Protein AF-0000000084647020 (afdb_homodimer)

Nearest PDB structures (foldseek):
  3ju1-assembly2_B  TM=9.564E-01  e=1.276E-39  Shewanella oneidensis MR-1
  4hdt-assembly1_A  TM=9.321E-01  e=1.759E-26  Mycolicibacterium thermoresistibile ATCC 19527
  6ywe-assembly1_88  TM=8.814E-01  e=1.157E-24  Neurospora crassa
  6xyw-assembly1_BE  TM=9.092E-01  e=1.225E-22  Arabidopsis thaliana
  8sk6-assembly1_A  TM=6.466E-01  e=5.856E-10  Homo sapiens

Solvent-accessible surface area (backbone atoms only — not comparable to full-atom values): 37022 Å² total; per-residue (Å²): 127,85,74,54,48,52,45,78,48,73,43,66,25,74,65,72,32,25,38,34,33,40,28,34,42,37,51,91,62,29,20,39,46,36,63,66,38,43,50,53,49,40,56,49,49,57,51,46,69,74,35,49,47,43,45,33,37,39,37,40,26,37,72,85,62,14,24,9,56,9,51,44,58,65,62,50,40,53,50,46,53,42,12,71,71,63,60,63,56,78,37,53,65,45,45,52,41,46,46,49,48,44,52,39,28,51,45,42,56,65,46,85,44,51,28,38,26,51,42,39,15,30,26,16,46,51,24,34,21,54,41,65,13,25,75,40,22,31,26,16,68,61,16,37,35,31,37,49,28,21,58,30,19,34,43,45,51,73,44,36,29,36,60,35,52,36,34,29,68,19,46,29,56,41,38,39,47,27,23,42,77,32,43,38,34,28,30,42,73,60,36,70,28,69,43,36,34,50,67,88,45,53,65,59,48,54,52,52,54,30,65,38,81,41,61,72,69,38,50,68,48,31,37,38,45,50,41,52,44,48,61,70,56,43,44,66,86,66,39,52,84,53,67,50,73,84,40,41,71,59,48,21,67,31,32,58,48,68,43,59,57,54,18,50,50,42,44,64,66,57,75,70,92,42,72,69,58,47,52,25,34,52,41,36,70,73,24,31,28,66,19,42,49,48,34,50,49,39,32,63,72,22,65,54,50,23,49,58,55,36,39,47,50,43,45,33,34,55,28,29,24,64,65,73,48,41,20,51,47,16,40,35,16,60,70,67,71,55,68,72,62,56,76,58,90,40,92,41,52,81,63,55,47,69,67,63,57,54,57,35,71,47,62,86,65,68,90,53,85,56,94,52,70,84,100,128,85,73,54,49,53,43,76,49,71,44,65,24,76,64,73,32,23,40,33,32,42,28,32,41,37,51,91,62,30,19,38,46,35,62,66,40,44,49,52,51,42,55,50,48,57,51,47,69,73,34,49,48,44,46,32,38,38,38,39,27,38,71,85,60,14,24,9,56,9,52,41,58,66,61,50,41,51,48,44,54,41,12,72,70,65,61,62,55,77,36,51,64,45,46,52,41,47,46,50,47,41,51,39,27,51,45,41,57,65,46,84,44,51,28,38,26,50,42,40,15,31,26,17,46,51,25,34,20,54,40,65,13,26,76,40,22,30,25,16,67,59,17,37,35,32,36,48,28,22,59,30,19,33,45,45,50,70,43,36,28,36,60,34,54,36,34,30,68,19,46,28,56,41,38,39,48,26,22,43,81,30,43,40,33,31,29,41,72,59,36,71,28,70,43,38,34,52,68,88,44,52,65,60,48,54,52,53,54,28,65,38,82,42,62,72,69,38,50,66,46,32,35,38,47,51,42,52,46,50,61,70,55,44,44,67,88,67,39,53,84,52,65,48,74,83,40,40,72,59,47,22,66,30,32,58,47,69,42,59,58,55,17,50,51,42,46,64,65,56,76,70,92,43,71,71,59,48,51,25,33,51,40,37,70,73,24,31,28,65,18,42,50,48,34,49,48,40,33,64,72,22,66,54,48,24,49,57,54,35,43,48,52,43,45,34,35,55,26,29,23,63,65,73,47,40,20,52,47,15,39,35,16,60,70,67,72,54,67,72,62,57,76,59,89,38,93,40,54,81,63,56,47,69,65,64,56,54,56,36,70,47,61,87,65,68,88,54,84,56,93,53,68,82,98

Radius of gyration: 25.98 Å; Cα contacts (8 Å, |Δi|>4): 1555; chains: 2; bounding box: 74×79×61 Å

Organism: NCBI:txid1178482

pLDDT: mean 96.69, std 5.15, range [35.56, 98.94]

Structure (mmCIF, N/CA/C/O backbone):
data_AF-0000000084647020-model_v1
#
loop_
_entity.id
_entity.type
_entity.pdbx_description
1 polymer '3-hydroxyisobutyryl-CoA hydrolase'
#
loop_
_atom_site.group_PDB
_atom_site.id
_atom_site.type_symbol
_atom_site.label_atom_id
_atom_site.label_alt_id
_atom_site.label_comp_id
_atom_site.label_asym_id
_atom_site.label_entity_id
_atom_site.label_seq_id
_atom_site.pdbx_PDB_ins_code
_atom_site.Cartn_x
_atom_site.Cartn_y
_atom_site.Cartn_z
_atom_site.occupancy
_atom_site.B_iso_or_equiv
_atom_site.auth_seq_id
_atom_site.auth_comp_id
_atom_site.auth_asym_id
_atom_site.auth_atom_id
_atom_site.pdbx_PDB_model_num
ATOM 1 N N . MET A 1 1 ? -22.281 30.562 24.719 1 35.56 1 MET A N 1
ATOM 2 C CA . MET A 1 1 ? -22.734 29.203 24.375 1 35.56 1 MET A CA 1
ATOM 3 C C . MET A 1 1 ? -21.578 28.375 23.859 1 35.56 1 MET A C 1
ATOM 5 O O . MET A 1 1 ? -20.922 28.75 22.875 1 35.56 1 MET A O 1
ATOM 9 N N . THR A 1 2 ? -20.703 27.688 24.484 1 47.03 2 THR A N 1
ATOM 10 C CA . THR A 1 2 ? -19.453 27.031 24.125 1 47.03 2 THR A CA 1
ATOM 11 C C . THR A 1 2 ? -19.625 26.25 22.828 1 47.03 2 THR A C 1
ATOM 13 O O . THR A 1 2 ? -20.422 25.328 22.75 1 47.03 2 THR A O 1
ATOM 16 N N . ASP A 1 3 ? -19.422 26.812 21.688 1 64.69 3 ASP A N 1
ATOM 17 C CA . ASP A 1 3 ? -19.688 26.281 20.344 1 64.69 3 ASP A CA 1
ATOM 18 C C . ASP A 1 3 ? -19.156 24.859 20.203 1 64.69 3 ASP A C 1
ATOM 20 O O . ASP A 1 3 ? -18.078 24.547 20.703 1 64.69 3 ASP A O 1
ATOM 24 N N . GLU A 1 4 ? -20.078 23.922 19.969 1 88.88 4 GLU A N 1
ATOM 25 C CA . GLU A 1 4 ? -19.719 22.516 19.797 1 88.88 4 GLU A CA 1
ATOM 26 C C . GLU A 1 4 ? -18.656 22.344 18.719 1 88.88 4 GLU A C 1
ATOM 28 O O . GLU A 1 4 ? -18.859 22.766 17.578 1 88.88 4 GLU A O 1
ATOM 33 N N . LEU A 1 5 ? -17.484 22.047 19.188 1 96.25 5 LEU A N 1
ATOM 34 C CA . LEU A 1 5 ? -16.359 21.875 18.281 1 96.25 5 LEU A CA 1
ATOM 35 C C . LEU A 1 5 ? -16.656 20.797 17.234 1 96.25 5 LEU A C 1
ATOM 37 O O . LEU A 1 5 ? -16.031 20.766 16.172 1 96.25 5 LEU A O 1
ATOM 41 N N . VAL A 1 6 ? -17.578 19.922 17.594 1 98.31 6 VAL A N 1
ATOM 42 C CA . VAL A 1 6 ? -18.141 18.938 16.672 1 98.31 6 VAL A CA 1
ATOM 43 C C . VAL A 1 6 ? -19.656 18.875 16.844 1 98.31 6 VAL A C 1
ATOM 45 O O . VAL A 1 6 ? -20.156 18.812 17.969 1 98.31 6 VAL A O 1
ATOM 48 N N . ARG A 1 7 ? -20.344 19.016 15.766 1 98.38 7 ARG A N 1
ATOM 49 C CA . ARG A 1 7 ? -21.797 18.812 15.797 1 98.38 7 ARG A CA 1
ATOM 50 C C . ARG A 1 7 ? -22.156 17.375 15.453 1 98.38 7 ARG A C 1
ATOM 52 O O . ARG A 1 7 ? -21.688 16.828 14.453 1 98.38 7 ARG A O 1
ATOM 59 N N . PHE A 1 8 ? -22.938 16.797 16.312 1 98.19 8 PHE A N 1
ATOM 60 C CA . PHE A 1 8 ? -23.391 15.43 16.109 1 98.19 8 PHE A CA 1
ATOM 61 C C . PHE A 1 8 ? -24.875 15.391 15.812 1 98.19 8 PHE A C 1
ATOM 63 O O . PHE A 1 8 ? -25.688 15.977 16.547 1 98.19 8 PHE A O 1
ATOM 70 N N . ASP A 1 9 ? -25.219 14.812 14.711 1 97.75 9 ASP A N 1
ATOM 71 C CA . ASP A 1 9 ? -26.609 14.68 14.297 1 97.75 9 ASP A CA 1
ATOM 72 C C . ASP A 1 9 ? -26.938 13.25 13.875 1 97.75 9 ASP A C 1
ATOM 74 O O . ASP A 1 9 ? -26.031 12.43 13.703 1 97.75 9 ASP A O 1
ATOM 78 N N . ARG A 1 10 ? -28.203 12.977 13.836 1 97.56 10 ARG A N 1
ATOM 79 C CA . ARG A 1 10 ? -28.703 11.703 13.336 1 97.56 10 ARG A CA 1
ATOM 80 C C . ARG A 1 10 ? -29.766 11.914 12.266 1 97.56 10 ARG A C 1
ATOM 82 O O . ARG A 1 10 ? -30.703 12.695 12.461 1 97.56 10 ARG A O 1
ATOM 89 N N . LEU A 1 11 ? -29.562 11.359 11.156 1 97.69 11 LEU A N 1
ATOM 90 C CA . LEU A 1 11 ? -30.578 11.352 10.102 1 97.69 11 LEU A CA 1
ATOM 91 C C . LEU A 1 11 ? -31.328 10.023 10.086 1 97.69 11 LEU A C 1
ATOM 93 O O . LEU A 1 11 ? -30.734 8.977 9.812 1 97.69 11 LEU A O 1
ATOM 97 N N . THR A 1 12 ? -32.562 10.031 10.312 1 95.5 12 THR A N 1
ATOM 98 C CA . THR A 1 12 ? -33.375 8.828 10.43 1 95.5 12 THR A CA 1
ATOM 99 C C . THR A 1 12 ? -33.531 8.141 9.07 1 95.5 12 THR A C 1
ATOM 101 O O . THR A 1 12 ? -33.75 8.805 8.055 1 95.5 12 THR A O 1
ATOM 104 N N . THR A 1 13 ? -33.406 6.852 9.086 1 94.44 13 THR A N 1
ATOM 105 C CA . THR A 1 13 ? -33.625 6.055 7.891 1 94.44 13 THR A CA 1
ATOM 106 C C . THR A 1 13 ? -35.031 5.41 7.934 1 94.44 13 THR A C 1
ATOM 108 O O . THR A 1 13 ? -35.688 5.449 8.969 1 94.44 13 THR A O 1
ATOM 111 N N . GLN A 1 14 ? -35.406 4.809 6.875 1 88.12 14 GLN A N 1
ATOM 112 C CA . GLN A 1 14 ? -36.75 4.27 6.723 1 88.12 14 GLN A CA 1
ATOM 113 C C . GLN A 1 14 ? -37 3.08 7.648 1 88.12 14 GLN A C 1
ATOM 115 O O . GLN A 1 14 ? -38.094 2.854 8.117 1 88.12 14 GLN A O 1
ATOM 120 N N . ASP A 1 15 ? -36 2.404 7.957 1 87.75 15 ASP A N 1
ATOM 121 C CA . ASP A 1 15 ? -36.094 1.175 8.734 1 87.75 15 ASP A CA 1
ATOM 122 C C . ASP A 1 15 ? -36.062 1.466 10.234 1 87.75 15 ASP A C 1
ATOM 124 O O . ASP A 1 15 ? -36 0.543 11.047 1 87.75 15 ASP A O 1
ATOM 128 N N . GLY A 1 16 ? -36 2.654 10.672 1 88.38 16 GLY A N 1
ATOM 129 C CA . GLY A 1 16 ? -35.969 3.037 12.078 1 88.38 16 GLY A CA 1
ATOM 130 C C . GLY A 1 16 ? -34.562 3.227 12.625 1 88.38 16 GLY A C 1
ATOM 131 O O . GLY A 1 16 ? -34.406 3.631 13.781 1 88.38 16 GLY A O 1
ATOM 132 N N . GLY A 1 17 ? -33.562 3 11.805 1 95.12 17 GLY A N 1
ATOM 133 C CA . GLY A 1 17 ? -32.188 3.32 12.188 1 95.12 17 GLY A CA 1
ATOM 134 C C . GLY A 1 17 ? -31.781 4.73 11.805 1 95.12 17 GLY A C 1
ATOM 135 O O . GLY A 1 17 ? -32.625 5.633 11.758 1 95.12 17 GLY A O 1
ATOM 136 N N . CYS A 1 18 ? -30.438 4.906 11.656 1 96.56 18 CYS A N 1
ATOM 137 C CA . CYS A 1 18 ? -30.047 6.27 11.312 1 96.56 18 CYS A CA 1
ATOM 138 C C . CYS A 1 18 ? -28.656 6.301 10.688 1 96.56 18 CYS A C 1
ATOM 140 O O . CYS A 1 18 ? -27.922 5.312 10.758 1 96.56 18 CYS A O 1
ATOM 142 N N . ILE A 1 19 ? -28.406 7.383 10 1 98 19 ILE A N 1
ATOM 143 C CA . ILE A 1 19 ? -27.078 7.836 9.617 1 98 19 ILE A CA 1
ATOM 144 C C . ILE A 1 19 ? -26.531 8.805 10.664 1 98 19 ILE A C 1
ATOM 146 O O . ILE A 1 19 ? -27.141 9.844 10.93 1 98 19 ILE A O 1
ATOM 150 N N . ALA A 1 20 ? -25.453 8.391 11.305 1 98.62 20 ALA A N 1
ATOM 151 C CA . ALA A 1 20 ? -24.828 9.289 12.258 1 98.62 20 ALA A CA 1
ATOM 152 C C . ALA A 1 20 ? -23.938 10.305 11.539 1 98.62 20 ALA A C 1
ATOM 154 O O . ALA A 1 20 ? -23.109 9.938 10.703 1 98.62 20 ALA A O 1
ATOM 155 N N . VAL A 1 21 ? -24.125 11.57 11.859 1 98.75 21 VAL A N 1
ATOM 156 C CA . VAL A 1 21 ? -23.406 12.641 11.172 1 98.75 21 VAL A CA 1
ATOM 157 C C . VAL A 1 21 ? -22.516 13.391 12.164 1 98.75 21 VAL A C 1
ATOM 159 O O . VAL A 1 21 ? -23 13.859 13.203 1 98.75 21 VAL A O 1
ATOM 162 N N . ALA A 1 22 ? -21.281 13.406 11.898 1 98.81 22 ALA A N 1
ATOM 163 C CA . ALA A 1 22 ? -20.328 14.242 12.641 1 98.81 22 ALA A CA 1
ATOM 164 C C . ALA A 1 22 ? -19.781 15.359 11.766 1 98.81 22 ALA A C 1
ATOM 166 O O . ALA A 1 22 ? -19.203 15.094 10.711 1 98.81 22 ALA A O 1
ATOM 167 N N . THR A 1 23 ? -19.953 16.609 12.18 1 98.69 23 THR A N 1
ATOM 168 C CA . THR A 1 23 ? -19.484 17.766 11.438 1 98.69 23 THR A CA 1
ATOM 169 C C . THR A 1 23 ? -18.469 18.562 12.258 1 98.69 23 THR A C 1
ATOM 171 O O . THR A 1 23 ? -18.797 19.094 13.32 1 98.69 23 THR A O 1
ATOM 174 N N . LEU A 1 24 ? -17.219 18.547 11.766 1 98.69 24 LEU A N 1
ATOM 175 C CA . LEU A 1 24 ? -16.25 19.438 12.398 1 98.69 24 LEU A CA 1
ATOM 176 C C . LEU A 1 24 ? -16.719 20.891 12.336 1 98.69 24 LEU A C 1
ATOM 178 O O . LEU A 1 24 ? -17.125 21.375 11.273 1 98.69 24 LEU A O 1
ATOM 182 N N . ASN A 1 25 ? -16.656 21.594 13.484 1 97.81 25 ASN A N 1
ATOM 183 C CA . ASN A 1 25 ? -17.359 22.875 13.57 1 97.81 25 ASN A CA 1
ATOM 184 C C . ASN A 1 25 ? -16.453 23.969 14.109 1 97.81 25 ASN A C 1
ATOM 186 O O . ASN A 1 25 ? -16.688 24.5 15.203 1 97.81 25 ASN A O 1
ATOM 190 N N . SER A 1 26 ? -15.477 24.312 13.375 1 96.88 26 SER A N 1
ATOM 191 C CA . SER A 1 26 ? -14.609 25.469 13.57 1 96.88 26 SER A CA 1
ATOM 192 C C . SER A 1 26 ? -14.234 26.109 12.234 1 96.88 26 SER A C 1
ATOM 194 O O . SER A 1 26 ? -13.055 26.203 11.891 1 96.88 26 SER A O 1
ATOM 196 N N . PRO A 1 27 ? -15.25 26.547 11.469 1 95.75 27 PRO A N 1
ATOM 197 C CA . PRO A 1 27 ? -15 27.016 10.109 1 95.75 27 PRO A CA 1
ATOM 198 C C . PRO A 1 27 ? -14.031 28.203 10.055 1 95.75 27 PRO A C 1
ATOM 200 O O . PRO A 1 27 ? -13.328 28.375 9.055 1 95.75 27 PRO A O 1
ATOM 203 N N . ARG A 1 28 ? -13.93 28.953 11.148 1 94.88 28 ARG A N 1
ATOM 204 C CA . ARG A 1 28 ? -13.047 30.109 11.188 1 94.88 28 ARG A CA 1
ATOM 205 C C . ARG A 1 28 ? -11.586 29.688 11.086 1 94.88 28 ARG A C 1
ATOM 207 O 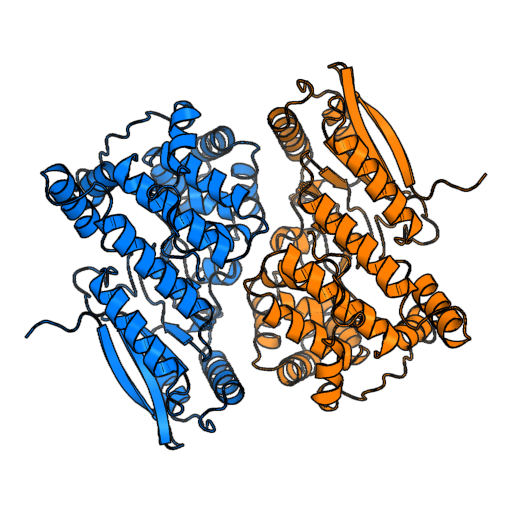O . ARG A 1 28 ? -10.758 30.422 10.539 1 94.88 28 ARG A O 1
ATOM 214 N N . THR A 1 29 ? -11.328 28.609 11.586 1 95.12 29 THR A N 1
ATOM 215 C CA . THR A 1 29 ? -9.969 28.078 11.539 1 95.12 29 THR A CA 1
ATOM 216 C C . THR A 1 29 ? -9.844 27 10.469 1 95.12 29 THR A C 1
ATOM 218 O O . THR A 1 29 ? -8.938 26.172 10.523 1 95.12 29 THR A O 1
ATOM 221 N N . LEU A 1 30 ? -10.898 26.953 9.547 1 97.62 30 LEU A N 1
ATOM 222 C CA . LEU A 1 30 ? -10.938 25.938 8.484 1 97.62 30 LEU A CA 1
ATOM 223 C C . LEU A 1 30 ? -11.008 24.531 9.07 1 97.62 30 LEU A C 1
ATOM 225 O O . LEU A 1 30 ? -10.375 23.609 8.547 1 97.62 30 LEU A O 1
ATOM 229 N N . ASN A 1 31 ? -11.656 24.375 10.242 1 98.06 31 ASN A N 1
ATOM 230 C CA . ASN A 1 31 ? -11.93 23.125 10.938 1 98.06 31 ASN A CA 1
ATOM 231 C C . ASN A 1 31 ? -10.633 22.438 11.367 1 98.06 31 ASN A C 1
ATOM 233 O O . ASN A 1 31 ? -10.523 21.203 11.289 1 98.06 31 ASN A O 1
ATOM 237 N N . SER A 1 32 ? -9.664 23.297 11.797 1 97.56 32 SER A N 1
ATOM 238 C CA . SER A 1 32 ? -8.438 22.734 12.344 1 97.56 32 SER A CA 1
ATOM 239 C C . SER A 1 32 ? -8.734 21.781 13.492 1 97.56 32 SER A C 1
ATOM 241 O O . SER A 1 32 ? -9.555 22.078 14.367 1 97.56 32 SER A O 1
ATOM 243 N N . LEU A 1 33 ? -8.102 20.625 13.539 1 98.12 33 LEU A N 1
ATOM 244 C CA . LEU A 1 33 ? -8.375 19.547 14.477 1 98.12 33 LEU A CA 1
ATOM 245 C C . LEU A 1 33 ? -7.715 19.828 15.828 1 98.12 33 LEU A C 1
ATOM 247 O O . LEU A 1 33 ? -6.527 19.547 16 1 98.12 33 LEU A O 1
ATOM 251 N N . SER A 1 34 ? -8.453 20.312 16.781 1 97.56 34 SER A N 1
ATOM 252 C CA . SER A 1 34 ? -7.965 20.516 18.141 1 97.56 34 SER A CA 1
ATOM 253 C C . SER A 1 34 ? -8.031 19.219 18.938 1 97.56 34 SER A C 1
ATOM 255 O O . SER A 1 34 ? -8.68 18.266 18.531 1 97.56 34 SER A O 1
ATOM 257 N N . LEU A 1 35 ? -7.324 19.25 20.062 1 97.75 35 LEU A N 1
ATOM 258 C CA . LEU A 1 35 ? -7.348 18.094 20.953 1 97.75 35 LEU A CA 1
ATOM 259 C C . LEU A 1 35 ? -8.773 17.781 21.406 1 97.75 35 LEU A C 1
ATOM 261 O O . LEU A 1 35 ? -9.195 16.625 21.391 1 97.75 35 LEU A O 1
ATOM 265 N N . GLU A 1 36 ? -9.477 18.781 21.734 1 97.38 36 GLU A N 1
ATOM 266 C CA . GLU A 1 36 ? -10.844 18.594 22.219 1 97.38 36 GLU A CA 1
ATOM 267 C C . GLU A 1 36 ? -11.758 18.094 21.109 1 97.38 36 GLU A C 1
ATOM 269 O O . GLU A 1 36 ? -12.625 17.25 21.344 1 97.38 36 GLU A O 1
ATOM 274 N N . MET A 1 37 ? -11.609 18.609 19.906 1 97.81 37 MET A N 1
ATOM 275 C CA . MET A 1 37 ? -12.359 18.109 18.766 1 97.81 37 MET A CA 1
ATOM 276 C C . MET A 1 37 ? -12.125 16.625 18.562 1 97.81 37 MET A C 1
ATOM 278 O O . MET A 1 37 ? -13.07 15.859 18.359 1 97.81 37 MET A O 1
ATOM 282 N N . ALA A 1 38 ? -10.875 16.219 18.609 1 98.38 38 ALA A N 1
ATOM 283 C CA . ALA A 1 38 ? -10.516 14.82 18.453 1 98.38 38 ALA A CA 1
ATOM 284 C C . ALA A 1 38 ? -11.141 13.961 19.547 1 98.38 38 ALA A C 1
ATOM 286 O O . ALA A 1 38 ? -11.656 12.875 19.266 1 98.38 38 ALA A O 1
ATOM 287 N N . ARG A 1 39 ? -11.07 14.484 20.766 1 98.12 39 ARG A N 1
ATOM 288 C CA . ARG A 1 39 ? -11.648 13.758 21.891 1 98.12 39 ARG A CA 1
ATOM 289 C C . ARG A 1 39 ? -13.148 13.555 21.703 1 98.12 39 ARG A C 1
ATOM 291 O O . ARG A 1 39 ? -13.656 12.453 21.922 1 98.12 39 ARG A O 1
ATOM 298 N N . GLN A 1 40 ? -13.797 14.586 21.328 1 98.19 40 GLN A N 1
ATOM 299 C CA . GLN A 1 40 ? -15.242 14.508 21.125 1 98.19 40 GLN A CA 1
ATOM 300 C C . GLN A 1 40 ? -15.594 13.523 20.016 1 98.19 40 GLN A C 1
ATOM 302 O O . GLN A 1 40 ? -16.5 12.695 20.188 1 98.19 40 GLN A O 1
ATOM 307 N N . LEU A 1 41 ? -14.906 13.633 18.938 1 98.56 41 LEU A N 1
ATOM 308 C CA . LEU A 1 41 ? -15.156 12.742 17.812 1 98.56 41 LEU A CA 1
ATOM 309 C C . LEU A 1 41 ? -14.891 11.297 18.188 1 98.56 41 LEU A C 1
ATOM 311 O O . LEU A 1 41 ? -15.695 10.406 17.891 1 98.56 41 LEU A O 1
ATOM 315 N N . ASP A 1 42 ? -13.766 11.047 18.875 1 98.62 42 ASP A N 1
ATOM 316 C CA . ASP A 1 42 ? -13.383 9.695 19.266 1 98.62 42 ASP A CA 1
ATOM 317 C C . ASP A 1 42 ? -14.438 9.078 20.188 1 98.62 42 ASP A C 1
ATOM 319 O O . ASP A 1 42 ? -14.836 7.93 20 1 98.62 42 ASP A O 1
ATOM 323 N N . THR A 1 43 ? -14.82 9.836 21.156 1 98.44 43 THR A N 1
ATOM 324 C CA . THR A 1 43 ? -15.82 9.375 22.109 1 98.44 43 THR A CA 1
ATOM 325 C C . THR A 1 43 ? -17.125 9.016 21.406 1 98.44 43 THR A C 1
ATOM 327 O O . THR A 1 43 ? -17.719 7.965 21.656 1 98.44 43 THR A O 1
ATOM 330 N N . GLN A 1 44 ? -17.5 9.844 20.516 1 98.62 44 GLN A N 1
ATOM 331 C CA . GLN A 1 44 ? -18.766 9.641 19.812 1 98.62 44 GLN A CA 1
ATOM 332 C C . GLN A 1 44 ? -18.688 8.438 18.875 1 98.62 44 GLN A C 1
ATOM 334 O O . GLN A 1 44 ? -19.641 7.668 18.75 1 98.62 44 GLN A O 1
ATOM 339 N N . LEU A 1 45 ? -17.625 8.266 18.219 1 98.81 45 LEU A N 1
ATOM 340 C CA . LEU A 1 45 ? -17.422 7.125 17.328 1 98.81 45 LEU A CA 1
ATOM 341 C C . LEU A 1 45 ? -17.516 5.816 18.109 1 98.81 45 LEU A C 1
ATOM 343 O O . LEU A 1 45 ? -18.094 4.84 17.625 1 98.81 45 LEU A O 1
ATOM 347 N N . GLN A 1 46 ? -16.938 5.812 19.281 1 98.75 46 GLN A N 1
ATOM 348 C CA . GLN A 1 46 ? -17.016 4.617 20.125 1 98.75 46 GLN A CA 1
ATOM 349 C C . GLN A 1 46 ? -18.469 4.273 20.453 1 98.75 46 GLN A C 1
ATOM 351 O O . GLN A 1 46 ? -18.859 3.105 20.406 1 98.75 46 GLN A O 1
ATOM 356 N N . GLN A 1 47 ? -19.203 5.289 20.719 1 98.62 47 GLN A N 1
ATOM 357 C CA . GLN A 1 47 ? -20.625 5.086 21.016 1 98.62 47 GLN A CA 1
ATOM 358 C C . GLN A 1 47 ? -21.359 4.57 19.781 1 98.62 47 GLN A C 1
ATOM 360 O O . GLN A 1 47 ? -22.172 3.637 19.875 1 98.62 47 GLN A O 1
ATOM 365 N N . TRP A 1 48 ? -21.094 5.172 18.703 1 98.5 48 TRP A N 1
ATOM 366 C CA . TRP A 1 48 ? -21.781 4.805 17.469 1 98.5 48 TRP A CA 1
ATOM 367 C C . TRP A 1 48 ? -21.422 3.383 17.047 1 98.5 48 TRP A C 1
ATOM 369 O O . TRP A 1 48 ? -22.25 2.674 16.469 1 98.5 48 TRP A O 1
ATOM 379 N N . ALA A 1 49 ? -20.203 2.938 17.297 1 98.25 49 ALA A N 1
ATOM 380 C CA . ALA A 1 49 ? -19.766 1.584 16.953 1 98.25 49 ALA A CA 1
ATOM 381 C C . ALA A 1 49 ? -20.656 0.541 17.641 1 98.25 49 ALA A C 1
ATOM 383 O O . ALA A 1 49 ? -20.938 -0.515 17.062 1 98.25 49 ALA A O 1
ATOM 384 N N . GLU A 1 50 ? -21.125 0.85 18.812 1 97.25 50 GLU A N 1
ATOM 385 C CA . GLU A 1 50 ? -21.844 -0.121 19.625 1 97.25 50 GLU A CA 1
ATOM 386 C C . GLU A 1 50 ? -23.359 0.045 19.484 1 97.25 50 GLU A C 1
ATOM 388 O O . GLU A 1 50 ? -24.125 -0.787 19.969 1 97.25 50 GLU A O 1
ATOM 393 N N . ASP A 1 51 ? -23.812 1.115 18.891 1 96.94 51 ASP A N 1
ATOM 394 C CA . ASP A 1 51 ? -25.234 1.423 18.75 1 96.94 51 ASP A CA 1
ATOM 395 C C . ASP A 1 51 ? -25.828 0.741 17.516 1 96.94 51 ASP A C 1
ATOM 397 O O . ASP A 1 51 ? -25.547 1.145 16.391 1 96.94 51 ASP A O 1
ATOM 401 N N . PRO A 1 52 ? -26.641 -0.231 17.656 1 94.56 52 PRO A N 1
ATOM 402 C CA . PRO A 1 52 ? -27.156 -0.975 16.516 1 94.56 52 PRO A CA 1
ATOM 403 C C . PRO A 1 52 ? -28.047 -0.122 15.609 1 94.56 52 PRO A C 1
ATOM 405 O O . PRO A 1 52 ? -28.297 -0.488 14.461 1 94.56 52 PRO A O 1
ATOM 408 N N . SER A 1 53 ? -28.516 0.987 16.109 1 95.19 53 SER A N 1
ATOM 409 C CA . SER A 1 53 ? -29.375 1.835 15.289 1 95.19 53 SER A CA 1
ATOM 410 C C . SER A 1 53 ? -28.562 2.648 14.289 1 95.19 53 SER A C 1
ATOM 412 O O . SER A 1 53 ? -29.125 3.197 13.336 1 95.19 53 SER A O 1
ATOM 414 N N . VAL A 1 54 ? -27.266 2.756 14.508 1 97.75 54 VAL A N 1
ATOM 415 C CA . VAL A 1 54 ? -26.406 3.496 13.602 1 97.75 54 VAL A CA 1
ATOM 416 C C . VAL A 1 54 ? -25.953 2.584 12.461 1 97.75 54 VAL A C 1
ATOM 418 O O . VAL A 1 54 ? -25.25 1.589 12.695 1 97.75 54 VAL A O 1
ATOM 421 N N . HIS A 1 55 ? -26.297 2.926 11.227 1 97.5 55 HIS A N 1
ATOM 422 C CA . HIS A 1 55 ? -25.938 2.125 10.062 1 97.5 55 HIS A CA 1
ATOM 423 C C . HIS A 1 55 ? -24.562 2.51 9.531 1 97.5 55 HIS A C 1
ATOM 425 O O . HIS A 1 55 ? -23.781 1.644 9.117 1 97.5 55 HIS A O 1
ATOM 431 N N . LEU A 1 56 ? -24.297 3.756 9.469 1 98.25 56 LEU A N 1
ATOM 432 C CA . LEU A 1 56 ? -23.078 4.32 8.922 1 98.25 56 LEU A CA 1
ATOM 433 C C . LEU A 1 56 ? -22.781 5.688 9.531 1 98.25 56 LEU A C 1
ATOM 435 O O . LEU A 1 56 ? -23.656 6.293 10.156 1 98.25 56 LEU A O 1
ATOM 439 N N . VAL A 1 57 ? -21.578 6.113 9.438 1 98.81 57 VAL A N 1
ATOM 440 C CA . VAL A 1 57 ? -21.156 7.426 9.906 1 98.81 57 VAL A CA 1
ATOM 441 C C . VAL A 1 57 ? -20.812 8.312 8.711 1 98.81 57 VAL A C 1
ATOM 443 O O . VAL A 1 57 ? -20.125 7.879 7.777 1 98.81 57 VAL A O 1
ATOM 446 N N . TRP A 1 58 ? -21.375 9.516 8.711 1 98.81 58 TRP A N 1
ATOM 447 C CA . TRP A 1 58 ? -21.031 10.578 7.77 1 98.81 58 TRP A CA 1
ATOM 448 C C . TRP A 1 58 ? -20.172 11.641 8.438 1 98.81 58 TRP A C 1
ATOM 450 O O . TRP A 1 58 ? -20.594 12.273 9.406 1 98.81 58 TRP A O 1
ATOM 460 N N . LEU A 1 59 ? -18.938 11.781 7.98 1 98.81 59 LEU A N 1
ATOM 461 C CA . LEU A 1 59 ? -17.984 12.75 8.508 1 98.81 59 LEU A CA 1
ATOM 462 C C . LEU A 1 59 ? -17.812 13.922 7.543 1 98.81 59 LEU A C 1
ATOM 464 O O . LEU A 1 59 ? -17.547 13.727 6.355 1 98.81 59 LEU A O 1
ATOM 468 N N . ASP A 1 60 ? -17.969 15.148 8.07 1 97.69 60 ASP A N 1
ATOM 469 C CA . ASP A 1 60 ? -17.969 16.344 7.23 1 97.69 60 ASP A CA 1
ATOM 470 C C . ASP A 1 60 ? -17.422 17.547 7.996 1 97.69 60 ASP A C 1
ATOM 472 O O . ASP A 1 60 ? -17.078 17.438 9.172 1 97.69 60 ASP A O 1
ATOM 476 N N . GLY A 1 61 ? -17.094 18.641 7.238 1 98.31 61 GLY A N 1
ATOM 477 C CA . GLY A 1 61 ? -16.688 19.906 7.84 1 98.31 61 GLY A CA 1
ATOM 478 C C . GLY A 1 61 ? -17.672 21.031 7.617 1 98.31 61 GLY A C 1
ATOM 479 O O . GLY A 1 61 ? -18.281 21.125 6.551 1 98.31 61 GLY A O 1
ATOM 480 N N . ASP A 1 62 ? -17.812 21.828 8.633 1 97.81 62 ASP A N 1
ATOM 481 C CA . ASP A 1 62 ? -18.688 22.984 8.523 1 97.81 62 ASP A CA 1
ATOM 482 C C . ASP A 1 62 ? -18.094 24.031 7.594 1 97.81 62 ASP A C 1
ATOM 484 O O . ASP A 1 62 ? -16.891 24.25 7.578 1 97.81 62 ASP A O 1
ATOM 488 N N . GLY A 1 63 ? -18.984 24.641 6.785 1 95.81 63 GLY A N 1
ATOM 489 C CA . GLY A 1 63 ? -18.547 25.656 5.852 1 95.81 63 GLY A CA 1
ATOM 490 C C . GLY A 1 63 ? -18.234 25.109 4.473 1 95.81 63 GLY A C 1
ATOM 491 O O . GLY A 1 63 ? -18.453 23.922 4.203 1 95.81 63 GLY A O 1
ATOM 492 N N . ASP A 1 64 ? -17.688 25.953 3.58 1 94.44 64 ASP A N 1
ATOM 493 C CA . ASP A 1 64 ? -17.531 25.547 2.188 1 94.44 64 ASP A CA 1
ATOM 494 C C . ASP A 1 64 ? -16.062 25.594 1.771 1 94.44 64 ASP A C 1
ATOM 496 O O . ASP A 1 64 ? -15.727 25.281 0.624 1 94.44 64 ASP A O 1
ATOM 500 N N . LYS A 1 65 ? -15.227 25.828 2.75 1 97.81 65 LYS A N 1
ATOM 501 C CA . LYS A 1 65 ? -13.836 26.062 2.367 1 97.81 65 LYS A CA 1
ATOM 502 C C . LYS A 1 65 ? -12.977 24.828 2.631 1 97.81 65 LYS A C 1
ATOM 504 O O . LYS A 1 65 ? -12.039 24.547 1.883 1 97.81 65 LYS A O 1
ATOM 509 N N . ALA A 1 66 ? -13.281 24.172 3.797 1 98.62 66 ALA A N 1
ATOM 510 C CA . ALA A 1 66 ? -12.391 23.094 4.215 1 98.62 66 ALA A CA 1
ATOM 511 C C . ALA A 1 66 ? -13.164 21.984 4.922 1 98.62 66 ALA A C 1
ATOM 513 O O . ALA A 1 66 ? -14.086 22.266 5.699 1 98.62 66 ALA A O 1
ATOM 514 N N . PHE A 1 67 ? -12.828 20.812 4.637 1 98.75 67 PHE A N 1
ATOM 515 C CA . PHE A 1 67 ? -13.148 19.734 5.566 1 98.75 67 PHE A CA 1
ATOM 516 C C . PHE A 1 67 ? -12.352 19.875 6.859 1 98.75 67 PHE A C 1
ATOM 518 O O . PHE A 1 67 ? -12.938 20.031 7.934 1 98.75 67 PHE A O 1
ATOM 525 N N . CYS A 1 68 ? -11.008 19.922 6.691 1 98.69 68 CYS A N 1
ATOM 526 C CA . CYS A 1 68 ? -10.078 20.094 7.797 1 98.69 68 CYS A CA 1
ATOM 527 C C . CYS A 1 68 ? -8.688 20.469 7.285 1 98.69 68 CYS A C 1
ATOM 529 O O . CYS A 1 68 ? -8.055 19.672 6.574 1 98.69 68 CYS A O 1
ATOM 531 N N . ALA A 1 69 ? -8.211 21.578 7.699 1 97.31 69 ALA A N 1
ATOM 532 C CA . ALA A 1 69 ? -6.98 22.109 7.129 1 97.31 69 ALA A CA 1
ATOM 533 C C . ALA A 1 69 ? -5.762 21.641 7.918 1 97.31 69 ALA A C 1
ATOM 535 O O . ALA A 1 69 ? -4.637 22.062 7.652 1 97.31 69 ALA A O 1
ATOM 536 N N . GLY A 1 70 ? -6.02 20.781 8.891 1 96.75 70 GLY A N 1
ATOM 537 C CA . GLY A 1 70 ? -4.91 20.234 9.656 1 96.75 70 GLY A CA 1
ATOM 538 C C . GLY A 1 70 ? -5.133 20.281 11.156 1 96.75 70 GLY A C 1
ATOM 539 O O . GLY A 1 70 ? -6.227 20.625 11.617 1 96.75 70 GLY A O 1
ATOM 540 N N . GLY A 1 71 ? -4.098 19.875 11.906 1 96.12 71 GLY A N 1
ATOM 541 C CA . GLY A 1 71 ? -4.148 19.938 13.359 1 96.12 71 GLY A CA 1
ATOM 542 C C . GLY A 1 71 ? -3.99 21.344 13.906 1 96.12 71 GLY A C 1
ATOM 543 O O . GLY A 1 71 ? -3.5 22.234 13.211 1 96.12 71 GLY A O 1
ATOM 544 N N . ASP A 1 72 ? -4.465 21.531 15.109 1 95.62 72 ASP A N 1
ATOM 545 C CA . ASP A 1 72 ? -4.262 22.797 15.805 1 95.62 72 ASP A CA 1
ATOM 546 C C . ASP A 1 72 ? -2.832 22.906 16.328 1 95.62 72 ASP A C 1
ATOM 548 O O . ASP A 1 72 ? -2.607 22.875 17.547 1 95.62 72 ASP A O 1
ATOM 552 N N . VAL A 1 73 ? -1.925 23.219 15.461 1 95.69 73 VAL A N 1
ATOM 553 C CA . VAL A 1 73 ? -0.501 23.172 15.773 1 95.69 73 VAL A CA 1
ATOM 554 C C . VAL A 1 73 ? -0.094 24.438 16.531 1 95.69 73 VAL A C 1
ATOM 556 O O . VAL A 1 73 ? 0.93 24.453 17.219 1 95.69 73 VAL A O 1
ATOM 559 N N . VAL A 1 74 ? -0.857 25.5 16.406 1 96.69 74 VAL A N 1
ATOM 560 C CA . VAL A 1 74 ? -0.585 26.703 17.188 1 96.69 74 VAL A CA 1
ATOM 561 C C . VAL A 1 74 ? -0.784 26.422 18.672 1 96.69 74 VAL A C 1
ATOM 563 O O . VAL A 1 74 ? 0.036 26.812 19.5 1 96.69 74 VAL A O 1
ATOM 566 N N . ALA A 1 75 ? -1.867 25.734 18.984 1 95.5 75 ALA A N 1
ATOM 567 C CA . ALA A 1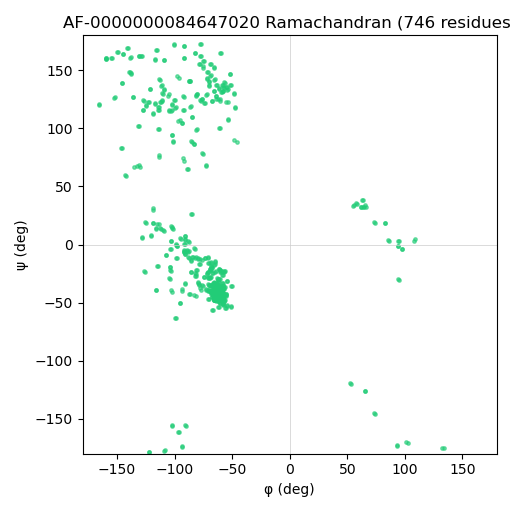 75 ? -2.105 25.328 20.375 1 95.5 75 ALA A CA 1
ATOM 568 C C . ALA A 1 75 ? -0.961 24.484 20.906 1 95.5 75 ALA A C 1
ATOM 570 O O . ALA A 1 75 ? -0.593 24.578 22.078 1 95.5 75 ALA A O 1
ATOM 571 N N . LEU A 1 76 ? -0.407 23.625 20.078 1 95.75 76 LEU A N 1
ATOM 572 C CA . LEU A 1 76 ? 0.711 22.766 20.469 1 95.75 76 LEU A CA 1
ATOM 573 C C . LEU A 1 76 ? 1.937 23.609 20.812 1 95.75 76 LEU A C 1
ATOM 575 O O . LEU A 1 76 ? 2.582 23.359 21.844 1 95.75 76 LEU A O 1
ATOM 579 N N . VAL A 1 77 ? 2.221 24.609 20 1 96.5 77 VAL A N 1
ATOM 580 C CA . VAL A 1 77 ? 3.4 25.438 20.219 1 96.5 77 VAL A CA 1
ATOM 581 C C . VAL A 1 77 ? 3.209 26.281 21.484 1 96.5 77 VAL A C 1
ATOM 583 O O . VAL A 1 77 ? 4.148 26.469 22.266 1 96.5 77 VAL A O 1
ATOM 586 N N . ARG A 1 78 ? 2.004 26.75 21.703 1 96.19 78 ARG A N 1
ATOM 587 C CA . ARG A 1 78 ? 1.714 27.5 22.922 1 96.19 78 ARG A CA 1
ATOM 588 C C . ARG A 1 78 ? 1.908 26.641 24.156 1 96.19 78 ARG A C 1
ATOM 590 O O . ARG A 1 78 ? 2.49 27.094 25.141 1 96.19 78 ARG A O 1
ATOM 597 N N . ALA A 1 79 ? 1.454 25.469 24.078 1 95.12 79 ALA A N 1
ATOM 598 C CA . ALA A 1 79 ? 1.61 24.547 25.203 1 95.12 79 ALA A CA 1
ATOM 599 C C . ALA A 1 79 ? 3.084 24.25 25.469 1 95.12 79 ALA A C 1
ATOM 601 O O . ALA A 1 79 ? 3.504 24.141 26.625 1 95.12 79 ALA A O 1
ATOM 602 N N . LEU A 1 80 ? 3.816 24.062 24.438 1 93.12 80 LEU A N 1
ATOM 603 C CA . LEU A 1 80 ? 5.246 23.812 24.578 1 93.12 80 LEU A CA 1
ATOM 604 C C . LEU A 1 80 ? 5.941 24.969 25.281 1 93.12 80 LEU A C 1
ATOM 606 O O . LEU A 1 80 ? 6.82 24.766 26.109 1 93.12 80 LEU A O 1
ATOM 610 N N . LYS A 1 81 ? 5.547 26.156 24.859 1 93.62 81 LYS A N 1
ATOM 611 C CA . LYS A 1 81 ? 6.105 27.344 25.5 1 93.62 81 LYS A CA 1
ATOM 612 C C . LYS A 1 81 ? 5.766 27.375 26.984 1 93.62 81 LYS A C 1
ATOM 614 O O . LYS A 1 81 ? 6.617 27.703 27.812 1 93.62 81 LYS A O 1
ATOM 619 N N . ASP A 1 82 ? 4.578 27.062 27.266 1 94.25 82 ASP A N 1
ATOM 620 C CA . ASP A 1 82 ? 4.145 27.016 28.656 1 94.25 82 ASP A CA 1
ATOM 621 C C . ASP A 1 82 ? 4.938 25.984 29.438 1 94.25 82 ASP A C 1
ATOM 623 O O . ASP A 1 82 ? 5.328 26.219 30.578 1 94.25 82 ASP A O 1
ATOM 627 N N . GLU A 1 83 ? 5.137 24.844 28.828 1 92.88 83 GLU A N 1
ATOM 628 C CA . GLU A 1 83 ? 5.895 23.766 29.469 1 92.88 83 GLU A CA 1
ATOM 629 C C . GLU A 1 83 ? 7.34 24.188 29.719 1 92.88 83 GLU A C 1
ATOM 631 O O . GLU A 1 83 ? 7.926 23.828 30.75 1 92.88 83 GLU A O 1
ATOM 636 N N . GLN A 1 84 ? 7.875 24.922 28.859 1 89.31 84 GLN A N 1
ATOM 637 C CA . GLN A 1 84 ? 9.234 25.422 29.016 1 89.31 84 GLN A CA 1
ATOM 638 C C . GLN A 1 84 ? 9.328 26.422 30.172 1 89.31 84 GLN A C 1
ATOM 640 O O . GLN A 1 84 ? 10.383 26.562 30.781 1 89.31 84 GLN A O 1
ATOM 645 N N . GLN A 1 85 ? 8.211 27.016 30.453 1 91.31 85 GLN A N 1
ATOM 646 C CA . GLN A 1 85 ? 8.156 28 31.516 1 91.31 85 GLN A CA 1
ATOM 647 C C . GLN A 1 85 ? 7.793 27.359 32.844 1 91.31 85 GLN A C 1
ATOM 649 O O . GLN A 1 85 ? 7.629 28.047 33.875 1 91.31 85 GLN A O 1
ATOM 654 N N . GLY A 1 86 ? 7.73 26.094 32.875 1 87.69 86 GLY A N 1
ATOM 655 C CA . GLY A 1 86 ? 7.609 25.391 34.125 1 87.69 86 GLY A CA 1
ATOM 656 C C . GLY A 1 86 ? 6.242 24.766 34.344 1 87.69 86 GLY A C 1
ATOM 657 O O . GLY A 1 86 ? 5.984 24.156 35.375 1 87.69 86 GLY A O 1
ATOM 658 N N . ALA A 1 87 ? 5.457 24.891 33.312 1 84.94 87 ALA A N 1
ATOM 659 C CA . ALA A 1 87 ? 4.129 24.281 33.406 1 84.94 87 ALA A CA 1
ATOM 660 C C . ALA A 1 87 ? 4.129 22.875 32.844 1 84.94 87 ALA A C 1
ATOM 662 O O . ALA A 1 87 ? 3.74 22.656 31.703 1 84.94 87 ALA A O 1
ATOM 663 N N . GLY A 1 88 ? 4.734 21.875 33.625 1 85.31 88 GLY A N 1
ATOM 664 C CA . GLY A 1 88 ? 4.773 20.5 33.188 1 85.31 88 GLY A CA 1
ATOM 665 C C . GLY A 1 88 ? 6.109 20.094 32.594 1 85.31 88 GLY A C 1
ATOM 666 O O . GLY A 1 88 ? 7.066 20.875 32.625 1 85.31 88 GLY A O 1
ATOM 667 N N . GLN A 1 89 ? 6.102 18.891 31.984 1 88.19 89 GLN A N 1
ATOM 668 C CA . GLN A 1 89 ? 7.316 18.422 31.344 1 88.19 89 GLN A CA 1
ATOM 669 C C . GLN A 1 89 ? 7.277 18.688 29.844 1 88.19 89 GLN A C 1
ATOM 671 O O . GLN A 1 89 ? 6.211 18.625 29.219 1 88.19 89 GLN A O 1
ATOM 676 N N . PRO A 1 90 ? 8.414 18.969 29.375 1 88.69 90 PRO A N 1
ATOM 677 C CA . PRO A 1 90 ? 8.445 19.219 27.922 1 88.69 90 PRO A CA 1
ATOM 678 C C . PRO A 1 90 ? 7.867 18.078 27.109 1 88.69 90 PRO A C 1
ATOM 680 O O . PRO A 1 90 ? 8.258 16.922 27.312 1 88.69 90 PRO A O 1
ATOM 683 N N . GLY A 1 91 ? 6.867 18.406 26.312 1 93.56 91 GLY A N 1
ATOM 684 C CA . GLY A 1 91 ? 6.312 17.422 25.406 1 93.56 91 GLY A CA 1
ATOM 685 C C . GLY A 1 91 ? 5.066 16.75 25.938 1 93.56 91 GLY A C 1
ATOM 686 O O . GLY A 1 91 ? 4.461 15.914 25.25 1 93.56 91 GLY A O 1
ATOM 687 N N . ASP A 1 92 ? 4.652 17.031 27.125 1 95 92 ASP A N 1
ATOM 688 C CA . ASP A 1 92 ? 3.48 16.391 27.719 1 95 92 ASP A CA 1
ATOM 689 C C . ASP A 1 92 ? 2.236 16.625 26.859 1 95 92 ASP A C 1
ATOM 691 O O . ASP A 1 92 ? 1.513 15.68 26.531 1 95 92 ASP A O 1
ATOM 695 N N . PHE A 1 93 ? 2.02 17.844 26.531 1 96.19 93 PHE A N 1
ATOM 696 C CA . PHE A 1 93 ? 0.843 18.156 25.734 1 96.19 93 PHE A CA 1
ATOM 697 C C . PHE A 1 93 ? 0.938 17.516 24.359 1 96.19 93 PHE A C 1
ATOM 699 O O . PHE A 1 93 ? -0.058 17.016 23.828 1 96.19 93 PHE A O 1
ATOM 706 N N . ALA A 1 94 ? 2.092 17.547 23.75 1 97.56 94 ALA A N 1
ATOM 707 C CA . ALA A 1 94 ? 2.293 16.922 22.453 1 97.56 94 ALA A CA 1
ATOM 708 C C . ALA A 1 94 ? 1.962 15.43 22.5 1 97.56 94 ALA A C 1
ATOM 710 O O . ALA A 1 94 ? 1.3 14.898 21.609 1 97.56 94 ALA A O 1
ATOM 711 N N . ARG A 1 95 ? 2.457 14.781 23.562 1 97.56 95 ARG A N 1
ATOM 712 C CA . ARG A 1 95 ? 2.176 13.367 23.75 1 97.56 95 ARG A CA 1
ATOM 713 C C . ARG A 1 95 ? 0.674 13.109 23.828 1 97.56 95 ARG A C 1
ATOM 715 O O . ARG A 1 95 ? 0.161 12.195 23.188 1 97.56 95 ARG A O 1
ATOM 722 N N . GLU A 1 96 ? 0.021 13.914 24.562 1 97.69 96 GLU A N 1
ATOM 723 C CA . GLU A 1 96 ? -1.426 13.781 24.703 1 97.69 96 GLU A CA 1
ATOM 724 C C . GLU A 1 96 ? -2.131 14.031 23.375 1 97.69 96 GLU A C 1
ATOM 726 O O . GLU A 1 96 ? -2.984 13.242 22.953 1 97.69 96 GLU A O 1
ATOM 731 N N . TYR A 1 97 ? -1.75 15.094 22.75 1 98.19 97 TYR A N 1
ATOM 732 C CA . TYR A 1 97 ? -2.387 15.508 21.5 1 98.19 97 TYR A CA 1
ATOM 733 C C . TYR A 1 97 ? -2.215 14.453 20.422 1 98.19 97 TYR A C 1
ATOM 735 O O . TYR A 1 97 ? -3.197 13.969 19.859 1 98.19 97 TYR A O 1
ATOM 743 N N . PHE A 1 98 ? -1.016 14.047 20.156 1 98.69 98 PHE A N 1
ATOM 744 C CA . PHE A 1 98 ? -0.745 13.125 19.062 1 98.69 98 PHE A CA 1
ATOM 745 C C . PHE A 1 98 ? -1.271 11.734 19.375 1 98.69 98 PHE A C 1
ATOM 747 O O . PHE A 1 98 ? -1.719 11.008 18.484 1 98.69 98 PHE A O 1
ATOM 754 N N . SER A 1 99 ? -1.208 11.344 20.688 1 98.62 99 SER A N 1
ATOM 755 C CA . SER A 1 99 ? -1.793 10.062 21.062 1 98.62 99 SER A CA 1
ATOM 756 C C . SER A 1 99 ? -3.283 10.023 20.75 1 98.62 99 SER A C 1
ATOM 758 O O . SER A 1 99 ? -3.781 9.031 20.203 1 98.62 99 SER A O 1
ATOM 760 N N . MET A 1 100 ? -3.939 11.047 21.094 1 98.56 100 MET A N 1
ATOM 761 C CA . MET A 1 100 ? -5.375 11.133 20.844 1 98.56 100 MET A CA 1
ATOM 762 C C . MET A 1 100 ? -5.672 11.141 19.344 1 98.56 100 MET A C 1
ATOM 764 O O . MET A 1 100 ? -6.559 10.43 18.875 1 98.56 100 MET A O 1
ATOM 768 N N . GLU A 1 101 ? -4.965 11.906 18.625 1 98.75 101 GLU A N 1
ATOM 769 C CA . GLU A 1 101 ? -5.172 12.016 17.172 1 98.75 101 GLU A CA 1
ATOM 770 C C . GLU A 1 101 ? -4.938 10.68 16.484 1 98.75 101 GLU A C 1
ATOM 772 O O . GLU A 1 101 ? -5.758 10.242 15.672 1 98.75 101 GLU A O 1
ATOM 777 N N . TYR A 1 102 ? -3.824 10.055 16.797 1 98.81 102 TYR A N 1
ATOM 778 C CA . TYR A 1 102 ? -3.469 8.812 16.109 1 98.81 102 TYR A CA 1
ATOM 779 C C . TYR A 1 102 ? -4.406 7.684 16.516 1 98.81 102 TYR A C 1
ATOM 781 O O . TYR A 1 102 ? -4.723 6.816 15.695 1 98.81 102 TYR A O 1
ATOM 789 N N . ARG A 1 103 ? -4.852 7.668 17.766 1 98.75 103 ARG A N 1
ATOM 790 C CA . ARG A 1 103 ? -5.859 6.695 18.188 1 98.75 103 ARG A CA 1
ATOM 791 C C . ARG A 1 103 ? -7.164 6.902 17.422 1 98.75 103 ARG A C 1
ATOM 793 O O . ARG A 1 103 ? -7.801 5.938 17 1 98.75 103 ARG A O 1
ATOM 800 N N . LEU A 1 104 ? -7.523 8.133 17.297 1 98.88 104 LEU A N 1
ATOM 801 C CA . LEU A 1 104 ? -8.719 8.469 16.531 1 98.88 104 LEU A CA 1
ATOM 802 C C . LEU A 1 104 ? -8.57 8.016 15.078 1 98.88 104 LEU A C 1
ATOM 804 O O . LEU A 1 104 ? -9.484 7.402 14.523 1 98.88 104 LEU A O 1
ATOM 808 N N . ASP A 1 105 ? -7.449 8.328 14.477 1 98.88 105 ASP A N 1
ATOM 809 C CA . ASP A 1 105 ? -7.195 7.926 13.102 1 98.88 105 ASP A CA 1
ATOM 810 C C . ASP A 1 105 ? -7.27 6.406 12.953 1 98.88 105 ASP A C 1
ATOM 812 O O . ASP A 1 105 ? -7.902 5.898 12.023 1 98.88 105 ASP A O 1
ATOM 816 N N . TYR A 1 106 ? -6.625 5.707 13.859 1 98.88 106 TYR A N 1
ATOM 817 C CA . TYR A 1 106 ? -6.645 4.25 13.812 1 98.88 106 TYR A CA 1
ATOM 818 C C . TYR A 1 106 ? -8.062 3.719 13.969 1 98.88 106 TYR A C 1
ATOM 820 O O . TYR A 1 106 ? -8.453 2.76 13.289 1 98.88 106 TYR A O 1
ATOM 828 N N . ARG A 1 107 ? -8.828 4.32 14.852 1 98.75 107 ARG A N 1
ATOM 829 C CA . ARG A 1 107 ? -10.211 3.914 15.055 1 98.75 107 ARG A CA 1
ATOM 830 C C . ARG A 1 107 ? -11.023 4.086 13.773 1 98.75 107 ARG A C 1
ATOM 832 O O . ARG A 1 107 ? -11.852 3.236 13.438 1 98.75 107 ARG A O 1
ATOM 839 N N . LEU A 1 108 ? -10.797 5.145 13.117 1 98.81 108 LEU A N 1
ATOM 840 C CA . LEU A 1 108 ? -11.492 5.352 11.852 1 98.81 108 LEU A CA 1
ATOM 841 C C . LEU A 1 108 ? -11.117 4.277 10.844 1 98.81 108 LEU A C 1
ATOM 843 O O . LEU A 1 108 ? -11.992 3.713 10.18 1 98.81 108 LEU A O 1
ATOM 847 N N . HIS A 1 109 ? -9.875 3.947 10.742 1 98.56 109 HIS A N 1
ATOM 848 C CA . HIS A 1 109 ? -9.422 2.916 9.82 1 98.56 109 HIS A CA 1
ATOM 849 C C . HIS A 1 109 ? -10.109 1.584 10.094 1 98.56 109 HIS A C 1
ATOM 851 O O . HIS A 1 109 ? -10.406 0.827 9.172 1 98.56 109 HIS A O 1
ATOM 857 N N . THR A 1 110 ? -10.305 1.332 11.328 1 98.12 110 THR A N 1
ATOM 858 C CA . THR A 1 110 ? -10.742 -0.002 11.734 1 98.12 110 THR A CA 1
ATOM 859 C C . THR A 1 110 ? -12.188 0.022 12.203 1 98.12 110 THR A C 1
ATOM 861 O O . THR A 1 110 ? -12.648 -0.916 12.859 1 98.12 110 THR A O 1
ATOM 864 N N . PHE A 1 111 ? -12.898 1.082 11.984 1 98.56 111 PHE A N 1
ATOM 865 C CA . PHE A 1 111 ? -14.273 1.239 12.445 1 98.56 111 PHE A CA 1
ATOM 866 C C . PHE A 1 111 ? -15.164 0.127 11.898 1 98.56 111 PHE A C 1
ATOM 868 O O . PHE A 1 111 ? -15.047 -0.244 10.727 1 98.56 111 PHE A O 1
ATOM 875 N N . PRO A 1 112 ? -16.031 -0.44 12.703 1 97.62 112 PRO A N 1
ATOM 876 C CA . PRO A 1 112 ? -16.75 -1.646 12.305 1 97.62 112 PRO A CA 1
ATOM 877 C C . PRO A 1 112 ? -17.906 -1.353 11.336 1 97.62 112 PRO A C 1
ATOM 879 O O . PRO A 1 112 ? -18.469 -2.275 10.75 1 97.62 112 PRO A O 1
ATOM 882 N N . LYS A 1 113 ? -18.312 -0.121 11.141 1 97.88 113 LYS A N 1
ATOM 883 C CA . LYS A 1 113 ? -19.375 0.3 10.234 1 97.88 113 LYS A CA 1
ATOM 884 C C . LYS A 1 113 ? -18.844 1.204 9.133 1 97.88 113 LYS A C 1
ATOM 886 O O . LYS A 1 113 ? -17.75 1.771 9.266 1 97.88 113 LYS A O 1
ATOM 891 N N . PRO A 1 114 ? -19.562 1.335 8.023 1 98.12 114 PRO A N 1
ATOM 892 C CA . PRO A 1 114 ? -19.078 2.242 6.98 1 98.12 114 PRO A CA 1
ATOM 893 C C . PRO A 1 114 ? -18.938 3.684 7.469 1 98.12 114 PRO A C 1
ATOM 895 O O . PRO A 1 114 ? -19.828 4.188 8.156 1 98.12 114 PRO A O 1
ATOM 898 N N . VAL A 1 115 ? -17.859 4.254 7.207 1 98.81 115 VAL A N 1
ATOM 899 C CA . VAL A 1 115 ? -17.625 5.68 7.422 1 98.81 115 VAL A CA 1
ATOM 900 C C . VAL A 1 115 ? -17.438 6.379 6.078 1 98.81 115 VAL A C 1
ATOM 902 O O . VAL A 1 115 ? -16.531 6.039 5.316 1 98.81 115 VAL A O 1
ATOM 905 N N . VAL A 1 116 ? -18.281 7.293 5.754 1 98.88 116 VAL A N 1
ATOM 906 C CA . VAL A 1 116 ? -18.188 8.125 4.559 1 98.88 116 VAL A CA 1
ATOM 907 C C . VAL A 1 116 ? -17.672 9.508 4.938 1 98.88 116 VAL A C 1
ATOM 909 O O . VAL A 1 116 ? -18.312 10.227 5.711 1 98.88 116 VAL A O 1
ATOM 912 N N . VAL A 1 117 ? -16.516 9.875 4.465 1 98.94 117 VAL A N 1
ATOM 913 C CA . VAL A 1 117 ? -16.031 11.234 4.691 1 98.94 117 VAL A CA 1
ATOM 914 C C . VAL A 1 117 ? -16.266 12.086 3.443 1 98.94 117 VAL A C 1
ATOM 916 O O . VAL A 1 117 ? -15.938 11.664 2.33 1 98.94 117 VAL A O 1
ATOM 919 N N . TRP A 1 118 ? -16.953 13.172 3.611 1 98.81 118 TRP A N 1
ATOM 920 C CA . TRP A 1 118 ? -17.125 14.195 2.578 1 98.81 118 TRP A CA 1
ATOM 921 C C . TRP A 1 118 ? -15.945 15.172 2.576 1 98.81 118 TRP A C 1
ATOM 923 O O . TRP A 1 118 ? -15.992 16.203 3.244 1 98.81 118 TRP A O 1
ATOM 933 N N . ALA A 1 119 ? -14.898 14.797 1.802 1 98.75 119 ALA A N 1
ATOM 934 C CA . ALA A 1 119 ? -13.641 15.547 1.811 1 98.75 119 ALA A CA 1
ATOM 935 C C . ALA A 1 119 ? -13.664 16.672 0.781 1 98.75 119 ALA A C 1
ATOM 937 O O . ALA A 1 119 ? -12.844 16.703 -0.137 1 98.75 119 ALA A O 1
ATOM 938 N N . ASP A 1 120 ? -14.539 17.594 1.03 1 98.44 120 ASP A N 1
ATOM 939 C CA . ASP A 1 120 ? -14.703 18.781 0.201 1 98.44 120 ASP A CA 1
ATOM 940 C C . ASP A 1 120 ? -13.773 19.891 0.656 1 98.44 120 ASP A C 1
ATOM 942 O O . ASP A 1 120 ? -13.539 20.078 1.854 1 98.44 120 ASP A O 1
ATOM 946 N N . GLY A 1 121 ? -13.188 20.641 -0.299 1 98.56 121 GLY A N 1
ATOM 947 C CA . GLY A 1 121 ? -12.297 21.75 0.029 1 98.56 121 GLY A CA 1
ATOM 948 C C . GLY A 1 121 ? -10.938 21.281 0.529 1 98.56 121 GLY A C 1
ATOM 949 O O . GLY A 1 121 ? -10.398 20.281 0.047 1 98.56 121 GLY A O 1
ATOM 950 N N . ILE A 1 122 ? -10.398 22.047 1.439 1 98.75 122 ILE A N 1
ATOM 951 C CA . ILE A 1 122 ? -9.039 21.828 1.919 1 98.75 122 ILE A CA 1
ATOM 952 C C . ILE A 1 122 ? -9.008 20.641 2.869 1 98.75 122 ILE A C 1
ATOM 954 O O . ILE A 1 122 ? -9.789 20.578 3.818 1 98.75 122 ILE A O 1
ATOM 958 N N . VAL A 1 123 ? -8.203 19.703 2.625 1 98.81 123 VAL A N 1
ATOM 959 C CA . VAL A 1 123 ? -7.926 18.531 3.449 1 98.81 123 VAL A CA 1
ATOM 960 C C . VAL A 1 123 ? -6.418 18.344 3.604 1 98.81 123 VAL A C 1
ATOM 962 O O . VAL A 1 123 ? -5.762 17.766 2.73 1 98.81 123 VAL A O 1
ATOM 965 N N . MET A 1 124 ? -5.855 18.734 4.754 1 98.06 124 MET A N 1
ATOM 966 C CA . MET A 1 124 ? -4.402 18.719 4.895 1 98.06 124 MET A CA 1
ATOM 967 C C . MET A 1 124 ? -3.994 18.219 6.27 1 98.06 124 MET A C 1
ATOM 969 O O . MET A 1 124 ? -4.727 18.391 7.246 1 98.06 124 MET A O 1
ATOM 973 N N . GLY A 1 125 ? -2.895 17.594 6.324 1 97.62 125 GLY A N 1
ATOM 974 C CA . GLY A 1 125 ? -2.346 17.125 7.586 1 97.62 125 GLY A CA 1
ATOM 975 C C . GLY A 1 125 ? -3.328 16.297 8.398 1 97.62 125 GLY A C 1
ATOM 976 O O . GLY A 1 125 ? -3.885 15.32 7.895 1 97.62 125 GLY A O 1
ATOM 977 N N . GLY A 1 126 ? -3.629 16.766 9.555 1 97.94 126 GLY A N 1
ATOM 978 C CA . GLY A 1 126 ? -4.574 16.094 10.422 1 97.94 126 GLY A CA 1
ATOM 979 C C . GLY A 1 126 ? -5.914 15.828 9.758 1 97.94 126 GLY A C 1
ATOM 980 O O . GLY A 1 126 ? -6.59 14.844 10.07 1 97.94 126 GLY A O 1
ATOM 981 N N . GLY A 1 127 ? -6.293 16.719 8.859 1 98.62 127 GLY A N 1
ATOM 982 C CA . GLY A 1 127 ? -7.5 16.484 8.086 1 98.62 127 GLY A CA 1
ATOM 983 C C . GLY A 1 127 ? -7.406 15.281 7.172 1 98.62 127 GLY A C 1
ATOM 984 O O . GLY A 1 127 ? -8.367 14.516 7.043 1 98.62 127 GLY A O 1
ATOM 985 N N . LEU A 1 128 ? -6.289 15.156 6.531 1 98.69 128 LEU A N 1
ATOM 986 C CA . LEU A 1 128 ? -6.07 13.969 5.715 1 98.69 128 LEU A CA 1
ATOM 987 C C . LEU A 1 128 ? -6.07 12.711 6.578 1 98.69 128 LEU A C 1
ATOM 989 O O . LEU A 1 128 ? -6.496 11.641 6.129 1 98.69 128 LEU A O 1
ATOM 993 N N . GLY A 1 129 ? -5.57 12.828 7.801 1 98.69 129 GLY A N 1
ATOM 994 C CA . GLY A 1 129 ? -5.648 11.695 8.711 1 98.69 129 GLY A CA 1
ATOM 995 C C . GLY A 1 129 ? -7.062 11.18 8.906 1 98.69 129 GLY A C 1
ATOM 996 O O . GLY A 1 129 ? -7.293 9.969 8.875 1 98.69 129 GLY A O 1
ATOM 997 N N . LEU A 1 130 ? -8.016 12.07 9.078 1 98.88 130 LEU A N 1
ATOM 998 C CA . LEU A 1 130 ? -9.43 11.703 9.195 1 98.88 130 LEU A CA 1
ATOM 999 C C . LEU A 1 130 ? -9.93 11.078 7.898 1 98.88 130 LEU A C 1
ATOM 1001 O O . LEU A 1 130 ? -10.594 10.039 7.922 1 98.88 130 LEU A O 1
ATOM 1005 N N . MET A 1 131 ? -9.539 11.68 6.824 1 98.81 131 MET A N 1
ATOM 1006 C CA . MET A 1 131 ? -9.969 11.195 5.516 1 98.81 131 MET A CA 1
ATOM 1007 C C . MET A 1 131 ? -9.391 9.812 5.23 1 98.81 131 MET A C 1
ATOM 1009 O O . MET A 1 131 ? -10.117 8.898 4.852 1 98.81 131 MET A O 1
ATOM 1013 N N . ALA A 1 132 ? -8.086 9.68 5.469 1 98.44 132 ALA A N 1
ATOM 1014 C CA . ALA A 1 132 ? -7.398 8.43 5.152 1 98.44 132 ALA A CA 1
ATOM 1015 C C . ALA A 1 132 ? -7.973 7.27 5.965 1 98.44 132 ALA A C 1
ATOM 1017 O O . ALA A 1 132 ? -8 6.133 5.496 1 98.44 132 ALA A O 1
ATOM 1018 N N . GLY A 1 133 ? -8.438 7.578 7.121 1 98.25 133 GLY A N 1
ATOM 1019 C CA . GLY A 1 133 ? -8.961 6.551 8 1 98.25 133 GLY A CA 1
ATOM 1020 C C . GLY A 1 133 ? -10.383 6.145 7.668 1 98.25 133 GLY A C 1
ATOM 1021 O O . GLY A 1 133 ? -10.883 5.137 8.172 1 98.25 133 GLY A O 1
ATOM 1022 N N . SER A 1 134 ? -11.047 6.867 6.828 1 98.5 134 SER A N 1
ATOM 1023 C CA . SER A 1 134 ? -12.445 6.598 6.496 1 98.5 134 SER A CA 1
ATOM 1024 C C . SER A 1 134 ? -12.555 5.586 5.359 1 98.5 134 SER A C 1
ATOM 1026 O O . SER A 1 134 ? -11.789 5.645 4.395 1 98.5 134 SER A O 1
ATOM 1028 N N . ARG A 1 135 ? -13.508 4.695 5.457 1 97.56 135 ARG A N 1
ATOM 1029 C CA . ARG A 1 135 ? -13.641 3.586 4.516 1 97.56 135 ARG A CA 1
ATOM 1030 C C . ARG A 1 135 ? -14.039 4.086 3.133 1 97.56 135 ARG A C 1
ATOM 1032 O O . ARG A 1 135 ? -13.625 3.525 2.117 1 97.56 135 ARG A O 1
ATOM 1039 N N . HIS A 1 136 ? -14.93 5.043 3.08 1 98.56 136 HIS A N 1
ATOM 1040 C CA . HIS A 1 136 ? -15.359 5.664 1.833 1 98.56 136 HIS A CA 1
ATOM 1041 C C . HIS A 1 136 ? -14.938 7.129 1.773 1 98.56 136 HIS A C 1
ATOM 1043 O O . HIS A 1 136 ? -15.594 7.992 2.365 1 98.56 136 HIS A O 1
ATOM 1049 N N . ARG A 1 137 ? -13.867 7.43 1.083 1 98.81 137 ARG A N 1
ATOM 1050 C CA . ARG A 1 137 ? -13.281 8.766 0.955 1 98.81 137 ARG A CA 1
ATOM 1051 C C . ARG A 1 137 ? -13.797 9.469 -0.294 1 98.81 137 ARG A C 1
ATOM 1053 O O . ARG A 1 137 ? -13.336 9.195 -1.403 1 98.81 137 ARG A O 1
ATOM 1060 N N . VAL A 1 138 ? -14.672 10.391 -0.136 1 98.88 138 VAL A N 1
ATOM 1061 C CA . VAL A 1 138 ? -15.352 11.062 -1.241 1 98.88 138 VAL A CA 1
ATOM 1062 C C . VAL A 1 138 ? -14.734 12.438 -1.469 1 98.88 138 VAL A C 1
ATOM 1064 O O . VAL A 1 138 ? -14.703 13.273 -0.56 1 98.88 138 VAL A O 1
ATOM 1067 N N . VAL A 1 139 ? -14.227 12.656 -2.637 1 98.88 139 VAL A N 1
ATOM 1068 C CA . VAL A 1 139 ? -13.648 13.945 -2.994 1 98.88 139 VAL A CA 1
ATOM 1069 C C . VAL A 1 139 ? -14.555 14.648 -4.008 1 98.88 139 VAL A C 1
ATOM 1071 O O . VAL A 1 139 ? -15.391 14.008 -4.652 1 98.88 139 VAL A O 1
ATOM 1074 N N . THR A 1 140 ? -14.438 15.938 -4.113 1 98.81 140 THR A N 1
ATOM 1075 C CA . THR A 1 140 ? -15.18 16.797 -5.031 1 98.81 140 THR A CA 1
ATOM 1076 C C . THR A 1 140 ? -14.227 17.578 -5.922 1 98.81 140 THR A C 1
ATOM 1078 O O . THR A 1 140 ? -13 17.438 -5.809 1 98.81 140 THR A O 1
ATOM 1081 N N . GLU A 1 141 ? -14.773 18.406 -6.762 1 98.5 141 GLU A N 1
ATOM 1082 C CA . GLU A 1 141 ? -13.953 19.188 -7.68 1 98.5 141 GLU A CA 1
ATOM 1083 C C . GLU A 1 141 ? -13.172 20.266 -6.934 1 98.5 141 GLU A C 1
ATOM 1085 O O . GLU A 1 141 ? -12.242 20.859 -7.488 1 98.5 141 GLU A O 1
ATOM 1090 N N . THR A 1 142 ? -13.469 20.516 -5.645 1 98.31 142 THR A N 1
ATOM 1091 C CA . THR A 1 142 ? -12.805 21.578 -4.887 1 98.31 142 THR A CA 1
ATOM 1092 C C . THR A 1 142 ? -11.766 20.984 -3.941 1 98.31 142 THR A C 1
ATOM 1094 O O . THR A 1 142 ? -11.023 21.719 -3.291 1 98.31 142 THR A O 1
ATOM 1097 N N . SER A 1 143 ? -11.68 19.656 -3.885 1 98.75 143 SER A N 1
ATOM 1098 C CA . SER A 1 143 ? -10.789 19 -2.934 1 98.75 143 SER A CA 1
ATOM 1099 C C . SER A 1 143 ? -9.328 19.328 -3.234 1 98.75 143 SER A C 1
ATOM 1101 O O . SER A 1 143 ? -8.891 19.219 -4.379 1 98.75 143 SER A O 1
ATOM 1103 N N . ARG A 1 144 ? -8.641 19.766 -2.268 1 98.62 144 ARG A N 1
ATOM 1104 C CA . ARG A 1 144 ? -7.203 20 -2.273 1 98.62 144 ARG A CA 1
ATOM 1105 C C . ARG A 1 144 ? -6.527 19.312 -1.099 1 98.62 144 ARG A C 1
ATOM 1107 O O . ARG A 1 144 ? -6.773 19.656 0.06 1 98.62 144 ARG A O 1
ATOM 1114 N N . ILE A 1 145 ? -5.703 18.375 -1.417 1 98.62 145 ILE A N 1
ATOM 1115 C CA . ILE A 1 145 ? -5.18 17.469 -0.404 1 98.62 145 ILE A CA 1
ATOM 1116 C C . ILE A 1 145 ? -3.654 17.547 -0.377 1 98.62 145 ILE A C 1
ATOM 1118 O O . ILE A 1 145 ? -3.008 17.547 -1.428 1 98.62 145 ILE A O 1
ATOM 1122 N N . ALA A 1 146 ? -3.062 17.641 0.823 1 98.5 146 ALA A N 1
ATOM 1123 C CA . ALA A 1 146 ? -1.605 17.688 0.911 1 98.5 146 ALA A CA 1
ATOM 1124 C C . ALA A 1 146 ? -1.13 17.297 2.311 1 98.5 146 ALA A C 1
ATOM 1126 O O . ALA A 1 146 ? -1.921 17.281 3.256 1 98.5 146 ALA A O 1
ATOM 1127 N N . MET A 1 147 ? 0.111 16.906 2.416 1 98.31 147 MET A N 1
ATOM 1128 C CA . MET A 1 147 ? 0.877 16.781 3.65 1 98.31 147 MET A CA 1
ATOM 1129 C C . MET A 1 147 ? 2.016 17.781 3.701 1 98.31 147 MET A C 1
ATOM 1131 O O . MET A 1 147 ? 3.184 17.422 3.561 1 98.31 147 MET A O 1
ATOM 1135 N N . PRO A 1 148 ? 1.725 19 3.977 1 97.75 148 PRO A N 1
ATOM 1136 C CA . PRO A 1 148 ? 2.73 20.062 3.869 1 97.75 148 PRO A CA 1
ATOM 1137 C C . PRO A 1 148 ? 3.57 20.203 5.137 1 97.75 148 PRO A C 1
ATOM 1139 O O . PRO A 1 148 ? 4.113 21.281 5.402 1 97.75 148 PRO A O 1
ATOM 1142 N N . GLU A 1 149 ? 3.729 19.172 5.918 1 98.25 149 GLU A N 1
ATOM 1143 C CA . GLU A 1 149 ? 4.34 19.141 7.242 1 98.25 149 GLU A CA 1
ATOM 1144 C C . GLU A 1 149 ? 5.773 19.656 7.199 1 98.25 149 GLU A C 1
ATOM 1146 O O . GLU A 1 149 ? 6.266 20.234 8.172 1 98.25 149 GLU A O 1
ATOM 1151 N N . ILE A 1 150 ? 6.418 19.531 6.055 1 98.5 150 ILE A N 1
ATOM 1152 C CA . ILE A 1 150 ? 7.812 19.953 5.938 1 98.5 150 ILE A CA 1
ATOM 1153 C C . ILE A 1 150 ? 7.922 21.453 6.137 1 98.5 150 ILE A C 1
ATOM 1155 O O . ILE A 1 150 ? 8.969 21.953 6.555 1 98.5 150 ILE A O 1
ATOM 1159 N N . THR A 1 151 ? 6.852 22.172 5.906 1 98.06 151 THR A N 1
ATOM 1160 C CA . THR A 1 151 ? 6.859 23.625 6.004 1 98.06 151 THR A CA 1
ATOM 1161 C C . THR A 1 151 ? 6.754 24.078 7.457 1 98.06 151 THR A C 1
ATOM 1163 O O . THR A 1 151 ? 7.008 25.25 7.773 1 98.06 151 THR A O 1
ATOM 1166 N N . ILE A 1 152 ? 6.43 23.156 8.375 1 98.25 152 ILE A N 1
ATOM 1167 C CA . ILE A 1 152 ? 6.25 23.562 9.766 1 98.25 152 ILE A CA 1
ATOM 1168 C C . ILE A 1 152 ? 7.152 22.719 10.672 1 98.25 152 ILE A C 1
ATOM 1170 O O . ILE A 1 152 ? 6.883 22.562 11.859 1 98.25 152 ILE A O 1
ATOM 1174 N N . GLY A 1 153 ? 8.156 22.125 10.055 1 98.44 153 GLY A N 1
ATOM 1175 C CA . GLY A 1 153 ? 9.133 21.375 10.844 1 98.44 153 GLY A CA 1
ATOM 1176 C C . GLY A 1 153 ? 8.594 20.062 11.375 1 98.44 153 GLY A C 1
ATOM 1177 O O . GLY A 1 153 ? 9.078 19.562 12.391 1 98.44 153 GLY A O 1
ATOM 1178 N N . LEU A 1 154 ? 7.59 19.578 10.836 1 98.56 154 LEU A N 1
ATOM 1179 C CA . LEU A 1 154 ? 7.055 18.234 11.07 1 98.56 154 LEU A CA 1
ATOM 1180 C C . LEU A 1 154 ? 7.281 17.344 9.859 1 98.56 154 LEU A C 1
ATOM 1182 O O . LEU A 1 154 ? 8.086 17.672 8.984 1 98.56 154 LEU A O 1
ATOM 1186 N N . TYR A 1 155 ? 6.848 16.141 9.836 1 98.69 155 TYR A N 1
ATOM 1187 C CA . TYR A 1 155 ? 6.898 15.156 8.758 1 98.69 155 TYR A CA 1
ATOM 1188 C C . TYR A 1 155 ? 5.52 14.562 8.492 1 98.69 155 TYR A C 1
ATOM 1190 O O . TYR A 1 155 ? 4.586 14.781 9.266 1 98.69 155 TYR A O 1
ATOM 1198 N N . PRO A 1 156 ? 5.336 13.938 7.316 1 98.62 156 PRO A N 1
ATOM 1199 C CA . PRO A 1 156 ? 4.027 13.312 7.102 1 98.62 156 PRO A CA 1
ATOM 1200 C C . PRO A 1 156 ? 3.721 12.219 8.125 1 98.62 156 PRO A C 1
ATOM 1202 O O . PRO A 1 156 ? 4.246 11.109 8.016 1 98.62 156 PRO A O 1
ATOM 1205 N N . ASP A 1 157 ? 2.926 12.609 9.078 1 98.5 157 ASP A N 1
ATOM 1206 C CA . ASP A 1 157 ? 2.469 11.688 10.117 1 98.5 157 ASP A CA 1
ATOM 1207 C C . ASP A 1 157 ? 1.035 11.234 9.859 1 98.5 157 ASP A C 1
ATOM 1209 O O . ASP A 1 157 ? 0.638 11.039 8.711 1 98.5 157 ASP A O 1
ATOM 1213 N N . ILE A 1 158 ? 0.282 10.836 10.797 1 98.69 158 ILE A N 1
ATOM 1214 C CA . ILE A 1 158 ? -1.112 10.406 10.781 1 98.69 158 ILE A CA 1
ATOM 1215 C C . ILE A 1 158 ? -1.253 9.141 9.938 1 98.69 158 ILE A C 1
ATOM 1217 O O . ILE A 1 158 ? -2.234 8.984 9.211 1 98.69 158 ILE A O 1
ATOM 1221 N N . GLY A 1 159 ? -0.266 8.289 9.898 1 98.56 159 GLY A N 1
ATOM 1222 C CA . GLY A 1 159 ? -0.275 7.051 9.125 1 98.56 159 GLY A CA 1
ATOM 1223 C C . GLY A 1 159 ? 0.353 7.199 7.754 1 98.56 159 GLY A C 1
ATOM 1224 O O . GLY A 1 159 ? 0.453 6.227 7.004 1 98.56 159 GLY A O 1
ATOM 1225 N N . ALA A 1 160 ? 0.886 8.367 7.441 1 98.5 160 ALA A N 1
ATOM 1226 C CA . ALA A 1 160 ? 1.42 8.617 6.102 1 98.5 160 ALA A CA 1
ATOM 1227 C C . ALA A 1 160 ? 2.695 7.812 5.863 1 98.5 160 ALA A C 1
ATOM 1229 O O . ALA A 1 160 ? 3.008 7.461 4.723 1 98.5 160 ALA A O 1
ATOM 1230 N N . SER A 1 161 ? 3.443 7.52 6.949 1 98.06 161 SER A N 1
ATOM 1231 C CA . SER A 1 161 ? 4.609 6.656 6.801 1 98.06 161 SER A CA 1
ATOM 1232 C C . SER A 1 161 ? 4.215 5.281 6.277 1 98.06 161 SER A C 1
ATOM 1234 O O . SER A 1 161 ? 5.051 4.555 5.738 1 98.06 161 SER A O 1
ATOM 1236 N N . TRP A 1 162 ? 2.959 4.961 6.477 1 97.94 162 TRP A N 1
ATOM 1237 C CA . TRP A 1 162 ? 2.395 3.684 6.059 1 97.94 162 TRP A CA 1
ATOM 1238 C C . TRP A 1 162 ? 1.721 3.807 4.695 1 97.94 162 TRP A C 1
ATOM 1240 O O . TRP A 1 162 ? 2.047 3.064 3.764 1 97.94 162 TRP A O 1
ATOM 1250 N N . PHE A 1 163 ? 0.838 4.777 4.461 1 97.56 163 PHE A N 1
ATOM 1251 C CA . PHE A 1 163 ? 0.04 4.758 3.238 1 97.56 163 PHE A CA 1
ATOM 1252 C C . PHE A 1 163 ? 0.79 5.422 2.09 1 97.56 163 PHE A C 1
ATOM 1254 O O . PHE A 1 163 ? 0.517 5.141 0.92 1 97.56 163 PHE A O 1
ATOM 1261 N N . LEU A 1 164 ? 1.781 6.328 2.322 1 97.69 164 LEU A N 1
ATOM 1262 C CA . LEU A 1 164 ? 2.58 6.855 1.223 1 97.69 164 LEU A CA 1
ATOM 1263 C C . LEU A 1 164 ? 3.48 5.77 0.639 1 97.69 164 LEU A C 1
ATOM 1265 O O . LEU A 1 164 ? 3.895 5.859 -0.52 1 97.69 164 LEU A O 1
ATOM 1269 N N . ASN A 1 165 ? 3.748 4.723 1.448 1 94.75 165 ASN A N 1
ATOM 1270 C CA . ASN A 1 165 ? 4.523 3.572 0.992 1 94.75 165 ASN A CA 1
ATOM 1271 C C . ASN A 1 165 ? 3.709 2.688 0.051 1 94.75 165 ASN A C 1
ATOM 1273 O O . ASN A 1 165 ? 4.262 1.813 -0.62 1 94.75 165 ASN A O 1
ATOM 1277 N N . ARG A 1 166 ? 2.5 2.949 0 1 94.94 166 ARG A N 1
ATOM 1278 C CA . ARG A 1 166 ? 1.612 2.127 -0.816 1 94.94 166 ARG A CA 1
ATOM 1279 C C . ARG A 1 166 ? 1.477 2.699 -2.223 1 94.94 166 ARG A C 1
ATOM 1281 O O . ARG A 1 166 ? 0.815 2.107 -3.078 1 94.94 166 ARG A O 1
ATOM 1288 N N . LEU A 1 167 ? 2.152 3.771 -2.463 1 97.38 167 LEU A N 1
ATOM 1289 C CA . LEU A 1 167 ? 2.174 4.395 -3.781 1 97.38 167 LEU A CA 1
ATOM 1290 C C . LEU A 1 167 ? 3.338 3.869 -4.613 1 97.38 167 LEU A C 1
ATOM 1292 O O . LEU A 1 167 ? 4.262 3.256 -4.078 1 97.38 167 LEU A O 1
ATOM 1296 N N . PRO A 1 168 ? 3.244 4.039 -5.961 1 95.94 168 PRO A N 1
ATOM 1297 C CA . PRO A 1 168 ? 4.387 3.637 -6.789 1 95.94 168 PRO A CA 1
ATOM 1298 C C . PRO A 1 168 ? 5.703 4.246 -6.309 1 95.94 168 PRO A C 1
ATOM 1300 O O . PRO A 1 168 ? 5.719 5.367 -5.801 1 95.94 168 PRO A O 1
ATOM 1303 N N . SER A 1 169 ? 6.762 3.492 -6.48 1 94.75 169 SER A N 1
ATOM 1304 C CA . SER A 1 169 ? 8.078 3.873 -5.977 1 94.75 169 SER A CA 1
ATOM 1305 C C . SER A 1 169 ? 8.422 5.309 -6.355 1 94.75 169 SER A C 1
ATOM 1307 O O . SER A 1 169 ? 8.227 5.715 -7.504 1 94.75 169 SER A O 1
ATOM 1309 N N . GLY A 1 170 ? 8.82 6.031 -5.406 1 97.56 170 GLY A N 1
ATOM 1310 C CA . GLY A 1 170 ? 9.25 7.398 -5.633 1 97.56 170 GLY A CA 1
ATOM 1311 C C . GLY A 1 170 ? 8.148 8.414 -5.414 1 97.56 170 GLY A C 1
ATOM 1312 O O . GLY A 1 170 ? 8.414 9.562 -5.051 1 97.56 170 GLY A O 1
ATOM 1313 N N . ILE A 1 171 ? 6.91 8.031 -5.648 1 98.38 171 ILE A N 1
ATOM 1314 C CA . ILE A 1 171 ? 5.812 8.992 -5.578 1 98.38 171 ILE A CA 1
ATOM 1315 C C . ILE A 1 171 ? 5.566 9.383 -4.121 1 98.38 171 ILE A C 1
ATOM 1317 O O . ILE A 1 171 ? 5.434 10.57 -3.805 1 98.38 171 ILE A O 1
ATOM 1321 N N . GLY A 1 172 ? 5.512 8.383 -3.217 1 98.31 172 GLY A N 1
ATOM 1322 C CA . GLY A 1 172 ? 5.324 8.68 -1.806 1 98.31 172 GLY A CA 1
ATOM 1323 C C . GLY A 1 172 ? 6.398 9.594 -1.24 1 98.31 172 GLY A C 1
ATOM 1324 O O . GLY A 1 172 ? 6.094 10.531 -0.508 1 98.31 172 GLY A O 1
ATOM 1325 N N . ALA A 1 173 ? 7.629 9.336 -1.635 1 98.56 173 ALA A N 1
ATOM 1326 C CA . ALA A 1 173 ? 8.75 10.156 -1.188 1 98.56 173 ALA A CA 1
ATOM 1327 C C . ALA A 1 173 ? 8.648 11.578 -1.737 1 98.56 173 ALA A C 1
ATOM 1329 O O . ALA A 1 173 ? 8.852 12.547 -1.007 1 98.56 173 ALA A O 1
ATOM 1330 N N . TYR A 1 174 ? 8.312 11.703 -3.037 1 98.88 174 TYR A N 1
ATOM 1331 C CA . TYR A 1 174 ? 8.164 13.016 -3.648 1 98.88 174 TYR A CA 1
ATOM 1332 C C . TYR A 1 174 ? 7.109 13.844 -2.926 1 98.88 174 TYR A C 1
ATOM 1334 O O . TYR A 1 174 ? 7.344 15 -2.586 1 98.88 174 TYR A O 1
ATOM 1342 N N . LEU A 1 175 ? 5.984 13.203 -2.672 1 98.81 175 LEU A N 1
ATOM 1343 C CA . LEU A 1 175 ? 4.887 13.898 -2.01 1 98.81 175 LEU A CA 1
ATOM 1344 C C . LEU A 1 175 ? 5.27 14.281 -0.584 1 98.81 175 LEU A C 1
ATOM 1346 O O . LEU A 1 175 ? 4.98 15.398 -0.141 1 98.81 175 LEU A O 1
ATOM 1350 N N . GLY A 1 176 ? 5.93 13.375 0.125 1 98.56 176 GLY A N 1
ATOM 1351 C CA . GLY A 1 176 ? 6.328 13.641 1.498 1 98.56 176 GLY A CA 1
ATOM 1352 C C . GLY A 1 176 ? 7.371 14.734 1.615 1 98.56 176 GLY A C 1
ATOM 1353 O O . GLY A 1 176 ? 7.348 15.523 2.562 1 98.56 176 GLY A O 1
ATOM 1354 N N . LEU A 1 177 ? 8.258 14.828 0.635 1 98.81 177 LEU A N 1
ATOM 1355 C CA . LEU A 1 177 ? 9.359 15.781 0.666 1 98.81 177 LEU A CA 1
ATOM 1356 C C . LEU A 1 177 ? 8.883 17.172 0.26 1 98.81 177 LEU A C 1
ATOM 1358 O O . LEU A 1 177 ? 9.375 18.172 0.77 1 98.81 177 LEU A O 1
ATOM 1362 N N . THR A 1 178 ? 7.906 17.219 -0.634 1 98.81 178 THR A N 1
ATOM 1363 C CA . THR A 1 178 ? 7.59 18.516 -1.234 1 98.81 178 THR A CA 1
ATOM 1364 C C . THR A 1 178 ? 6.309 19.078 -0.634 1 98.81 178 THR A C 1
ATOM 1366 O O . THR A 1 178 ? 6.023 20.266 -0.797 1 98.81 178 THR A O 1
ATOM 1369 N N . GLY A 1 179 ? 5.504 18.203 -0.015 1 98.56 179 GLY A N 1
ATOM 1370 C CA . GLY A 1 179 ? 4.188 18.656 0.408 1 98.56 179 GLY A CA 1
ATOM 1371 C C . GLY A 1 179 ? 3.283 19.031 -0.752 1 98.56 179 GLY A C 1
ATOM 1372 O O . GLY A 1 179 ? 2.418 19.906 -0.621 1 98.56 179 GLY A O 1
ATOM 1373 N N . ALA A 1 180 ? 3.377 18.391 -1.851 1 98.62 180 ALA A N 1
ATOM 1374 C CA . ALA A 1 180 ? 2.67 18.719 -3.086 1 98.62 180 ALA A CA 1
ATOM 1375 C C . ALA A 1 180 ? 1.159 18.734 -2.865 1 98.62 180 ALA A C 1
ATOM 1377 O O . ALA A 1 180 ? 0.621 17.875 -2.156 1 98.62 180 ALA A O 1
ATOM 1378 N N . ASN A 1 181 ? 0.508 19.703 -3.486 1 98.31 181 ASN A N 1
ATOM 1379 C CA . ASN A 1 181 ? -0.95 19.766 -3.479 1 98.31 181 ASN A CA 1
ATOM 1380 C C . ASN A 1 181 ? -1.557 18.844 -4.523 1 98.31 181 ASN A C 1
ATOM 1382 O O . ASN A 1 181 ? -1.211 18.922 -5.703 1 98.31 181 ASN A O 1
ATOM 1386 N N . LEU A 1 182 ? -2.443 18.047 -4.129 1 98.75 182 LEU A N 1
ATOM 1387 C CA . LEU A 1 182 ? -3.127 17.094 -5.004 1 98.75 182 LEU A CA 1
ATOM 1388 C C . LEU A 1 182 ? -4.594 17.484 -5.18 1 98.75 182 LEU A C 1
ATOM 1390 O O . LEU A 1 182 ? -5.254 17.875 -4.219 1 98.75 182 LEU A O 1
ATOM 1394 N N . ASN A 1 183 ? -5.066 17.406 -6.367 1 98.56 183 ASN A N 1
ATOM 1395 C CA . ASN A 1 183 ? -6.492 17.609 -6.59 1 98.56 183 ASN A CA 1
ATOM 1396 C C . ASN A 1 183 ? -7.25 16.281 -6.586 1 98.56 183 ASN A C 1
ATOM 1398 O O . ASN A 1 183 ? -6.684 15.234 -6.258 1 98.56 183 ASN A O 1
ATOM 1402 N N . ALA A 1 184 ? -8.547 16.297 -6.895 1 98.75 184 ALA A N 1
ATOM 1403 C CA . ALA A 1 184 ? -9.43 15.133 -6.773 1 98.75 184 ALA A CA 1
ATOM 1404 C C . ALA A 1 184 ? -8.953 13.992 -7.676 1 98.75 184 ALA A C 1
ATOM 1406 O O . ALA A 1 184 ? -8.898 12.836 -7.246 1 98.75 184 ALA A O 1
ATOM 1407 N N . ARG A 1 185 ? -8.562 14.328 -8.898 1 98.38 185 ARG A N 1
ATOM 1408 C CA . ARG A 1 185 ? -8.141 13.289 -9.836 1 98.38 185 ARG A CA 1
ATOM 1409 C C . ARG A 1 185 ? -6.836 12.641 -9.383 1 98.38 185 ARG A C 1
ATOM 1411 O O . ARG A 1 185 ? -6.684 11.422 -9.445 1 98.38 185 ARG A O 1
ATOM 1418 N N . ASP A 1 186 ? -5.941 13.461 -8.891 1 98.56 186 ASP A N 1
ATOM 1419 C CA . ASP A 1 186 ? -4.668 12.938 -8.406 1 98.56 186 ASP A CA 1
ATOM 1420 C C . ASP A 1 186 ? -4.891 11.891 -7.316 1 98.56 186 ASP A C 1
ATOM 1422 O O . ASP A 1 186 ? -4.328 10.789 -7.379 1 98.56 186 ASP A O 1
ATOM 1426 N N . VAL A 1 187 ? -5.738 12.227 -6.336 1 98.5 187 VAL A N 1
ATOM 1427 C CA . VAL A 1 187 ? -5.875 11.344 -5.18 1 98.5 187 VAL A CA 1
ATOM 1428 C C . VAL A 1 187 ? -6.688 10.109 -5.559 1 98.5 187 VAL A C 1
ATOM 1430 O O . VAL A 1 187 ? -6.473 9.023 -5.008 1 98.5 187 VAL A O 1
ATOM 1433 N N . LEU A 1 188 ? -7.586 10.203 -6.523 1 97.94 188 LEU A N 1
ATOM 1434 C CA . LEU A 1 188 ? -8.266 9.023 -7.039 1 97.94 188 LEU A CA 1
ATOM 1435 C C . LEU A 1 188 ? -7.277 8.07 -7.703 1 97.94 188 LEU A C 1
ATOM 1437 O O . LEU A 1 188 ? -7.262 6.875 -7.398 1 97.94 188 LEU A O 1
ATOM 1441 N N . ASP A 1 189 ? -6.414 8.656 -8.5 1 97.12 189 ASP A N 1
ATOM 1442 C CA . ASP A 1 189 ? -5.484 7.855 -9.289 1 97.12 189 ASP A CA 1
ATOM 1443 C C . ASP A 1 189 ? -4.422 7.215 -8.398 1 97.12 189 ASP A C 1
ATOM 1445 O O . ASP A 1 189 ? -3.951 6.109 -8.68 1 97.12 189 ASP A O 1
ATOM 1449 N N . LEU A 1 190 ? -4.129 7.832 -7.332 1 97.44 190 LEU A N 1
ATOM 1450 C CA . LEU A 1 190 ? -3.092 7.348 -6.43 1 97.44 190 LEU A CA 1
ATOM 1451 C C . LEU A 1 190 ? -3.684 6.426 -5.367 1 97.44 190 LEU A C 1
ATOM 1453 O O . LEU A 1 190 ? -2.951 5.848 -4.562 1 97.44 190 LEU A O 1
ATOM 1457 N N . GLY A 1 191 ? -5.012 6.348 -5.309 1 97 191 GLY A N 1
ATOM 1458 C CA . GLY A 1 191 ? -5.656 5.488 -4.328 1 97 191 GLY A CA 1
ATOM 1459 C C . GLY A 1 191 ? -5.789 6.137 -2.965 1 97 191 GLY A C 1
ATOM 1460 O O . GLY A 1 191 ? -5.988 5.453 -1.96 1 97 191 GLY A O 1
ATOM 1461 N N . LEU A 1 192 ? -5.68 7.445 -2.92 1 98.06 192 LEU A N 1
ATOM 1462 C CA . LEU A 1 192 ? -5.812 8.18 -1.667 1 98.06 192 LEU A CA 1
ATOM 1463 C C . LEU A 1 192 ? -7.254 8.617 -1.446 1 98.06 192 LEU A C 1
ATOM 1465 O O . LEU A 1 192 ? -7.59 9.156 -0.389 1 98.06 192 LEU A O 1
ATOM 1469 N N . ALA A 1 193 ? -8.078 8.398 -2.426 1 98.5 193 ALA A N 1
ATOM 1470 C CA . ALA A 1 193 ? -9.531 8.555 -2.348 1 98.5 193 ALA A CA 1
ATOM 1471 C C . ALA A 1 193 ? -10.25 7.449 -3.109 1 98.5 193 ALA A C 1
ATOM 1473 O O . ALA A 1 193 ? -9.625 6.707 -3.871 1 98.5 193 ALA A O 1
ATOM 1474 N N . ASP A 1 194 ? -11.547 7.367 -2.926 1 97.94 194 ASP A N 1
ATOM 1475 C CA . ASP A 1 194 ? -12.281 6.234 -3.48 1 97.94 194 ASP A CA 1
ATOM 1476 C C . ASP A 1 194 ? -13.289 6.695 -4.527 1 97.94 194 ASP A C 1
ATOM 1478 O O . ASP A 1 194 ? -13.516 6.004 -5.523 1 97.94 194 ASP A O 1
ATOM 1482 N N . ARG A 1 195 ? -13.906 7.805 -4.23 1 98.25 195 ARG A N 1
ATOM 1483 C CA . ARG A 1 195 ? -15.031 8.227 -5.062 1 98.25 195 ARG A CA 1
ATOM 1484 C C . ARG A 1 195 ? -14.984 9.727 -5.328 1 98.25 195 ARG A C 1
ATOM 1486 O O . ARG A 1 195 ? -14.5 10.5 -4.496 1 98.25 195 ARG A O 1
ATOM 1493 N N . PHE A 1 196 ? -15.469 10.062 -6.492 1 98.75 196 PHE A N 1
ATOM 1494 C CA . PHE A 1 196 ? -15.664 11.461 -6.844 1 98.75 196 PHE A CA 1
ATOM 1495 C C . PHE A 1 196 ? -17.156 11.773 -7.016 1 98.75 196 PHE A C 1
ATOM 1497 O O . PHE A 1 196 ? -17.797 11.234 -7.906 1 98.75 196 PHE A O 1
ATOM 1504 N N . VAL A 1 197 ? -17.641 12.602 -6.188 1 98.81 197 VAL A N 1
ATOM 1505 C CA . VAL A 1 197 ? -19.016 13.07 -6.273 1 98.81 197 VAL A CA 1
ATOM 1506 C C . VAL A 1 197 ? -19.047 14.594 -6.379 1 98.81 197 VAL A C 1
ATOM 1508 O O . VAL A 1 197 ? -18.5 15.289 -5.516 1 98.81 197 VAL A O 1
ATOM 1511 N N . PRO A 1 198 ? -19.656 15.156 -7.445 1 98.69 198 PRO A N 1
ATOM 1512 C CA . PRO A 1 198 ? -19.766 16.609 -7.523 1 98.69 198 PRO A CA 1
ATOM 1513 C C . PRO A 1 198 ? -20.344 17.234 -6.258 1 98.69 198 PRO A C 1
ATOM 1515 O O . PRO A 1 198 ? -21.297 16.688 -5.68 1 98.69 198 PRO A O 1
ATOM 1518 N N . ARG A 1 199 ? -19.719 18.359 -5.836 1 98 199 ARG A N 1
ATOM 1519 C CA . ARG A 1 199 ? -20.062 19.031 -4.59 1 98 199 ARG A CA 1
ATOM 1520 C C . ARG A 1 199 ? -21.562 19.281 -4.5 1 98 199 ARG A C 1
ATOM 1522 O O . ARG A 1 199 ? -22.156 19.188 -3.422 1 98 199 ARG A O 1
ATOM 1529 N N . ALA A 1 200 ? -22.234 19.578 -5.602 1 97.94 200 ALA A N 1
ATOM 1530 C CA . ALA A 1 200 ? -23.656 19.953 -5.641 1 97.94 200 ALA A CA 1
ATOM 1531 C C . ALA A 1 200 ? -24.531 18.766 -5.266 1 97.94 200 ALA A C 1
ATOM 1533 O O . ALA A 1 200 ? -25.703 18.938 -4.93 1 97.94 200 ALA A O 1
ATOM 1534 N N . ASN A 1 201 ? -23.969 17.547 -5.293 1 98.25 201 ASN A N 1
ATOM 1535 C CA . ASN A 1 201 ? -24.766 16.344 -5.078 1 98.25 201 ASN A CA 1
ATOM 1536 C C . ASN A 1 201 ? -24.734 15.906 -3.621 1 98.25 201 ASN A C 1
ATOM 1538 O O . ASN A 1 201 ? -25.312 14.875 -3.27 1 98.25 201 ASN A O 1
ATOM 1542 N N . ARG A 1 202 ? -24.125 16.641 -2.756 1 98.19 202 ARG A N 1
ATOM 1543 C CA . ARG A 1 202 ? -23.969 16.25 -1.361 1 98.19 202 ARG A CA 1
ATOM 1544 C C . ARG A 1 202 ? -25.312 15.945 -0.721 1 98.19 202 ARG A C 1
ATOM 1546 O O . ARG A 1 202 ? -25.5 14.883 -0.126 1 98.19 202 ARG A O 1
ATOM 1553 N N . GLN A 1 203 ? -26.234 16.875 -0.791 1 97.88 203 GLN A N 1
ATOM 1554 C CA . GLN A 1 203 ? -27.516 16.734 -0.126 1 97.88 203 GLN A CA 1
ATOM 1555 C C . GLN A 1 203 ? -28.328 15.57 -0.716 1 97.88 203 GLN A C 1
ATOM 1557 O O . GLN A 1 203 ? -28.938 14.805 0.018 1 97.88 203 GLN A O 1
ATOM 1562 N N . ALA A 1 204 ? -28.328 15.461 -2.025 1 98.44 204 ALA A N 1
ATOM 1563 C CA . ALA A 1 204 ? -29.047 14.375 -2.695 1 98.44 204 ALA A CA 1
ATOM 1564 C C . ALA A 1 204 ? -28.469 13.016 -2.297 1 98.44 204 ALA A C 1
ATOM 1566 O O . ALA A 1 204 ? -29.219 12.047 -2.133 1 98.44 204 ALA A O 1
ATOM 1567 N N . LEU A 1 205 ? -27.172 12.93 -2.211 1 98.56 205 LEU A N 1
ATOM 1568 C CA . LEU A 1 205 ? -26.516 11.695 -1.792 1 98.56 205 LEU A CA 1
ATOM 1569 C C . LEU A 1 205 ? -26.922 11.312 -0.376 1 98.56 205 LEU A C 1
ATOM 1571 O O . LEU A 1 205 ? -27.25 10.148 -0.113 1 98.56 205 LEU A O 1
ATOM 1575 N N . LEU A 1 206 ? -26.953 12.281 0.56 1 97.81 206 LEU A N 1
ATOM 1576 C CA . LEU A 1 206 ? -27.359 12.031 1.936 1 97.81 206 LEU A CA 1
ATOM 1577 C C . LEU A 1 206 ? -28.812 11.578 1.99 1 97.81 206 LEU A C 1
ATOM 1579 O O . LEU A 1 206 ? -29.156 10.648 2.73 1 97.81 206 LEU A O 1
ATOM 1583 N N . GLU A 1 207 ? -29.625 12.227 1.209 1 97.56 207 GLU A N 1
ATOM 1584 C CA . GLU A 1 207 ? -31.047 11.859 1.15 1 97.56 207 GLU A CA 1
ATOM 1585 C C . GLU A 1 207 ? -31.219 10.438 0.626 1 97.56 207 GLU A C 1
ATOM 1587 O O . GLU A 1 207 ? -32.031 9.664 1.161 1 97.56 207 GLU A O 1
ATOM 1592 N N . ARG A 1 208 ? -30.453 10.141 -0.424 1 97.81 208 ARG A N 1
ATOM 1593 C CA . ARG A 1 208 ? -30.484 8.789 -0.974 1 97.81 208 ARG A CA 1
ATOM 1594 C C . ARG A 1 208 ? -30.109 7.754 0.083 1 97.81 208 ARG A C 1
ATOM 1596 O O . ARG A 1 208 ? -30.703 6.676 0.147 1 97.81 208 ARG A O 1
ATOM 1603 N N . LEU A 1 209 ? -29.109 8.016 0.917 1 97.44 209 LEU A N 1
ATOM 1604 C CA . LEU A 1 209 ? -28.672 7.113 1.977 1 97.44 209 LEU A CA 1
ATOM 1605 C C . LEU A 1 209 ? -29.766 6.938 3.029 1 97.44 209 LEU A C 1
ATOM 1607 O O . LEU A 1 209 ? -29.969 5.836 3.545 1 97.44 209 LEU A O 1
ATOM 1611 N N . THR A 1 210 ? -30.516 8.016 3.318 1 96.62 210 THR A N 1
ATOM 1612 C CA . THR A 1 210 ? -31.562 7.941 4.324 1 96.62 210 THR A CA 1
ATOM 1613 C C . THR A 1 210 ? -32.719 7.074 3.832 1 96.62 210 THR A C 1
ATOM 1615 O O . THR A 1 210 ? -33.5 6.562 4.633 1 96.62 210 THR A O 1
ATOM 1618 N N . GLN A 1 211 ? -32.812 6.91 2.553 1 95.75 211 GLN A N 1
ATOM 1619 C CA . GLN A 1 211 ? -33.906 6.156 1.96 1 95.75 211 GLN A CA 1
ATOM 1620 C C . GLN A 1 211 ? -33.562 4.672 1.854 1 95.75 211 GLN A C 1
ATOM 1622 O O . GLN A 1 211 ? -34.406 3.857 1.479 1 95.75 211 GLN A O 1
ATOM 1627 N N . SER A 1 212 ? -32.344 4.402 2.209 1 90.88 212 SER A N 1
ATOM 1628 C CA . SER A 1 212 ? -31.906 3.01 2.115 1 90.88 212 SER A CA 1
ATOM 1629 C C . SER A 1 212 ? -32.562 2.156 3.197 1 90.88 212 SER A C 1
ATOM 1631 O O . SER A 1 212 ? -32.844 2.645 4.293 1 90.88 212 SER A O 1
ATOM 1633 N N . ASP A 1 213 ? -32.906 0.922 2.812 1 88.19 213 ASP A N 1
ATOM 1634 C CA . ASP A 1 213 ? -33.406 -0.061 3.76 1 88.19 213 ASP A CA 1
ATOM 1635 C C . ASP A 1 213 ? -32.312 -0.976 4.262 1 88.19 213 ASP A C 1
ATOM 1637 O O . ASP A 1 213 ? -31.812 -1.831 3.521 1 88.19 213 ASP A O 1
ATOM 1641 N N . ILE A 1 214 ? -31.953 -0.746 5.488 1 90.12 214 ILE A N 1
ATOM 1642 C CA . ILE A 1 214 ? -30.828 -1.468 6.082 1 90.12 214 ILE A CA 1
ATOM 1643 C C . ILE A 1 214 ? -31.281 -2.145 7.375 1 90.12 214 ILE A C 1
ATOM 1645 O O . ILE A 1 214 ? -31.828 -1.49 8.273 1 90.12 214 ILE A O 1
ATOM 1649 N N . VAL A 1 215 ? -31.172 -3.484 7.402 1 83.81 215 VAL A N 1
ATOM 1650 C CA . VAL A 1 215 ? -31.484 -4.184 8.641 1 83.81 215 VAL A CA 1
ATOM 1651 C C . VAL A 1 215 ? -30.516 -3.746 9.734 1 83.81 215 VAL A C 1
ATOM 1653 O O . VAL A 1 215 ? -29.297 -3.826 9.562 1 83.81 215 VAL A O 1
ATOM 1656 N N . PRO A 1 216 ? -31.141 -3.299 10.82 1 80.19 216 PRO A N 1
ATOM 1657 C CA . PRO A 1 216 ? -30.266 -2.832 11.891 1 80.19 216 PRO A CA 1
ATOM 1658 C C . PRO A 1 216 ? -29.234 -3.879 12.312 1 80.19 216 PRO A C 1
ATOM 1660 O O . PRO A 1 216 ? -29.562 -5.066 12.406 1 80.19 216 PRO A O 1
ATOM 1663 N N . GLY A 1 217 ? -28.078 -3.438 12.422 1 81.94 217 GLY A N 1
ATOM 1664 C CA . GLY A 1 217 ? -27 -4.305 12.883 1 81.94 217 GLY A CA 1
ATOM 1665 C C . GLY A 1 217 ? -26.375 -5.117 11.773 1 81.94 217 GLY A C 1
ATOM 1666 O O . GLY A 1 217 ? -25.453 -5.91 12.016 1 81.94 217 GLY A O 1
ATOM 1667 N N . THR A 1 218 ? -26.75 -4.93 10.609 1 89.38 218 THR A N 1
ATOM 1668 C CA . THR A 1 218 ? -26.203 -5.66 9.477 1 89.38 218 THR A CA 1
ATOM 1669 C C . THR A 1 218 ? -25.203 -4.789 8.703 1 89.38 218 THR A C 1
ATOM 1671 O O . THR A 1 218 ? -25.594 -4.086 7.766 1 89.38 218 THR A O 1
ATOM 1674 N N . VAL A 1 219 ? -24 -4.922 9.016 1 91.94 219 VAL A N 1
ATOM 1675 C CA . VAL A 1 219 ? -22.938 -4.09 8.461 1 91.94 219 VAL A CA 1
ATOM 1676 C C . VAL A 1 219 ? -22.844 -4.301 6.957 1 91.94 219 VAL A C 1
ATOM 1678 O O . VAL A 1 219 ? -22.625 -3.352 6.199 1 91.94 219 VAL A O 1
ATOM 1681 N N . ASP A 1 220 ? -23.062 -5.488 6.523 1 91.5 220 ASP A N 1
ATOM 1682 C CA . ASP A 1 220 ? -22.984 -5.793 5.098 1 91.5 220 ASP A CA 1
ATOM 1683 C C . ASP A 1 220 ? -24.078 -5.059 4.316 1 91.5 220 ASP A C 1
ATOM 1685 O O . ASP A 1 220 ? -23.844 -4.594 3.201 1 91.5 220 ASP A O 1
ATOM 1689 N N . ASP A 1 221 ? -25.203 -5.02 4.863 1 94 221 ASP A N 1
ATOM 1690 C CA . ASP A 1 221 ? -26.297 -4.289 4.23 1 94 221 ASP A CA 1
ATOM 1691 C C . ASP A 1 221 ? -26 -2.797 4.148 1 94 221 ASP A C 1
ATOM 1693 O O . ASP A 1 221 ? -26.281 -2.15 3.141 1 94 221 ASP A O 1
ATOM 1697 N N . ALA A 1 222 ? -25.453 -2.303 5.285 1 96.56 222 ALA A N 1
ATOM 1698 C CA . ALA A 1 222 ? -25.062 -0.894 5.309 1 96.56 222 ALA A CA 1
ATOM 1699 C C . ALA A 1 222 ? -24.016 -0.594 4.246 1 96.56 222 ALA A C 1
ATOM 1701 O O . ALA A 1 222 ? -24.109 0.402 3.527 1 96.56 222 ALA A O 1
ATOM 1702 N N . GLU A 1 223 ? -23.078 -1.503 4.141 1 97 223 GLU A N 1
ATOM 1703 C CA . GLU A 1 223 ? -22.031 -1.357 3.131 1 97 223 GLU A CA 1
ATOM 1704 C C . GLU A 1 223 ? -22.609 -1.354 1.723 1 97 223 GLU A C 1
ATOM 1706 O O . GLU A 1 223 ? -22.234 -0.527 0.89 1 97 223 GLU A O 1
ATOM 1711 N N . ALA A 1 224 ? -23.484 -2.248 1.457 1 96.31 224 ALA A N 1
ATOM 1712 C CA . ALA A 1 224 ? -24.109 -2.344 0.142 1 96.31 224 ALA A CA 1
ATOM 1713 C C . ALA A 1 224 ? -24.875 -1.069 -0.191 1 96.31 224 ALA A C 1
ATOM 1715 O O . ALA A 1 224 ? -24.844 -0.592 -1.328 1 96.31 224 ALA A O 1
ATOM 1716 N N . ALA A 1 225 ? -25.547 -0.529 0.809 1 96.69 225 ALA A N 1
ATOM 1717 C CA . ALA A 1 225 ? -26.312 0.701 0.617 1 96.69 225 ALA A CA 1
ATOM 1718 C C . ALA A 1 225 ? -25.391 1.871 0.281 1 96.69 225 ALA A C 1
ATOM 1720 O O . ALA A 1 225 ? -25.688 2.662 -0.618 1 96.69 225 ALA A O 1
ATOM 1721 N N . VAL A 1 226 ? -24.312 1.961 0.988 1 98.19 226 VAL A N 1
ATOM 1722 C CA . VAL A 1 226 ? -23.359 3.051 0.783 1 98.19 226 VAL A CA 1
ATOM 1723 C C . VAL A 1 226 ? -22.75 2.951 -0.615 1 98.19 226 VAL A C 1
ATOM 1725 O O . VAL A 1 226 ? -22.719 3.938 -1.354 1 98.19 226 VAL A O 1
ATOM 1728 N N . VAL A 1 227 ? -22.344 1.768 -0.967 1 97.94 227 VAL A N 1
ATOM 1729 C CA . VAL A 1 227 ? -21.719 1.541 -2.266 1 97.94 227 VAL A CA 1
ATOM 1730 C C . VAL A 1 227 ? -22.688 1.891 -3.381 1 97.94 227 VAL A C 1
ATOM 1732 O O . VAL A 1 227 ? -22.328 2.572 -4.344 1 97.94 227 VAL A O 1
ATOM 1735 N N . ALA A 1 228 ? -23.922 1.476 -3.24 1 97.12 228 ALA A N 1
ATOM 1736 C CA . ALA A 1 228 ? -24.938 1.744 -4.25 1 97.12 228 ALA A CA 1
ATOM 1737 C C . ALA A 1 228 ? -25.188 3.242 -4.391 1 97.12 228 ALA A C 1
ATOM 1739 O O . ALA A 1 228 ? -25.266 3.764 -5.504 1 97.12 228 ALA A O 1
ATOM 1740 N N . ALA A 1 229 ? -25.312 3.908 -3.27 1 98.19 229 ALA A N 1
ATOM 1741 C CA . ALA A 1 229 ? -25.578 5.348 -3.283 1 98.19 229 ALA A CA 1
ATOM 1742 C C . ALA A 1 229 ? -24.406 6.105 -3.918 1 98.19 229 ALA A C 1
ATOM 1744 O O . ALA A 1 229 ? -24.625 6.988 -4.754 1 98.19 229 ALA A O 1
ATOM 1745 N N . LEU A 1 230 ? -23.219 5.777 -3.52 1 98.44 230 LEU A N 1
ATOM 1746 C CA . LEU A 1 230 ? -22.031 6.449 -4.059 1 98.44 230 LEU A CA 1
ATOM 1747 C C . LEU A 1 230 ? -21.922 6.223 -5.562 1 98.44 230 LEU A C 1
ATOM 1749 O O . LEU A 1 230 ? -21.594 7.148 -6.309 1 98.44 230 LEU A O 1
ATOM 1753 N N . ALA A 1 231 ? -22.172 5.027 -5.984 1 97.69 231 ALA A N 1
ATOM 1754 C CA . ALA A 1 231 ? -22.125 4.723 -7.41 1 97.69 231 ALA A CA 1
ATOM 1755 C C . ALA A 1 231 ? -23.125 5.555 -8.195 1 97.69 231 ALA A C 1
ATOM 1757 O O . ALA A 1 231 ? -22.844 6 -9.305 1 97.69 231 ALA A O 1
ATOM 1758 N N . GLU A 1 232 ? -24.266 5.766 -7.629 1 97.94 232 GLU A N 1
ATOM 1759 C CA . GLU A 1 232 ? -25.344 6.504 -8.273 1 97.94 232 GLU A CA 1
ATOM 1760 C C . GLU A 1 232 ? -24.953 7.965 -8.492 1 97.94 232 GLU A C 1
ATOM 1762 O O . GLU A 1 232 ? -25.312 8.562 -9.508 1 97.94 232 GLU A O 1
ATOM 1767 N N . PHE A 1 233 ? -24.172 8.531 -7.602 1 98.5 233 PHE A N 1
ATOM 1768 C CA . PHE A 1 233 ? -23.938 9.969 -7.645 1 98.5 233 PHE A CA 1
ATOM 1769 C C . PHE A 1 233 ? -22.531 10.273 -8.133 1 98.5 233 PHE A C 1
ATOM 1771 O O . PHE A 1 233 ? -22.188 11.438 -8.367 1 98.5 233 PHE A O 1
ATOM 1778 N N . GLU A 1 234 ? -21.703 9.266 -8.258 1 98.12 234 GLU A N 1
ATOM 1779 C CA . GLU A 1 234 ? -20.328 9.453 -8.734 1 98.12 234 GLU A CA 1
ATOM 1780 C C . GLU A 1 234 ? -20.312 9.969 -10.172 1 98.12 234 GLU A C 1
ATOM 1782 O O . GLU A 1 234 ? -21.125 9.539 -10.992 1 98.12 234 GLU A O 1
ATOM 1787 N N . ASP A 1 235 ? -19.469 10.938 -10.5 1 98 235 ASP A N 1
ATOM 1788 C CA . ASP A 1 235 ? -19.219 11.422 -11.859 1 98 235 ASP A CA 1
ATOM 1789 C C . ASP A 1 235 ? -17.766 11.859 -12.016 1 98 235 ASP A C 1
ATOM 1791 O O . ASP A 1 235 ? -17.453 13.055 -11.984 1 98 235 ASP A O 1
ATOM 1795 N N . ARG A 1 236 ? -16.906 10.938 -12.266 1 96.88 236 ARG A N 1
ATOM 1796 C CA . ARG A 1 236 ? -15.469 11.172 -12.336 1 96.88 236 ARG A CA 1
ATOM 1797 C C . ARG A 1 236 ? -15.109 12.031 -13.539 1 96.88 236 ARG A C 1
ATOM 1799 O O . ARG A 1 236 ? -14.016 12.586 -13.609 1 96.88 236 ARG A O 1
ATOM 1806 N N . SER A 1 237 ? -16 12.109 -14.562 1 96.06 237 SER A N 1
ATOM 1807 C CA . SER A 1 237 ? -15.75 12.938 -15.734 1 96.06 237 SER A CA 1
ATOM 1808 C C . SER A 1 237 ? -15.695 14.414 -15.367 1 96.06 237 SER A C 1
ATOM 1810 O O . SER A 1 237 ? -15.164 15.234 -16.125 1 96.06 237 SER A O 1
ATOM 1812 N N . ARG A 1 238 ? -16.172 14.734 -14.164 1 97.31 238 ARG A N 1
ATOM 1813 C CA . ARG A 1 238 ? -16.203 16.125 -13.719 1 97.31 238 ARG A CA 1
ATOM 1814 C C . ARG A 1 238 ? -15.008 16.438 -12.82 1 97.31 238 ARG A C 1
ATOM 1816 O O . ARG A 1 238 ? -14.867 17.578 -12.352 1 97.31 238 ARG A O 1
ATOM 1823 N N . ALA A 1 239 ? -14.18 15.477 -12.602 1 97.62 239 ALA A N 1
ATOM 1824 C CA . ALA A 1 239 ? -12.969 15.727 -11.828 1 97.62 239 ALA A CA 1
ATOM 1825 C C . ALA A 1 239 ? -12 16.609 -12.609 1 97.62 239 ALA A C 1
ATOM 1827 O O . ALA A 1 239 ? -11.984 16.594 -13.844 1 97.62 239 ALA A O 1
ATOM 1828 N N . PRO A 1 240 ? -11.266 17.484 -11.906 1 97.81 240 PRO A N 1
ATOM 1829 C CA . PRO A 1 240 ? -10.234 18.25 -12.602 1 97.81 240 PRO A CA 1
ATOM 1830 C C . PRO A 1 240 ? -9.172 17.359 -13.25 1 97.81 240 PRO A C 1
ATOM 1832 O O . PRO A 1 240 ? -9.109 16.156 -12.977 1 97.81 240 PRO A O 1
ATOM 1835 N N . ALA A 1 241 ? -8.414 17.969 -14.148 1 96.44 241 ALA A N 1
ATOM 1836 C CA . ALA A 1 241 ? -7.289 17.234 -14.727 1 96.44 241 ALA A CA 1
ATOM 1837 C C . ALA A 1 241 ? -6.234 16.938 -13.664 1 96.44 241 ALA A C 1
ATOM 1839 O O . ALA A 1 241 ? -5.871 17.797 -12.875 1 96.44 241 ALA A O 1
ATOM 1840 N N . GLY A 1 242 ? -5.836 15.719 -13.672 1 96 242 GLY A N 1
ATOM 1841 C CA . GLY A 1 242 ? -4.793 15.328 -12.734 1 96 242 GLY A CA 1
ATOM 1842 C C . GLY A 1 242 ? -3.463 16 -13.016 1 96 242 GLY A C 1
ATOM 1843 O O . GLY A 1 242 ? -3.156 16.344 -14.156 1 96 242 GLY A O 1
ATOM 1844 N N . GLN A 1 243 ? -2.699 16.156 -11.969 1 94.75 243 GLN A N 1
ATOM 1845 C CA . GLN A 1 243 ? -1.38 16.766 -12.086 1 94.75 243 GLN A CA 1
ATOM 1846 C C . GLN A 1 243 ? -0.277 15.711 -12.008 1 94.75 243 GLN A C 1
ATOM 1848 O O . GLN A 1 243 ? 0.764 15.844 -12.656 1 94.75 243 GLN A O 1
ATOM 1853 N N . VAL A 1 244 ? -0.487 14.68 -11.336 1 97.19 244 VAL A N 1
ATOM 1854 C CA . VAL A 1 244 ? 0.553 13.719 -10.984 1 97.19 244 VAL A CA 1
ATOM 1855 C C . VAL A 1 244 ? 0.792 12.773 -12.156 1 97.19 244 VAL A C 1
ATOM 1857 O O . VAL A 1 244 ? 1.938 12.523 -12.547 1 97.19 244 VAL A O 1
ATOM 1860 N N . ASP A 1 245 ? -0.279 12.312 -12.758 1 94.75 245 ASP A N 1
ATOM 1861 C CA . ASP A 1 245 ? -0.18 11.25 -13.758 1 94.75 245 ASP A CA 1
ATOM 1862 C C . ASP A 1 245 ? 0.653 11.695 -14.953 1 94.75 245 ASP A C 1
ATOM 1864 O O . ASP A 1 245 ? 1.47 10.93 -15.469 1 94.75 245 ASP A O 1
ATOM 1868 N N . GLU A 1 246 ? 0.458 12.922 -15.328 1 93.69 246 GLU A N 1
ATOM 1869 C CA . GLU A 1 246 ? 1.186 13.477 -16.469 1 93.69 246 GLU A CA 1
ATOM 1870 C C . GLU A 1 246 ? 2.691 13.477 -16.203 1 93.69 246 GLU A C 1
ATOM 1872 O O . GLU A 1 246 ? 3.482 13.312 -17.141 1 93.69 246 GLU A O 1
ATOM 1877 N N . TRP A 1 247 ? 3.066 13.633 -14.992 1 96.56 247 TRP A N 1
ATOM 1878 C CA . TRP A 1 247 ? 4.473 13.805 -14.641 1 96.56 247 TRP A CA 1
ATOM 1879 C C . TRP A 1 247 ? 4.988 12.602 -13.852 1 96.56 247 TRP A C 1
ATOM 1881 O O . TRP A 1 247 ? 6.062 12.664 -13.25 1 96.56 247 TRP A O 1
ATOM 1891 N N . ARG A 1 248 ? 4.266 11.539 -13.844 1 96.88 248 ARG A N 1
ATOM 1892 C CA . ARG A 1 248 ? 4.551 10.398 -12.977 1 96.88 248 ARG A CA 1
ATOM 1893 C C . ARG A 1 248 ? 5.977 9.898 -13.172 1 96.88 248 ARG A C 1
ATOM 1895 O O . ARG A 1 248 ? 6.742 9.797 -12.211 1 96.88 248 ARG A O 1
ATOM 1902 N N . ASP A 1 249 ? 6.395 9.617 -14.43 1 97.38 249 ASP A N 1
ATOM 1903 C CA . ASP A 1 249 ? 7.734 9.125 -14.711 1 97.38 249 ASP A CA 1
ATOM 1904 C C . ASP A 1 249 ? 8.797 10.125 -14.266 1 97.38 249 ASP A C 1
ATOM 1906 O O . ASP A 1 249 ? 9.828 9.742 -13.711 1 97.38 249 ASP A O 1
ATOM 1910 N N . HIS A 1 250 ? 8.492 11.359 -14.523 1 97.81 250 HIS A N 1
ATOM 1911 C CA . HIS A 1 250 ? 9.414 12.43 -14.156 1 97.81 250 HIS A CA 1
ATOM 1912 C C . HIS A 1 250 ? 9.57 12.539 -12.648 1 97.81 250 HIS A C 1
ATOM 1914 O O . HIS A 1 250 ? 10.695 12.578 -12.133 1 97.81 250 HIS A O 1
ATOM 1920 N N . LEU A 1 251 ? 8.461 12.547 -11.93 1 98.56 251 LEU A N 1
ATOM 1921 C CA . LEU A 1 251 ? 8.492 12.609 -10.477 1 98.56 251 LEU A CA 1
ATOM 1922 C C . LEU A 1 251 ? 9.266 11.43 -9.891 1 98.56 251 LEU A C 1
ATOM 1924 O O . LEU A 1 251 ? 10.062 11.602 -8.969 1 98.56 251 LEU A O 1
ATOM 1928 N N . GLN A 1 252 ? 9.016 10.273 -10.453 1 98.25 252 GLN A N 1
ATOM 1929 C CA . GLN A 1 252 ? 9.703 9.078 -9.984 1 98.25 252 GLN A CA 1
ATOM 1930 C C . GLN A 1 252 ? 11.203 9.172 -10.25 1 98.25 252 GLN A C 1
ATOM 1932 O O . GLN A 1 252 ? 12.016 8.773 -9.406 1 98.25 252 GLN A O 1
ATOM 1937 N N . SER A 1 253 ? 11.617 9.695 -11.367 1 97.56 253 SER A N 1
ATOM 1938 C CA . SER A 1 253 ? 13.031 9.828 -11.688 1 97.56 253 SER A CA 1
ATOM 1939 C C . SER A 1 253 ? 13.742 10.75 -10.703 1 97.56 253 SER A C 1
ATOM 1941 O O . SER A 1 253 ? 14.93 10.57 -10.422 1 97.56 253 SER A O 1
ATOM 1943 N N . LEU A 1 254 ? 13.008 11.688 -10.148 1 98.31 254 LEU A N 1
ATOM 1944 C CA . LEU A 1 254 ? 13.57 12.633 -9.188 1 98.31 254 LEU A CA 1
ATOM 1945 C C . LEU A 1 254 ? 13.695 12 -7.809 1 98.31 254 LEU A C 1
ATOM 1947 O O . LEU A 1 254 ? 14.68 12.227 -7.098 1 98.31 254 LEU A O 1
ATOM 1951 N N . ALA A 1 255 ? 12.773 11.148 -7.469 1 98.25 255 ALA A N 1
ATOM 1952 C CA . ALA A 1 255 ? 12.648 10.719 -6.078 1 98.25 255 ALA A CA 1
ATOM 1953 C C . ALA A 1 255 ? 13.227 9.32 -5.883 1 98.25 255 ALA A C 1
ATOM 1955 O O . ALA A 1 255 ? 13.492 8.898 -4.754 1 98.25 255 ALA A O 1
ATOM 1956 N N . GLN A 1 256 ? 13.32 8.508 -6.941 1 97.12 256 GLN A N 1
ATOM 1957 C CA . GLN A 1 256 ? 13.922 7.184 -6.852 1 97.12 256 GLN A CA 1
ATOM 1958 C C . GLN A 1 256 ? 15.445 7.273 -6.711 1 97.12 256 GLN A C 1
ATOM 1960 O O . GLN A 1 256 ? 16.172 6.855 -7.609 1 97.12 256 GLN A O 1
ATOM 1965 N N . GLN A 1 257 ? 15.859 7.773 -5.566 1 97.06 257 GLN A N 1
ATOM 1966 C CA . GLN A 1 257 ? 17.266 7.934 -5.215 1 97.06 257 GLN A CA 1
ATOM 1967 C C . GLN A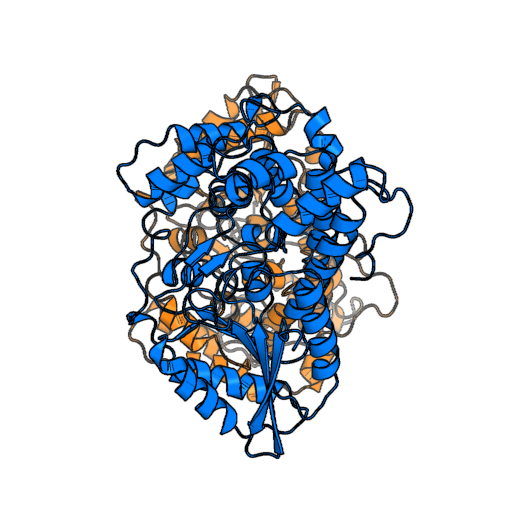 1 257 ? 17.641 7.062 -4.02 1 97.06 257 GLN A C 1
ATOM 1969 O O . GLN A 1 257 ? 16.766 6.504 -3.355 1 97.06 257 GLN A O 1
ATOM 1974 N N . ALA A 1 258 ? 18.953 6.93 -3.777 1 95.62 258 ALA A N 1
ATOM 1975 C CA . ALA A 1 258 ? 19.438 6.066 -2.705 1 95.62 258 ALA A CA 1
ATOM 1976 C C . ALA A 1 258 ? 19.359 6.773 -1.354 1 95.62 258 ALA A C 1
ATOM 1978 O O . ALA A 1 258 ? 19.281 6.121 -0.31 1 95.62 258 ALA A O 1
ATOM 1979 N N . THR A 1 259 ? 19.391 8.125 -1.404 1 96 259 THR A N 1
ATOM 1980 C CA . THR A 1 259 ? 19.391 8.898 -0.168 1 96 259 THR A CA 1
ATOM 1981 C C . THR A 1 259 ? 18.484 10.109 -0.282 1 96 259 THR A C 1
ATOM 1983 O O . THR A 1 259 ? 18.172 10.562 -1.388 1 96 259 THR A O 1
ATOM 1986 N N . VAL A 1 260 ? 18.125 10.594 0.873 1 98 260 VAL A N 1
ATOM 1987 C CA . VAL A 1 260 ? 17.281 11.781 0.899 1 98 260 VAL A CA 1
ATOM 1988 C C . VAL A 1 260 ? 18.031 12.977 0.326 1 98 260 VAL A C 1
ATOM 1990 O O . VAL A 1 260 ? 17.469 13.805 -0.383 1 98 260 VAL A O 1
ATOM 1993 N N . SER A 1 261 ? 19.344 13.125 0.627 1 97.69 261 SER A N 1
ATOM 1994 C CA . SER A 1 261 ? 20.141 14.219 0.096 1 97.69 261 SER A CA 1
ATOM 1995 C C . SER A 1 261 ? 20.156 14.211 -1.429 1 97.69 261 SER A C 1
ATOM 1997 O O . SER A 1 261 ? 20 15.258 -2.062 1 97.69 261 SER A O 1
ATOM 1999 N N . ALA A 1 262 ? 20.266 12.992 -2.004 1 97.5 262 ALA A N 1
ATOM 2000 C CA . ALA A 1 262 ? 20.266 12.875 -3.461 1 97.5 262 ALA A CA 1
ATOM 2001 C C . ALA A 1 262 ? 18.906 13.234 -4.039 1 97.5 262 ALA A C 1
ATOM 2003 O O . ALA A 1 262 ? 18.812 13.906 -5.07 1 97.5 262 ALA A O 1
ATOM 2004 N N . ALA A 1 263 ? 17.859 12.789 -3.424 1 98.5 263 ALA A N 1
ATOM 2005 C CA . ALA A 1 263 ? 16.516 13.094 -3.889 1 98.5 263 ALA A CA 1
ATOM 2006 C C . ALA A 1 263 ? 16.234 14.594 -3.828 1 98.5 263 ALA A C 1
ATOM 2008 O O . ALA A 1 263 ? 15.719 15.172 -4.785 1 98.5 263 ALA A O 1
ATOM 2009 N N . VAL A 1 264 ? 16.578 15.195 -2.693 1 98.75 264 VAL A N 1
ATOM 2010 C CA . VAL A 1 264 ? 16.359 16.625 -2.518 1 98.75 264 VAL A CA 1
ATOM 2011 C C . VAL A 1 264 ? 17.156 17.406 -3.562 1 98.75 264 VAL A C 1
ATOM 2013 O O . VAL A 1 264 ? 16.641 18.328 -4.188 1 98.75 264 VAL A O 1
ATOM 2016 N N . THR A 1 265 ? 18.406 17.031 -3.775 1 98.31 265 THR A N 1
ATOM 2017 C CA . THR A 1 265 ? 19.234 17.688 -4.781 1 98.31 265 THR A CA 1
ATOM 2018 C C . THR A 1 265 ? 18.609 17.578 -6.164 1 98.31 265 THR A C 1
ATOM 2020 O O . THR A 1 265 ? 18.531 18.562 -6.898 1 98.31 265 THR A O 1
ATOM 2023 N N . ALA A 1 266 ? 18.109 16.359 -6.504 1 98.5 266 ALA A N 1
ATOM 2024 C CA . ALA A 1 266 ? 17.5 16.141 -7.809 1 98.5 266 ALA A CA 1
ATOM 2025 C C . ALA A 1 266 ? 16.25 16.984 -7.984 1 98.5 266 ALA A C 1
ATOM 2027 O O . ALA A 1 266 ? 16.047 17.609 -9.031 1 98.5 266 ALA A O 1
ATOM 2028 N N . ILE A 1 267 ? 15.414 17.031 -6.984 1 98.81 267 ILE A N 1
ATOM 2029 C CA . ILE A 1 267 ? 14.172 17.797 -7.059 1 98.81 267 ILE A CA 1
ATOM 2030 C C . ILE A 1 267 ? 14.477 19.281 -7.184 1 98.81 267 ILE A C 1
ATOM 2032 O O . ILE A 1 267 ? 13.875 19.984 -8.008 1 98.81 267 ILE A O 1
ATOM 2036 N N . LEU A 1 268 ? 15.422 19.781 -6.387 1 98.56 268 LEU A N 1
ATOM 2037 C CA . LEU A 1 268 ? 15.719 21.219 -6.383 1 98.56 268 LEU A CA 1
ATOM 2038 C C . LEU A 1 268 ? 16.422 21.625 -7.676 1 98.56 268 LEU A C 1
ATOM 2040 O O . LEU A 1 268 ? 16.344 22.781 -8.094 1 98.56 268 LEU A O 1
ATOM 2044 N N . ALA A 1 269 ? 17.078 20.688 -8.336 1 98.44 269 ALA A N 1
ATOM 2045 C CA . ALA A 1 269 ? 17.797 20.984 -9.578 1 98.44 269 ALA A CA 1
ATOM 2046 C C . ALA A 1 269 ? 16.859 20.906 -10.781 1 98.44 269 ALA A C 1
ATOM 2048 O O . ALA A 1 269 ? 17.219 21.328 -11.883 1 98.44 269 ALA A O 1
ATOM 2049 N N . ASP A 1 270 ? 15.656 20.312 -10.57 1 98.12 270 ASP A N 1
ATOM 2050 C CA . ASP A 1 270 ? 14.688 20.172 -11.656 1 98.12 270 ASP A CA 1
ATOM 2051 C C . ASP A 1 270 ? 14.273 21.531 -12.195 1 98.12 270 ASP A C 1
ATOM 2053 O O . ASP A 1 270 ? 13.828 22.406 -11.438 1 98.12 270 ASP A O 1
ATOM 2057 N N . ASP A 1 271 ? 14.43 21.781 -13.5 1 96.69 271 ASP A N 1
ATOM 2058 C CA . ASP A 1 271 ? 14.117 23.062 -14.102 1 96.69 271 ASP A CA 1
ATOM 2059 C C . ASP A 1 271 ? 12.945 22.953 -15.07 1 96.69 271 ASP A C 1
ATOM 2061 O O . ASP A 1 271 ? 12.75 23.812 -15.93 1 96.69 271 ASP A O 1
ATOM 2065 N N . THR A 1 272 ? 12.203 21.844 -14.922 1 97.38 272 THR A N 1
ATOM 2066 C CA . THR A 1 272 ? 11.047 21.672 -15.789 1 97.38 272 THR A CA 1
ATOM 2067 C C . THR A 1 272 ? 10.078 22.844 -15.656 1 97.38 272 THR A C 1
ATOM 2069 O O . THR A 1 272 ? 9.773 23.266 -14.547 1 97.38 272 THR A O 1
ATOM 2072 N N . ASP A 1 273 ? 9.594 23.359 -16.797 1 96.69 273 ASP A N 1
ATOM 2073 C CA . ASP A 1 273 ? 8.703 24.531 -16.828 1 96.69 273 ASP A CA 1
ATOM 2074 C C . ASP A 1 273 ? 7.254 24.109 -16.578 1 96.69 273 ASP A C 1
ATOM 2076 O O . ASP A 1 273 ? 6.504 23.875 -17.531 1 96.69 273 ASP A O 1
ATOM 2080 N N . ASN A 1 274 ? 6.871 24.016 -15.398 1 97.69 274 ASN A N 1
ATOM 2081 C CA . ASN A 1 274 ? 5.535 23.688 -14.922 1 97.69 274 ASN A CA 1
ATOM 2082 C C . ASN A 1 274 ? 5.262 24.312 -13.555 1 97.69 274 ASN A C 1
ATOM 2084 O O . ASN A 1 274 ? 6.047 24.141 -12.617 1 97.69 274 ASN A O 1
ATOM 2088 N N . SER A 1 275 ? 4.199 25.016 -13.461 1 97.81 275 SER A N 1
ATOM 2089 C CA . SER A 1 275 ? 3.924 25.797 -12.266 1 97.81 275 SER A CA 1
ATOM 2090 C C . SER A 1 275 ? 3.75 24.906 -11.039 1 97.81 275 SER A C 1
ATOM 2092 O O . SER A 1 275 ? 4.156 25.281 -9.938 1 97.81 275 SER A O 1
ATOM 2094 N N . TRP A 1 276 ? 3.125 23.781 -11.219 1 98.19 276 TRP A N 1
ATOM 2095 C CA . TRP A 1 276 ? 2.922 22.859 -10.109 1 98.19 276 TRP A CA 1
ATOM 2096 C C . TRP A 1 276 ? 4.254 22.297 -9.609 1 98.19 276 TRP A C 1
ATOM 2098 O O . TRP A 1 276 ? 4.504 22.266 -8.398 1 98.19 276 TRP A O 1
ATOM 2108 N N . LEU A 1 277 ? 5.137 21.953 -10.477 1 98.56 277 LEU A N 1
ATOM 2109 C CA . LEU A 1 277 ? 6.461 21.453 -10.125 1 98.56 277 LEU A CA 1
ATOM 2110 C C . LEU A 1 277 ? 7.293 22.547 -9.461 1 98.56 277 LEU A C 1
ATOM 2112 O O . LEU A 1 277 ? 8 22.281 -8.492 1 98.56 277 LEU A O 1
ATOM 2116 N N . ALA A 1 278 ? 7.188 23.75 -9.984 1 98.56 278 ALA A N 1
ATOM 2117 C CA . ALA A 1 278 ? 7.926 24.875 -9.422 1 98.56 278 ALA A CA 1
ATOM 2118 C C . ALA A 1 278 ? 7.492 25.156 -7.984 1 98.56 278 ALA A C 1
ATOM 2120 O O . ALA A 1 278 ? 8.328 25.438 -7.117 1 98.56 278 ALA A O 1
ATOM 2121 N N . ALA A 1 279 ? 6.207 25.094 -7.781 1 98.38 279 ALA A N 1
ATOM 2122 C CA . ALA A 1 279 ? 5.688 25.312 -6.434 1 98.38 279 ALA A CA 1
ATOM 2123 C C . ALA A 1 279 ? 6.199 24.234 -5.477 1 98.38 279 ALA A C 1
ATOM 2125 O O . ALA A 1 279 ? 6.508 24.516 -4.316 1 98.38 279 ALA A O 1
ATOM 2126 N N . ASN A 1 280 ? 6.262 22.984 -5.938 1 98.56 280 ASN A N 1
ATOM 2127 C CA . ASN A 1 280 ? 6.797 21.891 -5.133 1 98.56 280 ASN A CA 1
ATOM 2128 C C . ASN A 1 280 ? 8.258 22.141 -4.758 1 98.56 280 ASN A C 1
ATOM 2130 O O . ASN A 1 280 ? 8.641 21.953 -3.604 1 98.56 280 ASN A O 1
ATOM 2134 N N . ARG A 1 281 ? 9.047 22.562 -5.695 1 98.44 281 ARG A N 1
ATOM 2135 C CA . ARG A 1 281 ? 10.453 22.859 -5.453 1 98.44 281 ARG A CA 1
ATOM 2136 C C . ARG A 1 281 ? 10.617 23.984 -4.43 1 98.44 281 ARG A C 1
ATOM 2138 O O . ARG A 1 281 ? 11.445 23.891 -3.521 1 98.44 281 ARG A O 1
ATOM 2145 N N . ALA A 1 282 ? 9.82 24.969 -4.633 1 98.12 282 ALA A N 1
ATOM 2146 C CA . ALA A 1 282 ? 9.914 26.141 -3.746 1 98.12 282 ALA A CA 1
ATOM 2147 C C . ALA A 1 282 ? 9.602 25.75 -2.305 1 98.12 282 ALA A C 1
ATOM 2149 O O . ALA A 1 282 ? 10.281 26.188 -1.375 1 98.12 282 ALA A O 1
ATOM 2150 N N . ARG A 1 283 ? 8.609 24.922 -2.129 1 98.19 283 ARG A N 1
ATOM 2151 C CA . ARG A 1 283 ? 8.234 24.484 -0.791 1 98.19 283 ARG A CA 1
ATOM 2152 C C . ARG A 1 283 ? 9.32 23.625 -0.17 1 98.19 283 ARG A C 1
ATOM 2154 O O . ARG A 1 283 ? 9.625 23.75 1.019 1 98.19 283 ARG A O 1
ATOM 2161 N N . LEU A 1 284 ? 9.859 22.719 -0.97 1 98.62 284 LEU A N 1
ATOM 2162 C CA . LEU A 1 284 ? 10.953 21.875 -0.479 1 98.62 284 LEU A CA 1
ATOM 2163 C C . LEU A 1 284 ? 12.164 22.734 -0.104 1 98.62 284 LEU A C 1
ATOM 2165 O O . LEU A 1 284 ? 12.781 22.5 0.938 1 98.62 284 LEU A O 1
ATOM 2169 N N . GLU A 1 285 ? 12.477 23.703 -0.902 1 98 285 GLU A N 1
ATOM 2170 C CA . GLU A 1 285 ? 13.625 24.562 -0.675 1 98 285 GLU A CA 1
ATOM 2171 C C . GLU A 1 285 ? 13.492 25.328 0.637 1 98 285 GLU A C 1
ATOM 2173 O O . GLU A 1 285 ? 14.461 25.484 1.382 1 98 285 GLU A O 1
ATOM 2178 N N . ALA A 1 286 ? 12.312 25.781 0.885 1 97.75 286 ALA A N 1
ATOM 2179 C CA . ALA A 1 286 ? 12.047 26.578 2.08 1 97.75 286 ALA A CA 1
ATOM 2180 C C . ALA A 1 286 ? 11.789 25.688 3.291 1 97.75 286 ALA A C 1
ATOM 2182 O O . ALA A 1 286 ? 11.734 26.172 4.422 1 97.75 286 ALA A O 1
ATOM 2183 N N . GLY A 1 287 ? 11.609 24.344 3.049 1 98.25 287 GLY A N 1
ATOM 2184 C CA . GLY A 1 287 ? 11.18 23.422 4.086 1 98.25 287 GLY A CA 1
ATOM 2185 C C . GLY A 1 287 ? 12.289 23.047 5.043 1 98.25 287 GLY A C 1
ATOM 2186 O O . GLY A 1 287 ? 13.453 23.391 4.824 1 98.25 287 GLY A O 1
ATOM 2187 N N . CYS A 1 288 ? 11.953 22.359 6.062 1 98.75 288 CYS A N 1
ATOM 2188 C CA . CYS A 1 288 ? 12.852 21.969 7.145 1 98.75 288 CYS A CA 1
ATOM 2189 C C . CYS A 1 288 ? 13.742 20.812 6.734 1 98.75 288 CYS A C 1
ATOM 2191 O O . CYS A 1 288 ? 13.242 19.734 6.41 1 98.75 288 CYS A O 1
ATOM 2193 N N . PRO A 1 289 ? 15.07 20.969 6.824 1 98.75 289 PRO A N 1
ATOM 2194 C CA . PRO A 1 289 ? 15.977 19.875 6.426 1 98.75 289 PRO A CA 1
ATOM 2195 C C . PRO A 1 289 ? 15.781 18.625 7.266 1 98.75 289 PRO A C 1
ATOM 2197 O O . PRO A 1 289 ? 15.797 17.516 6.727 1 98.75 289 PRO A O 1
ATOM 2200 N N . LEU A 1 290 ? 15.602 18.781 8.562 1 98.75 290 LEU A N 1
ATOM 2201 C CA . LEU A 1 290 ? 15.391 17.625 9.43 1 98.75 290 LEU A CA 1
ATOM 2202 C C . LEU A 1 290 ? 14.117 16.875 9.039 1 98.75 290 LEU A C 1
ATOM 2204 O O . LEU A 1 290 ? 14.094 15.641 9.039 1 98.75 290 LEU A O 1
ATOM 2208 N N . SER A 1 291 ? 13.078 17.625 8.695 1 98.88 291 SER A N 1
ATOM 2209 C CA . SER A 1 291 ? 11.812 17.016 8.281 1 98.88 291 SER A CA 1
ATOM 2210 C C . SER A 1 291 ? 11.977 16.172 7.031 1 98.88 291 SER A C 1
ATOM 2212 O O . SER A 1 291 ? 11.328 15.133 6.883 1 98.88 291 SER A O 1
ATOM 2214 N N . ALA A 1 292 ? 12.836 16.609 6.117 1 98.88 292 ALA A N 1
ATOM 2215 C CA . ALA A 1 292 ? 13.109 15.812 4.922 1 98.88 292 ALA A CA 1
ATOM 2216 C C . ALA A 1 292 ? 13.672 14.445 5.289 1 98.88 292 ALA A C 1
ATOM 2218 O O . ALA A 1 292 ? 13.242 13.422 4.746 1 98.88 292 ALA A O 1
ATOM 2219 N N . HIS A 1 293 ? 14.617 14.445 6.242 1 98.81 293 HIS A N 1
ATOM 2220 C CA . HIS A 1 293 ? 15.195 13.188 6.707 1 98.81 293 HIS A CA 1
ATOM 2221 C C . HIS A 1 293 ? 14.133 12.305 7.363 1 98.81 293 HIS A C 1
ATOM 2223 O O . HIS A 1 293 ? 14.094 11.094 7.125 1 98.81 293 HIS A O 1
ATOM 2229 N N . LEU A 1 294 ? 13.305 12.922 8.188 1 98.88 294 LEU A N 1
ATOM 2230 C CA . LEU A 1 294 ? 12.289 12.156 8.906 1 98.88 294 LEU A CA 1
ATOM 2231 C C . LEU A 1 294 ? 11.289 11.531 7.941 1 98.88 294 LEU A C 1
ATOM 2233 O O . LEU A 1 294 ? 10.93 10.367 8.086 1 98.88 294 LEU A O 1
ATOM 2237 N N . ALA A 1 295 ? 10.844 12.336 6.945 1 98.69 295 ALA A N 1
ATOM 2238 C CA . ALA A 1 295 ? 9.93 11.797 5.938 1 98.69 295 ALA A CA 1
ATOM 2239 C C . ALA A 1 295 ? 10.547 10.594 5.23 1 98.69 295 ALA A C 1
ATOM 2241 O O . ALA A 1 295 ? 9.898 9.562 5.07 1 98.69 295 ALA A O 1
ATOM 2242 N N . TRP A 1 296 ? 11.789 10.711 4.891 1 98.44 296 TRP A N 1
ATOM 2243 C CA . TRP A 1 296 ? 12.508 9.68 4.152 1 98.44 296 TRP A CA 1
ATOM 2244 C C . TRP A 1 296 ? 12.695 8.43 5.008 1 98.44 296 TRP A C 1
ATOM 2246 O O . TRP A 1 296 ? 12.406 7.316 4.562 1 98.44 296 TRP A O 1
ATOM 2256 N N . GLN A 1 297 ? 13.086 8.594 6.23 1 98.19 297 GLN A N 1
ATOM 2257 C CA . GLN A 1 297 ? 13.383 7.473 7.117 1 98.19 297 GLN A CA 1
ATOM 2258 C C . GLN A 1 297 ? 12.102 6.742 7.527 1 98.19 297 GLN A C 1
ATOM 2260 O O . GLN A 1 297 ? 12.086 5.512 7.613 1 98.19 297 GLN A O 1
ATOM 2265 N N . MET A 1 298 ? 11.078 7.492 7.773 1 98.62 298 MET A N 1
ATOM 2266 C CA . MET A 1 298 ? 9.836 6.871 8.219 1 98.62 298 MET A CA 1
ATOM 2267 C C . MET A 1 298 ? 9.219 6.027 7.105 1 98.62 298 MET A C 1
ATOM 2269 O O . MET A 1 298 ? 8.609 4.996 7.375 1 98.62 298 MET A O 1
ATOM 2273 N N . LEU A 1 299 ? 9.344 6.453 5.812 1 98.19 299 LEU A N 1
ATOM 2274 C CA . LEU A 1 299 ? 8.914 5.617 4.699 1 98.19 299 LEU A CA 1
ATOM 2275 C C . LEU A 1 299 ? 9.688 4.301 4.676 1 98.19 299 LEU A C 1
ATOM 2277 O O . LEU A 1 299 ? 9.094 3.232 4.52 1 98.19 299 LEU A O 1
ATOM 2281 N N . ALA A 1 300 ? 10.992 4.402 4.902 1 96.94 300 ALA A N 1
ATOM 2282 C CA . ALA A 1 300 ? 11.82 3.203 4.898 1 96.94 300 ALA A CA 1
ATOM 2283 C C . ALA A 1 300 ? 11.461 2.281 6.059 1 96.94 300 ALA A C 1
ATOM 2285 O O . ALA A 1 300 ? 11.344 1.066 5.883 1 96.94 300 ALA A O 1
ATOM 2286 N N . ARG A 1 301 ? 11.211 2.812 7.191 1 97.69 301 ARG A N 1
ATOM 2287 C CA . ARG A 1 301 ? 11 2.055 8.422 1 97.69 301 ARG A CA 1
ATOM 2288 C C . ARG A 1 301 ? 9.656 1.333 8.391 1 97.69 301 ARG A C 1
ATOM 2290 O O . ARG A 1 301 ? 9.508 0.266 8.992 1 97.69 301 ARG A O 1
ATOM 2297 N N . HIS A 1 302 ? 8.695 1.831 7.625 1 98.12 302 HIS A N 1
ATOM 2298 C CA . HIS A 1 302 ? 7.363 1.245 7.68 1 98.12 302 HIS A CA 1
ATOM 2299 C C . HIS A 1 302 ? 6.953 0.681 6.324 1 98.12 302 HIS A C 1
ATOM 2301 O O . HIS A 1 302 ? 5.762 0.638 6 1 98.12 302 HIS A O 1
ATOM 2307 N N . ARG A 1 303 ? 7.898 0.25 5.582 1 96.69 303 ARG A N 1
ATOM 2308 C CA . ARG A 1 303 ? 7.68 -0.373 4.281 1 96.69 303 ARG A CA 1
ATOM 2309 C C . ARG A 1 303 ? 6.832 -1.634 4.414 1 96.69 303 ARG A C 1
ATOM 2311 O O . ARG A 1 303 ? 6.035 -1.947 3.527 1 96.69 303 ARG A O 1
ATOM 2318 N N . HIS A 1 304 ? 7.004 -2.443 5.539 1 97.75 304 HIS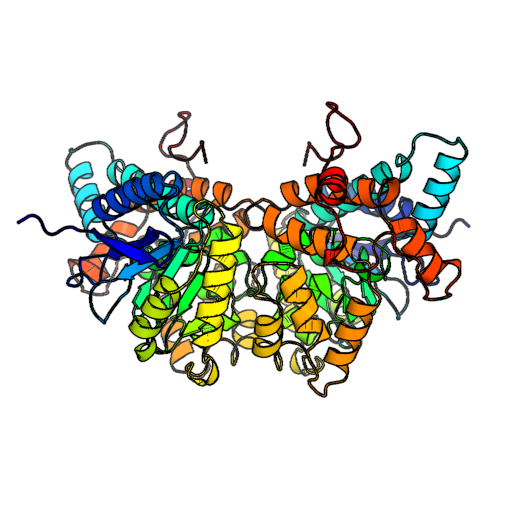 A N 1
ATOM 2319 C CA . HIS A 1 304 ? 6.383 -3.762 5.617 1 97.75 304 HIS A CA 1
ATOM 2320 C C . HIS A 1 304 ? 5.586 -3.92 6.906 1 97.75 304 HIS A C 1
ATOM 2322 O O . HIS A 1 304 ? 5.098 -5.012 7.211 1 97.75 304 HIS A O 1
ATOM 2328 N N . THR A 1 305 ? 5.461 -2.844 7.691 1 98.06 305 THR A N 1
ATOM 2329 C CA . THR A 1 305 ? 4.852 -2.953 9.016 1 98.06 305 THR A CA 1
ATOM 2330 C C . THR A 1 305 ? 3.352 -2.682 8.938 1 98.06 305 THR A C 1
ATOM 2332 O O . THR A 1 305 ? 2.83 -2.328 7.875 1 98.06 305 THR A O 1
ATOM 2335 N N . SER A 1 306 ? 2.645 -2.932 10.016 1 98.44 306 SER A N 1
ATOM 2336 C CA . SER A 1 306 ? 1.21 -2.682 10.102 1 98.44 306 SER A CA 1
ATOM 2337 C C . SER A 1 306 ? 0.919 -1.2 10.312 1 98.44 306 SER A C 1
ATOM 2339 O O . SER A 1 306 ? 1.816 -0.429 10.664 1 98.44 306 SER A O 1
ATOM 2341 N N . LEU A 1 307 ? -0.309 -0.838 10.039 1 98.69 307 LEU A N 1
ATOM 2342 C CA . LEU A 1 307 ? -0.777 0.512 10.328 1 98.69 307 LEU A CA 1
ATOM 2343 C C . LEU A 1 307 ? -0.558 0.857 11.797 1 98.69 307 LEU A C 1
ATOM 2345 O O . LEU A 1 307 ? -0.102 1.956 12.125 1 98.69 307 LEU A O 1
ATOM 2349 N N . ALA A 1 308 ? -0.842 -0.063 12.727 1 98.81 308 ALA A N 1
ATOM 2350 C CA . ALA A 1 308 ? -0.646 0.147 14.156 1 98.81 308 ALA A CA 1
ATOM 2351 C C . ALA A 1 308 ? 0.819 0.427 14.477 1 98.81 308 ALA A C 1
ATOM 2353 O O . ALA A 1 308 ? 1.129 1.324 15.266 1 98.81 308 ALA A O 1
ATOM 2354 N N . ASP A 1 309 ? 1.727 -0.306 13.828 1 98.69 309 ASP A N 1
ATOM 2355 C CA . ASP A 1 309 ? 3.156 -0.085 14.016 1 98.69 309 ASP A CA 1
ATOM 2356 C C . ASP A 1 309 ? 3.551 1.332 13.602 1 98.69 309 ASP A C 1
ATOM 2358 O O . ASP A 1 309 ? 4.336 1.986 14.289 1 98.69 309 ASP A O 1
ATOM 2362 N N . ALA A 1 310 ? 3.01 1.755 12.523 1 98.75 310 ALA A N 1
ATOM 2363 C CA . ALA A 1 310 ? 3.316 3.092 12.023 1 98.75 310 ALA A CA 1
ATOM 2364 C C . ALA A 1 310 ? 2.875 4.164 13.016 1 98.75 310 ALA A C 1
ATOM 2366 O O . ALA A 1 310 ? 3.641 5.078 13.336 1 98.75 310 ALA A O 1
ATOM 2367 N N . PHE A 1 311 ? 1.658 4.016 13.539 1 98.88 311 PHE A N 1
ATOM 2368 C CA . PHE A 1 311 ? 1.142 5.012 14.477 1 98.88 311 PHE A CA 1
ATOM 2369 C C . PHE A 1 311 ? 1.983 5.051 15.742 1 98.88 311 PHE A C 1
ATOM 2371 O O . PHE A 1 311 ? 2.254 6.125 16.281 1 98.88 311 PHE A O 1
ATOM 2378 N N . ARG A 1 312 ? 2.41 3.887 16.25 1 98.69 312 ARG A N 1
ATOM 2379 C CA . ARG A 1 312 ? 3.227 3.834 17.453 1 98.69 312 ARG A CA 1
ATOM 2380 C C . ARG A 1 312 ? 4.543 4.574 17.266 1 98.69 312 ARG A C 1
ATOM 2382 O O . ARG A 1 312 ? 4.945 5.375 18.109 1 98.69 312 ARG A O 1
ATOM 2389 N N . GLU A 1 313 ? 5.164 4.402 16.172 1 98.62 313 GLU A N 1
ATOM 2390 C CA . GLU A 1 313 ? 6.453 5.059 15.961 1 98.62 313 GLU A CA 1
ATOM 2391 C C . GLU A 1 313 ? 6.27 6.531 15.602 1 98.62 313 GLU A C 1
ATOM 2393 O O . GLU A 1 313 ? 7.086 7.371 15.977 1 98.62 313 GLU A O 1
ATOM 2398 N N . GLU A 1 314 ? 5.227 6.809 14.82 1 98.81 314 GLU A N 1
ATOM 2399 C CA . GLU A 1 314 ? 4.934 8.211 14.523 1 98.81 314 GLU A CA 1
ATOM 2400 C C . GLU A 1 314 ? 4.719 9.016 15.805 1 98.81 314 GLU A C 1
ATOM 2402 O O . GLU A 1 314 ? 5.109 10.18 15.883 1 98.81 314 GLU A O 1
ATOM 2407 N N . LEU A 1 315 ? 4.109 8.398 16.797 1 98.81 315 LEU A N 1
ATOM 2408 C CA . LEU A 1 315 ? 3.908 9.102 18.062 1 98.81 315 LEU A CA 1
ATOM 2409 C C . LEU A 1 315 ? 5.242 9.523 18.672 1 98.81 315 LEU A C 1
ATOM 2411 O O . LEU A 1 315 ? 5.398 10.672 19.094 1 98.81 315 LEU A O 1
ATOM 2415 N N . VAL A 1 316 ? 6.195 8.648 18.641 1 98.69 316 VAL A N 1
ATOM 2416 C CA . VAL A 1 316 ? 7.527 8.945 19.172 1 98.69 316 VAL A CA 1
ATOM 2417 C C . VAL A 1 316 ? 8.133 10.117 18.406 1 98.69 316 VAL A C 1
ATOM 2419 O O . VAL A 1 316 ? 8.531 11.117 19 1 98.69 316 VAL A O 1
ATOM 2422 N N . VAL A 1 317 ? 8.125 10.062 17.109 1 98.81 317 VAL A N 1
ATOM 2423 C CA . VAL A 1 317 ? 8.789 11.039 16.266 1 98.81 317 VAL A CA 1
ATOM 2424 C C . VAL A 1 317 ? 8.078 12.391 16.375 1 98.81 317 VAL A C 1
ATOM 2426 O O . VAL A 1 317 ? 8.727 13.438 16.422 1 98.81 317 VAL A O 1
ATOM 2429 N N . SER A 1 318 ? 6.73 12.367 16.406 1 98.69 318 SER A N 1
ATOM 2430 C CA . SER A 1 318 ? 5.961 13.609 16.5 1 98.69 318 SER A CA 1
ATOM 2431 C C . SER A 1 318 ? 6.238 14.328 17.812 1 98.69 318 SER A C 1
ATOM 2433 O O . SER A 1 318 ? 6.406 15.555 17.828 1 98.69 318 SER A O 1
ATOM 2435 N N . VAL A 1 319 ? 6.281 13.578 18.906 1 98.25 319 VAL A N 1
ATOM 2436 C CA . VAL A 1 319 ? 6.613 14.188 20.188 1 98.25 319 VAL A CA 1
ATOM 2437 C C . VAL A 1 319 ? 8.031 14.75 20.141 1 98.25 319 VAL A C 1
ATOM 2439 O O . VAL A 1 319 ? 8.273 15.875 20.594 1 98.25 319 VAL A O 1
ATOM 2442 N N . GLN A 1 320 ? 8.953 14.031 19.578 1 98.44 320 GLN A N 1
ATOM 2443 C CA . GLN A 1 320 ? 10.344 14.477 19.5 1 98.44 320 GLN A CA 1
ATOM 2444 C C . GLN A 1 320 ? 10.477 15.703 18.594 1 98.44 320 GLN A C 1
ATOM 2446 O O . GLN A 1 320 ? 11.328 16.562 18.828 1 98.44 320 GLN A O 1
ATOM 2451 N N . CYS A 1 321 ? 9.664 15.82 17.531 1 98.5 321 CYS A N 1
ATOM 2452 C CA . CYS A 1 321 ? 9.664 17.031 16.719 1 98.5 321 CYS A CA 1
ATOM 2453 C C . CYS A 1 321 ? 9.336 18.266 17.562 1 98.5 321 CYS A C 1
ATOM 2455 O O . CYS A 1 321 ? 9.867 19.344 17.328 1 98.5 321 CYS A O 1
ATOM 2457 N N . CYS A 1 322 ? 8.492 18.125 18.531 1 97.44 322 CYS A N 1
ATOM 2458 C CA . CYS A 1 322 ? 8.07 19.219 19.391 1 97.44 322 CYS A CA 1
ATOM 2459 C C . CYS A 1 322 ? 9.164 19.562 20.406 1 97.44 322 CYS A C 1
ATOM 2461 O O . CYS A 1 322 ? 9.375 20.734 20.719 1 97.44 322 CYS A O 1
ATOM 2463 N N . VAL A 1 323 ? 9.859 18.547 20.844 1 95.88 323 VAL A N 1
ATOM 2464 C CA . VAL A 1 323 ? 10.773 18.719 21.969 1 95.88 323 VAL A CA 1
ATOM 2465 C C . VAL A 1 323 ? 12.18 19.031 21.453 1 95.88 323 VAL A C 1
ATOM 2467 O O . VAL A 1 323 ? 12.891 19.859 22.016 1 95.88 323 VAL A O 1
ATOM 2470 N N . LEU A 1 324 ? 12.523 18.328 20.375 1 95.81 324 LEU A N 1
ATOM 2471 C CA . LEU A 1 324 ? 13.906 18.391 19.906 1 95.81 324 LEU A CA 1
ATOM 2472 C C . LEU A 1 324 ? 13.992 19.047 18.531 1 95.81 324 LEU A C 1
ATOM 2474 O O . LEU A 1 324 ? 15.07 19.484 18.109 1 95.81 324 LEU A O 1
ATOM 2478 N N . GLY A 1 325 ? 12.859 19.094 17.859 1 95.69 325 GLY A N 1
ATOM 2479 C CA . GLY A 1 325 ? 12.906 19.469 16.453 1 95.69 325 GLY A CA 1
ATOM 2480 C C . GLY A 1 325 ? 12.617 20.938 16.219 1 95.69 325 GLY A C 1
ATOM 2481 O O . GLY A 1 325 ? 12.82 21.766 17.109 1 95.69 325 GLY A O 1
ATOM 2482 N N . ASP A 1 326 ? 12.273 21.234 14.984 1 97.62 326 ASP A N 1
ATOM 2483 C CA . ASP A 1 326 ? 12.102 22.609 14.523 1 97.62 326 ASP A CA 1
ATOM 2484 C C . ASP A 1 326 ? 10.625 23 14.445 1 97.62 326 ASP A C 1
ATOM 2486 O O . ASP A 1 326 ? 10.273 24.016 13.859 1 97.62 326 ASP A O 1
ATOM 2490 N N . PHE A 1 327 ? 9.797 22.156 15.055 1 98.25 327 PHE A N 1
ATOM 2491 C CA . PHE A 1 327 ? 8.352 22.297 14.914 1 98.25 327 PHE A CA 1
ATOM 2492 C C . PHE A 1 327 ? 7.887 23.672 15.383 1 98.25 327 PHE A C 1
ATOM 2494 O O . PHE A 1 327 ? 7.152 24.359 14.664 1 98.25 327 PHE A O 1
ATOM 2501 N N . ALA A 1 328 ? 8.289 24.062 16.562 1 97.56 328 ALA A N 1
ATOM 2502 C CA . ALA A 1 328 ? 7.871 25.359 17.125 1 97.56 328 ALA A CA 1
ATOM 2503 C C . ALA A 1 328 ? 8.281 26.5 16.219 1 97.56 328 ALA A C 1
ATOM 2505 O O . ALA A 1 328 ? 7.504 27.438 15.992 1 97.56 328 ALA A O 1
ATOM 2506 N N . GLU A 1 329 ? 9.5 26.453 15.68 1 97.94 329 GLU A N 1
ATOM 2507 C CA . GLU A 1 329 ? 10.008 27.484 14.781 1 97.94 329 GLU A CA 1
ATOM 2508 C C . GLU A 1 329 ? 9.203 27.531 13.484 1 97.94 329 GLU A C 1
ATOM 2510 O O . GLU A 1 329 ? 8.883 28.625 12.992 1 97.94 329 GLU A O 1
ATOM 2515 N N . GLY A 1 330 ? 8.938 26.375 12.898 1 98.44 330 GLY A N 1
ATOM 2516 C CA . GLY A 1 330 ? 8.141 26.328 11.688 1 98.44 330 GLY A CA 1
ATOM 2517 C C . GLY A 1 330 ? 6.75 26.906 11.867 1 98.44 330 GLY A C 1
ATOM 2518 O O . GLY A 1 330 ? 6.281 27.688 11.031 1 98.44 330 GLY A O 1
ATOM 2519 N N . VAL A 1 331 ? 6.109 26.5 12.938 1 98.25 331 VAL A N 1
ATOM 2520 C CA . VAL A 1 331 ? 4.762 26.984 13.227 1 98.25 331 VAL A CA 1
ATOM 2521 C C . VAL A 1 331 ? 4.789 28.484 13.492 1 98.25 331 VAL A C 1
ATOM 2523 O O . VAL A 1 331 ? 3.928 29.219 13.008 1 98.25 331 VAL A O 1
ATOM 2526 N N . ARG A 1 332 ? 5.734 28.969 14.281 1 97.75 332 ARG A N 1
ATOM 2527 C CA . ARG A 1 332 ? 5.883 30.391 14.516 1 97.75 332 ARG A CA 1
ATOM 2528 C C . ARG A 1 332 ? 5.922 31.156 13.195 1 97.75 332 ARG A C 1
ATOM 2530 O O . ARG A 1 332 ? 5.133 32.094 12.984 1 97.75 332 ARG A O 1
ATOM 2537 N N . ALA A 1 333 ? 6.793 30.781 12.312 1 98.25 333 ALA A N 1
ATOM 2538 C CA . ALA A 1 333 ? 7.074 31.5 11.078 1 98.25 333 ALA A CA 1
ATOM 2539 C C . ALA A 1 333 ? 5.863 31.484 10.148 1 98.25 333 ALA A C 1
ATOM 2541 O O . ALA A 1 333 ? 5.574 32.5 9.477 1 98.25 333 ALA A O 1
ATOM 2542 N N . LEU A 1 334 ? 5.145 30.375 10.094 1 97.25 334 LEU A N 1
ATOM 2543 C CA . LEU A 1 334 ? 4.098 30.203 9.094 1 97.25 334 LEU A CA 1
ATOM 2544 C C . LEU A 1 334 ? 2.754 30.688 9.625 1 97.25 334 LEU A C 1
ATOM 2546 O O . LEU A 1 334 ? 1.947 31.234 8.875 1 97.25 334 LEU A O 1
ATOM 2550 N N . LEU A 1 335 ? 2.506 30.5 11 1 96.06 335 LEU A N 1
ATOM 2551 C CA . LEU A 1 335 ? 1.12 30.609 11.445 1 96.06 335 LEU A CA 1
ATOM 2552 C C . LEU A 1 335 ? 0.987 31.625 12.578 1 96.06 335 LEU A C 1
ATOM 2554 O O . LEU A 1 335 ? -0.11 32.125 12.852 1 96.06 335 LEU A O 1
ATOM 2558 N N . ILE A 1 336 ? 2.035 31.891 13.297 1 96.62 336 ILE A N 1
ATOM 2559 C CA . ILE A 1 336 ? 1.933 32.812 14.43 1 96.62 336 ILE A CA 1
ATOM 2560 C C . ILE A 1 336 ? 2.416 34.188 14.023 1 96.62 336 ILE A C 1
ATOM 2562 O O . ILE A 1 336 ? 1.611 35.125 13.844 1 96.62 336 ILE A O 1
ATOM 2566 N N . ASP A 1 337 ? 3.748 34.281 13.664 1 97.44 337 ASP A N 1
ATOM 2567 C CA . ASP A 1 337 ? 4.297 35.562 13.203 1 97.44 337 ASP A CA 1
ATOM 2568 C C . ASP A 1 337 ? 3.986 35.812 11.727 1 97.44 337 ASP A C 1
ATOM 2570 O O . ASP A 1 337 ? 4.004 36.938 11.258 1 97.44 337 ASP A O 1
ATOM 2574 N N . LYS A 1 338 ? 3.822 34.75 10.961 1 97 338 LYS A N 1
ATOM 2575 C CA . LYS A 1 338 ? 3.496 34.75 9.539 1 97 338 LYS A CA 1
ATOM 2576 C C . LYS A 1 338 ? 4.543 35.531 8.742 1 97 338 LYS A C 1
ATOM 2578 O O . LYS A 1 338 ? 4.207 36.25 7.797 1 97 338 LYS A O 1
ATOM 2583 N N . ASP A 1 339 ? 5.762 35.406 9.188 1 96.75 339 ASP A N 1
ATOM 2584 C CA . ASP A 1 339 ? 6.844 36.094 8.469 1 96.75 339 ASP A CA 1
ATOM 2585 C C . ASP A 1 339 ? 7.391 35.188 7.355 1 96.75 339 ASP A C 1
ATOM 2587 O O . ASP A 1 339 ? 8.148 35.656 6.5 1 96.75 339 ASP A O 1
ATOM 2591 N N . LYS A 1 340 ? 7.027 33.938 7.328 1 96 340 LYS A N 1
ATOM 2592 C CA . LYS A 1 340 ? 7.41 32.938 6.312 1 96 340 LYS A CA 1
ATOM 2593 C C . LYS A 1 340 ? 8.93 32.844 6.18 1 96 340 LYS A C 1
ATOM 2595 O O . LYS A 1 340 ? 9.445 32.688 5.078 1 96 340 LYS A O 1
ATOM 2600 N N . SER A 1 341 ? 9.508 33.062 7.316 1 96 341 SER A N 1
ATOM 2601 C CA . SER A 1 341 ? 10.969 33 7.363 1 96 341 SER A CA 1
ATOM 2602 C C . SER A 1 341 ? 11.461 32.156 8.539 1 96 341 SER A C 1
ATOM 2604 O O . SER A 1 341 ? 12.109 32.688 9.453 1 96 341 SER A O 1
ATOM 2606 N N . PRO A 1 342 ? 11.188 30.906 8.453 1 97.75 342 PRO A N 1
ATOM 2607 C CA . PRO A 1 342 ? 11.656 30.047 9.539 1 97.75 342 PRO A CA 1
ATOM 2608 C C . PRO A 1 342 ? 13.18 29.969 9.602 1 97.75 342 PRO A C 1
ATOM 2610 O O . PRO A 1 342 ? 13.852 30 8.57 1 97.75 342 PRO A O 1
ATOM 2613 N N . ARG A 1 343 ? 13.656 29.953 10.852 1 97.62 343 ARG A N 1
ATOM 2614 C CA . ARG A 1 343 ? 15.078 29.719 11.102 1 97.62 343 ARG A CA 1
ATOM 2615 C C . ARG A 1 343 ? 15.336 28.281 11.539 1 97.62 343 ARG A C 1
ATOM 2617 O O . ARG A 1 343 ? 15.477 28.016 12.734 1 97.62 343 ARG A O 1
ATOM 2624 N N . TRP A 1 344 ? 15.555 27.484 10.562 1 98.31 344 TRP A N 1
ATOM 2625 C CA . TRP A 1 344 ? 15.758 26.078 10.844 1 98.31 344 TRP A CA 1
ATOM 2626 C C . TRP A 1 344 ? 17.109 25.844 11.508 1 98.31 344 TRP A C 1
ATOM 2628 O O . TRP A 1 344 ? 18.094 26.516 11.195 1 98.31 344 TRP A O 1
ATOM 2638 N N . ARG A 1 345 ? 17.172 24.828 12.367 1 97.19 345 ARG A N 1
ATOM 2639 C CA . ARG A 1 345 ? 18.406 24.469 13.07 1 97.19 345 ARG A CA 1
ATOM 2640 C C . ARG A 1 345 ? 19.484 24.047 12.094 1 97.19 345 ARG A C 1
ATOM 2642 O O . ARG A 1 345 ? 20.672 24.297 12.312 1 97.19 345 ARG A O 1
ATOM 2649 N N . HIS A 1 346 ? 19.109 23.359 11.031 1 97.62 346 HIS A N 1
ATOM 2650 C CA . HIS A 1 346 ? 20.031 22.891 10 1 97.62 346 HIS A CA 1
ATOM 2651 C C . HIS A 1 346 ? 19.844 23.672 8.703 1 97.62 346 HIS A C 1
ATOM 2653 O O . HIS A 1 346 ? 18.719 23.859 8.25 1 97.62 346 HIS A O 1
ATOM 2659 N N . ALA A 1 347 ? 20.922 24.109 8.086 1 94.69 347 ALA A N 1
ATOM 2660 C CA . ALA A 1 347 ? 20.875 24.969 6.91 1 94.69 347 ALA A CA 1
ATOM 2661 C C . ALA A 1 347 ? 20.422 24.188 5.68 1 94.69 347 ALA A C 1
ATOM 2663 O O . ALA A 1 347 ? 19.75 24.734 4.797 1 94.69 347 ALA A O 1
ATOM 2664 N N . GLU A 1 348 ? 20.891 22.984 5.574 1 96.12 348 GLU A N 1
ATOM 2665 C CA . GLU A 1 348 ? 20.562 22.125 4.441 1 96.12 348 GLU A CA 1
ATOM 2666 C C . GLU A 1 348 ? 20.438 20.656 4.875 1 96.12 348 GLU A C 1
ATOM 2668 O O . GLU A 1 348 ? 20.859 20.297 5.973 1 96.12 348 GLU A O 1
ATOM 2673 N N . VAL A 1 349 ? 19.844 19.844 4.051 1 97.81 349 VAL A N 1
ATOM 2674 C CA . VAL A 1 349 ? 19.562 18.438 4.328 1 97.81 349 VAL A CA 1
ATOM 2675 C C . VAL A 1 349 ? 20.859 17.703 4.648 1 97.81 349 VAL A C 1
ATOM 2677 O O . VAL A 1 349 ? 20.922 16.906 5.586 1 97.81 349 VAL A O 1
ATOM 2680 N N . ALA A 1 350 ? 21.922 18.031 3.961 1 95.56 350 ALA A N 1
ATOM 2681 C CA . ALA A 1 350 ? 23.203 17.359 4.113 1 95.56 350 ALA A CA 1
ATOM 2682 C C . ALA A 1 350 ? 23.844 17.688 5.457 1 95.56 350 ALA A C 1
ATOM 2684 O O . ALA A 1 3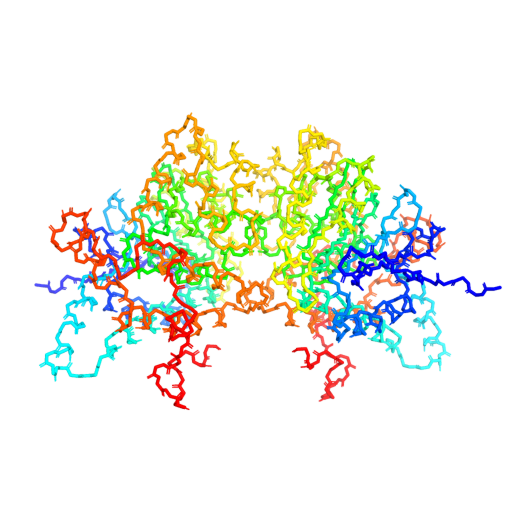50 ? 24.75 17 5.91 1 95.56 350 ALA A O 1
ATOM 2685 N N . SER A 1 351 ? 23.375 18.719 6.141 1 96.69 351 SER A N 1
ATOM 2686 C CA . SER A 1 351 ? 23.984 19.188 7.371 1 96.69 351 SER A CA 1
ATOM 2687 C C . SER A 1 351 ? 23.359 18.547 8.594 1 96.69 351 SER A C 1
ATOM 2689 O O . SER A 1 351 ? 23.812 18.734 9.719 1 96.69 351 SER A O 1
ATOM 2691 N N . VAL A 1 352 ? 22.328 17.766 8.422 1 98.06 352 VAL A N 1
ATOM 2692 C CA . VAL A 1 352 ? 21.703 17.078 9.547 1 98.06 352 VAL A CA 1
ATOM 2693 C C . VAL A 1 352 ? 22.578 15.93 10.008 1 98.06 352 VAL A C 1
ATOM 2695 O O . VAL A 1 352 ? 22.875 15.023 9.227 1 98.06 352 VAL A O 1
ATOM 2698 N N . SER A 1 353 ? 22.984 15.938 11.234 1 97.19 353 SER A N 1
ATOM 2699 C CA . SER A 1 353 ? 23.906 14.914 11.742 1 97.19 353 SER A CA 1
ATOM 2700 C C . SER A 1 353 ? 23.156 13.609 12.031 1 97.19 353 SER A C 1
ATOM 2702 O O . SER A 1 353 ? 21.969 13.625 12.32 1 97.19 353 SER A O 1
ATOM 2704 N N . GLU A 1 354 ? 23.906 12.57 11.984 1 95.94 354 GLU A N 1
ATOM 2705 C CA . GLU A 1 354 ? 23.344 11.273 12.352 1 95.94 354 GLU A CA 1
ATOM 2706 C C . GLU A 1 354 ? 22.844 11.273 13.797 1 95.94 354 GLU A C 1
ATOM 2708 O O . GLU A 1 354 ? 21.844 10.625 14.109 1 95.94 354 GLU A O 1
ATOM 2713 N N . ALA A 1 355 ? 23.547 11.93 14.617 1 97.38 355 ALA A N 1
ATOM 2714 C CA . ALA A 1 355 ? 23.172 12 16.031 1 97.38 355 ALA A CA 1
ATOM 2715 C C . ALA A 1 355 ? 21.844 12.727 16.203 1 97.38 355 ALA A C 1
ATOM 2717 O O . ALA A 1 355 ? 20.984 12.281 16.969 1 97.38 355 ALA A O 1
ATOM 2718 N N . ASP A 1 356 ? 21.734 13.891 15.516 1 97.56 356 ASP A N 1
ATOM 2719 C CA . ASP A 1 356 ? 20.484 14.633 15.586 1 97.56 356 ASP A CA 1
ATOM 2720 C C . ASP A 1 356 ? 19.312 13.781 15.094 1 97.56 356 ASP A C 1
ATOM 2722 O O . ASP A 1 356 ? 18.234 13.781 15.703 1 97.56 356 ASP A O 1
ATOM 2726 N N . LEU A 1 357 ? 19.547 13.094 14 1 97.94 357 LEU A N 1
ATOM 2727 C CA . LEU A 1 357 ? 18.5 12.258 13.422 1 97.94 357 LEU A CA 1
ATOM 2728 C C . LEU A 1 357 ? 18.156 11.102 14.352 1 97.94 357 LEU A C 1
ATOM 2730 O O . LEU A 1 357 ? 16.984 10.805 14.57 1 97.94 357 LEU A O 1
ATOM 2734 N N . ALA A 1 358 ? 19.125 10.445 14.914 1 97.94 358 ALA A N 1
ATOM 2735 C CA . ALA A 1 358 ? 18.922 9.312 15.812 1 97.94 358 ALA A CA 1
ATOM 2736 C C . ALA A 1 358 ? 18.109 9.727 17.047 1 97.94 358 ALA A C 1
ATOM 2738 O O . ALA A 1 358 ? 17.281 8.961 17.547 1 97.94 358 ALA A O 1
ATOM 2739 N N . ALA A 1 359 ? 18.344 10.883 17.531 1 98 359 ALA A N 1
ATOM 2740 C CA . ALA A 1 359 ? 17.656 11.391 18.719 1 98 359 ALA A CA 1
ATOM 2741 C C . ALA A 1 359 ? 16.156 11.477 18.5 1 98 359 ALA A C 1
ATOM 2743 O O . ALA A 1 359 ? 15.359 11.289 19.422 1 98 359 ALA A O 1
ATOM 2744 N N . MET A 1 360 ? 15.758 11.695 17.25 1 98.44 360 MET A N 1
ATOM 2745 C CA . MET A 1 360 ? 14.352 11.867 16.906 1 98.44 360 MET A CA 1
ATOM 2746 C C . MET A 1 360 ? 13.586 10.562 17.109 1 98.44 360 MET A C 1
ATOM 2748 O O . MET A 1 360 ? 12.352 10.57 17.188 1 98.44 360 MET A O 1
ATOM 2752 N N . PHE A 1 361 ? 14.234 9.445 17.156 1 98.19 361 PHE A N 1
ATOM 2753 C CA . PHE A 1 361 ? 13.594 8.141 17.266 1 98.19 361 PHE A CA 1
ATOM 2754 C C . PHE A 1 361 ? 13.688 7.598 18.688 1 98.19 361 PHE A C 1
ATOM 2756 O O . PHE A 1 361 ? 13.281 6.465 18.953 1 98.19 361 PHE A O 1
ATOM 2763 N N . GLY A 1 362 ? 14.258 8.367 19.609 1 97.25 362 GLY A N 1
ATOM 2764 C CA . GLY A 1 362 ? 14.312 7.977 21.016 1 97.25 362 GLY A CA 1
ATOM 2765 C C . GLY A 1 362 ? 12.969 8.062 21.703 1 97.25 362 GLY A C 1
ATOM 2766 O O . GLY A 1 362 ? 12.305 9.102 21.656 1 97.25 362 GLY A O 1
ATOM 2767 N N . VAL A 1 363 ? 12.547 7.074 22.375 1 96.31 363 VAL A N 1
ATOM 2768 C CA . VAL A 1 363 ? 11.258 7.02 23.062 1 96.31 363 VAL A CA 1
ATOM 2769 C C . VAL A 1 363 ? 11.242 8.008 24.219 1 96.31 363 VAL A C 1
ATOM 2771 O O . VAL A 1 363 ? 12.047 7.895 25.141 1 96.31 363 VAL A O 1
ATOM 2774 N N . PRO A 1 364 ? 10.305 8.898 24.234 1 94.88 364 PRO A N 1
ATOM 2775 C CA . PRO A 1 364 ? 10.359 9.977 25.219 1 94.88 364 PRO A CA 1
ATOM 2776 C C . PRO A 1 364 ? 9.805 9.555 26.578 1 94.88 364 PRO A C 1
ATOM 2778 O O . PRO A 1 364 ? 9.898 10.312 27.547 1 94.88 364 PRO A O 1
ATOM 2781 N N . TRP A 1 365 ? 9.281 8.375 26.75 1 93.56 365 TRP A N 1
ATOM 2782 C CA . TRP A 1 365 ? 8.711 7.973 28.016 1 93.56 365 TRP A CA 1
ATOM 2783 C C . TRP A 1 365 ? 9.453 6.766 28.594 1 93.56 365 TRP A C 1
ATOM 2785 O O . TRP A 1 365 ? 8.914 6.051 29.453 1 93.56 365 TRP A O 1
ATOM 2795 N N . GLY A 1 366 ? 10.625 6.523 28.125 1 89.94 366 GLY A N 1
ATOM 2796 C CA . GLY A 1 366 ? 11.508 5.516 28.688 1 89.94 366 GLY A CA 1
ATOM 2797 C C . GLY A 1 366 ? 10.977 4.102 28.531 1 89.94 366 GLY A C 1
ATOM 2798 O O . GLY A 1 366 ? 10.594 3.693 27.438 1 89.94 366 GLY A O 1
ATOM 2799 N N . THR A 1 367 ? 10.875 3.377 29.609 1 90.25 367 THR A N 1
ATOM 2800 C CA . THR A 1 367 ? 10.508 1.965 29.578 1 90.25 367 THR A CA 1
ATOM 2801 C C . THR A 1 367 ? 9.023 1.781 29.875 1 90.25 367 THR A C 1
ATOM 2803 O O . THR A 1 367 ? 8.523 0.654 29.906 1 90.25 367 THR A O 1
ATOM 2806 N N . GLN A 1 368 ? 8.414 2.877 30.109 1 90.94 368 GLN A N 1
ATOM 2807 C CA . GLN A 1 368 ? 6.98 2.799 30.344 1 90.94 368 GLN A CA 1
ATOM 2808 C C . GLN A 1 368 ? 6.227 2.402 29.078 1 90.94 368 GLN A C 1
ATOM 2810 O O . GLN A 1 368 ? 6.734 2.574 27.969 1 90.94 368 GLN A O 1
ATOM 2815 N N . ALA A 1 369 ? 5.082 1.83 29.328 1 93.06 369 ALA A N 1
ATOM 2816 C CA . ALA A 1 369 ? 4.227 1.509 28.188 1 93.06 369 ALA A CA 1
ATOM 2817 C C . ALA A 1 369 ? 3.836 2.77 27.422 1 93.06 369 ALA A C 1
ATOM 2819 O O . ALA A 1 369 ? 3.531 3.801 28.016 1 93.06 369 ALA A O 1
ATOM 2820 N N . GLY A 1 370 ? 3.936 2.693 26.141 1 94.25 370 GLY A N 1
ATOM 2821 C CA . GLY A 1 370 ? 3.543 3.816 25.297 1 94.25 370 GLY A CA 1
ATOM 2822 C C . GLY A 1 370 ? 2.039 3.971 25.172 1 94.25 370 GLY A C 1
ATOM 2823 O O . GLY A 1 370 ? 1.3 2.99 25.266 1 94.25 370 GLY A O 1
ATOM 2824 N N . PRO A 1 371 ? 1.652 5.199 24.953 1 96.5 371 PRO A N 1
ATOM 2825 C CA . PRO A 1 371 ? 0.221 5.504 24.906 1 96.5 371 PRO A CA 1
ATOM 2826 C C . PRO A 1 371 ? -0.526 4.688 23.859 1 96.5 371 PRO A C 1
ATOM 2828 O O . PRO A 1 371 ? -1.738 4.488 23.969 1 96.5 371 PRO A O 1
ATOM 2831 N N . LEU A 1 372 ? 0.156 4.16 22.797 1 98.19 372 LEU A N 1
ATOM 2832 C CA . LEU A 1 372 ? -0.526 3.488 21.703 1 98.19 372 LEU A CA 1
ATOM 2833 C C . LEU A 1 372 ? -0.131 2.018 21.641 1 98.19 372 LEU A C 1
ATOM 2835 O O . LEU A 1 372 ? -0.389 1.345 20.641 1 98.19 372 LEU A O 1
ATOM 2839 N N . ASP A 1 373 ? 0.503 1.492 22.688 1 97.25 373 ASP A N 1
ATOM 2840 C CA . ASP A 1 373 ? 0.983 0.114 22.703 1 97.25 373 ASP A CA 1
ATOM 2841 C C . ASP A 1 373 ? -0.174 -0.872 22.562 1 97.25 373 ASP A C 1
ATOM 2843 O O . ASP A 1 373 ? 0.022 -2.01 22.125 1 97.25 373 ASP A O 1
ATOM 2847 N N . ASP A 1 374 ? -1.383 -0.419 22.875 1 96.94 374 ASP A N 1
ATOM 2848 C CA . ASP A 1 374 ? -2.543 -1.304 22.906 1 96.94 374 ASP A CA 1
ATOM 2849 C C . ASP A 1 374 ? -3.217 -1.372 21.547 1 96.94 374 ASP A C 1
ATOM 2851 O O . ASP A 1 374 ? -4.164 -2.135 21.344 1 96.94 374 ASP A O 1
ATOM 2855 N N . LEU A 1 375 ? -2.748 -0.581 20.656 1 96.5 375 LEU A N 1
ATOM 2856 C CA . LEU A 1 375 ? -3.357 -0.654 19.344 1 96.5 375 LEU A CA 1
ATOM 2857 C C . LEU A 1 375 ? -3.225 -2.057 18.75 1 96.5 375 LEU A C 1
ATOM 2859 O O . LEU A 1 375 ? -2.16 -2.674 18.844 1 96.5 375 LEU A O 1
ATOM 2863 N N . MET B 1 1 ? 24.266 -35.594 -14.625 1 35.66 1 MET B N 1
ATOM 2864 C CA . MET B 1 1 ? 24.75 -34.438 -13.883 1 35.66 1 MET B CA 1
ATOM 2865 C C . MET B 1 1 ? 23.594 -33.656 -13.273 1 35.66 1 MET B C 1
ATOM 2867 O O . MET B 1 1 ? 22.688 -33.219 -13.984 1 35.66 1 MET B O 1
ATOM 2871 N N . THR B 1 2 ? 23 -33.812 -12.172 1 47.31 2 THR B N 1
ATOM 2872 C CA . THR B 1 2 ? 21.766 -33.312 -11.586 1 47.31 2 THR B CA 1
ATOM 2873 C C . THR B 1 2 ? 21.688 -31.781 -11.773 1 47.31 2 THR B C 1
ATOM 2875 O O . THR B 1 2 ? 22.531 -31.047 -11.281 1 47.31 2 THR B O 1
ATOM 2878 N N . ASP B 1 3 ? 21.141 -31.266 -12.828 1 65.25 3 ASP B N 1
ATOM 2879 C CA . ASP B 1 3 ? 21.125 -29.875 -13.258 1 65.25 3 ASP B CA 1
ATOM 2880 C C . ASP B 1 3 ? 20.75 -28.953 -12.102 1 65.25 3 ASP B C 1
ATOM 2882 O O . ASP B 1 3 ? 19.891 -29.297 -11.281 1 65.25 3 ASP B O 1
ATOM 2886 N N . GLU B 1 4 ? 21.656 -28.062 -11.742 1 88.88 4 GLU B N 1
ATOM 2887 C CA . GLU B 1 4 ? 21.422 -27.094 -10.672 1 88.88 4 GLU B CA 1
ATOM 2888 C C . GLU B 1 4 ? 20.141 -26.312 -10.898 1 88.88 4 GLU B C 1
ATOM 2890 O O . GLU B 1 4 ? 19.969 -25.688 -11.945 1 88.88 4 GLU B O 1
ATOM 2895 N N . LEU B 1 5 ? 19.188 -26.656 -10.078 1 96.25 5 LEU B N 1
ATOM 2896 C CA . LEU B 1 5 ? 17.891 -25.984 -10.188 1 96.25 5 LEU B CA 1
ATOM 2897 C C . LEU B 1 5 ? 18.031 -24.484 -10.07 1 96.25 5 LEU B C 1
ATOM 2899 O O . LEU B 1 5 ? 17.172 -23.734 -10.516 1 96.25 5 LEU B O 1
ATOM 2903 N N . VAL B 1 6 ? 19.125 -24.078 -9.438 1 98.31 6 VAL B N 1
ATOM 2904 C CA . VAL B 1 6 ? 19.531 -22.672 -9.391 1 98.31 6 VAL B CA 1
ATOM 2905 C C . VAL B 1 6 ? 21.031 -22.562 -9.641 1 98.31 6 VAL B C 1
ATOM 2907 O O . VAL B 1 6 ? 21.812 -23.312 -9.062 1 98.31 6 VAL B O 1
ATOM 2910 N N . ARG B 1 7 ? 21.391 -21.75 -10.57 1 98.31 7 ARG B N 1
ATOM 2911 C CA . ARG B 1 7 ? 22.797 -21.469 -10.797 1 98.31 7 ARG B CA 1
ATOM 2912 C C . ARG B 1 7 ? 23.234 -20.25 -10 1 98.31 7 ARG B C 1
ATOM 2914 O O . ARG B 1 7 ? 22.594 -19.203 -10.047 1 98.31 7 ARG B O 1
ATOM 2921 N N . PHE B 1 8 ? 24.281 -20.438 -9.25 1 98.12 8 PHE B N 1
ATOM 2922 C CA . PHE B 1 8 ? 24.828 -19.344 -8.453 1 98.12 8 PHE B CA 1
ATOM 2923 C C . PHE B 1 8 ? 26.188 -18.906 -9.008 1 98.12 8 PHE B C 1
ATOM 2925 O O . PHE B 1 8 ? 27.062 -19.734 -9.234 1 98.12 8 PHE B O 1
ATOM 2932 N N . ASP B 1 9 ? 26.297 -17.656 -9.305 1 97.69 9 ASP B N 1
ATOM 2933 C CA . ASP B 1 9 ? 27.531 -17.078 -9.82 1 97.69 9 ASP B CA 1
ATOM 2934 C C . ASP B 1 9 ? 27.906 -15.805 -9.062 1 97.69 9 ASP B C 1
ATOM 2936 O O . ASP B 1 9 ? 27.094 -15.266 -8.305 1 97.69 9 ASP B O 1
ATOM 2940 N N . ARG B 1 10 ? 29.141 -15.438 -9.203 1 97.56 10 ARG B N 1
ATOM 2941 C CA . ARG B 1 10 ? 29.656 -14.18 -8.664 1 97.56 10 ARG B CA 1
ATOM 2942 C C . ARG B 1 10 ? 30.359 -13.367 -9.75 1 97.56 10 ARG B C 1
ATOM 2944 O O . ARG B 1 10 ? 31.219 -13.898 -10.469 1 97.56 10 ARG B O 1
ATOM 2951 N N . LEU B 1 11 ? 29.938 -12.203 -9.945 1 97.62 11 LEU B N 1
ATOM 2952 C CA . LEU B 1 11 ? 30.641 -11.273 -10.828 1 97.62 11 LEU B CA 1
ATOM 2953 C C . LEU B 1 11 ? 31.516 -10.312 -10.023 1 97.62 11 LEU B C 1
ATOM 2955 O O . LEU B 1 11 ? 31.016 -9.508 -9.242 1 97.62 11 LEU B O 1
ATOM 2959 N N . THR B 1 12 ? 32.75 -10.336 -10.234 1 95.5 12 THR B N 1
ATOM 2960 C CA . THR B 1 12 ? 33.719 -9.555 -9.461 1 95.5 12 THR B CA 1
ATOM 2961 C C . THR B 1 12 ? 33.594 -8.07 -9.781 1 95.5 12 THR B C 1
ATOM 2963 O O . THR B 1 12 ? 33.438 -7.691 -10.945 1 95.5 12 THR B O 1
ATOM 2966 N N . THR B 1 13 ? 33.625 -7.266 -8.766 1 94.5 13 THR B N 1
ATOM 2967 C CA . THR B 1 13 ? 33.625 -5.82 -8.93 1 94.5 13 THR B CA 1
ATOM 2968 C C . THR B 1 13 ? 35.062 -5.27 -8.773 1 94.5 13 THR B C 1
ATOM 2970 O O . THR B 1 13 ? 35.969 -5.992 -8.367 1 94.5 13 THR B O 1
ATOM 2973 N N . GLN B 1 14 ? 35.25 -4.031 -9.047 1 88.31 14 GLN B N 1
ATOM 2974 C CA . GLN B 1 14 ? 36.562 -3.404 -9.086 1 88.31 14 GLN B CA 1
ATOM 2975 C C . GLN B 1 14 ? 37.156 -3.32 -7.688 1 88.31 14 GLN B C 1
ATOM 2977 O O . GLN B 1 14 ? 38.375 -3.391 -7.527 1 88.31 14 GLN B O 1
ATOM 2982 N N . ASP B 1 15 ? 36.375 -3.256 -6.73 1 87.69 15 ASP B N 1
ATOM 2983 C CA . ASP B 1 15 ? 36.844 -3.047 -5.359 1 87.69 15 ASP B CA 1
ATOM 2984 C C . ASP B 1 15 ? 37.156 -4.375 -4.676 1 87.69 15 ASP B C 1
ATOM 2986 O O . ASP B 1 15 ? 37.438 -4.414 -3.477 1 87.69 15 ASP B O 1
ATOM 2990 N N . GLY B 1 16 ? 37.062 -5.469 -5.301 1 88.31 16 GLY B N 1
ATOM 2991 C CA . GLY B 1 16 ? 37.344 -6.781 -4.75 1 88.31 16 GLY B CA 1
ATOM 2992 C C . GLY B 1 16 ? 36.125 -7.492 -4.199 1 88.31 16 GLY B C 1
ATOM 2993 O O . GLY B 1 16 ? 36.219 -8.641 -3.768 1 88.31 16 GLY B O 1
ATOM 2994 N N . GLY B 1 17 ? 34.969 -6.859 -4.254 1 95.12 17 GLY B N 1
ATOM 2995 C CA . GLY B 1 17 ? 33.75 -7.523 -3.916 1 95.12 17 GLY B CA 1
ATOM 2996 C C . GLY B 1 17 ? 33.062 -8.188 -5.105 1 95.12 17 GLY B C 1
ATOM 2997 O O . GLY B 1 17 ? 33.75 -8.625 -6.039 1 95.12 17 GLY B O 1
ATOM 2998 N N . CYS B 1 18 ? 31.719 -8.352 -4.969 1 96.62 18 CYS B N 1
ATOM 2999 C CA . CYS B 1 18 ? 31.078 -9.016 -6.105 1 96.62 18 CYS B CA 1
ATOM 3000 C C . CYS B 1 18 ? 29.578 -8.734 -6.133 1 96.62 18 CYS B C 1
ATOM 3002 O O . CYS B 1 18 ? 29.016 -8.258 -5.145 1 96.62 18 CYS B O 1
ATOM 3004 N N . ILE B 1 19 ? 29.031 -8.93 -7.305 1 98 19 ILE B N 1
ATOM 3005 C CA . ILE B 1 19 ? 27.594 -9.102 -7.527 1 98 19 ILE B CA 1
ATOM 3006 C C . ILE B 1 19 ? 27.234 -10.586 -7.492 1 98 19 ILE B C 1
ATOM 3008 O O . ILE B 1 19 ? 27.75 -11.375 -8.289 1 98 19 ILE B O 1
ATOM 3012 N N . ALA B 1 20 ? 26.438 -10.938 -6.508 1 98.62 20 ALA B N 1
ATOM 3013 C CA . ALA B 1 20 ? 25.969 -12.32 -6.461 1 98.62 20 ALA B CA 1
ATOM 3014 C C . ALA B 1 20 ? 24.797 -12.539 -7.418 1 98.62 20 ALA B C 1
ATOM 3016 O O . ALA B 1 20 ? 23.828 -11.766 -7.414 1 98.62 20 ALA B O 1
ATOM 3017 N N . VAL B 1 21 ? 24.906 -13.57 -8.242 1 98.75 21 VAL B N 1
ATOM 3018 C CA . VAL B 1 21 ? 23.906 -13.82 -9.266 1 98.75 21 VAL B CA 1
ATOM 3019 C C . VAL B 1 21 ? 23.219 -15.164 -9.016 1 98.75 21 VAL B C 1
ATOM 3021 O O . VAL B 1 21 ? 23.891 -16.188 -8.875 1 98.75 21 VAL B O 1
ATOM 3024 N N . ALA B 1 22 ? 21.969 -15.133 -8.867 1 98.75 22 ALA B N 1
ATOM 3025 C CA . ALA B 1 22 ? 21.156 -16.344 -8.812 1 98.75 22 ALA B CA 1
ATOM 3026 C C . ALA B 1 22 ? 20.25 -16.453 -10.039 1 98.75 22 ALA B C 1
ATOM 3028 O O . ALA B 1 22 ? 19.438 -15.562 -10.305 1 98.75 22 ALA B O 1
ATOM 3029 N N . THR B 1 23 ? 20.375 -17.547 -10.781 1 98.69 23 THR B N 1
ATOM 3030 C CA . THR B 1 23 ? 19.578 -17.781 -11.984 1 98.69 23 THR B CA 1
ATOM 3031 C C . THR B 1 23 ? 18.719 -19.047 -11.828 1 98.69 23 THR B C 1
ATOM 3033 O O . THR B 1 23 ? 19.25 -20.141 -11.68 1 98.69 23 THR B O 1
ATOM 3036 N N . LEU B 1 24 ? 17.406 -18.812 -11.773 1 98.69 24 LEU B N 1
ATOM 3037 C CA . LEU B 1 24 ? 16.531 -19.984 -11.812 1 98.69 24 LEU B CA 1
ATOM 3038 C C . LEU B 1 24 ? 16.781 -20.797 -13.078 1 98.69 24 LEU B C 1
ATOM 3040 O O . LEU B 1 24 ? 16.812 -20.25 -14.18 1 98.69 24 LEU B O 1
ATOM 3044 N N . ASN B 1 25 ? 16.938 -22.141 -12.906 1 97.88 25 ASN B N 1
ATOM 3045 C CA . ASN B 1 25 ? 17.453 -22.922 -14.016 1 97.88 25 ASN B CA 1
ATOM 3046 C C . ASN B 1 25 ? 16.594 -24.156 -14.289 1 97.88 25 ASN B C 1
ATOM 3048 O O . ASN B 1 25 ? 17.031 -25.281 -14.094 1 97.88 25 ASN B O 1
ATOM 3052 N N . SER B 1 26 ? 15.43 -23.938 -14.75 1 96.88 26 SER B N 1
ATOM 3053 C CA . SER B 1 26 ? 14.508 -24.938 -15.289 1 96.88 26 SER B CA 1
ATOM 3054 C C . SER B 1 26 ? 13.719 -24.375 -16.469 1 96.88 26 SER B C 1
ATOM 3056 O O . SER B 1 26 ? 12.484 -24.328 -16.438 1 96.88 26 SER B O 1
ATOM 3058 N N . PRO B 1 27 ? 14.422 -23.953 -17.516 1 95.69 27 PRO B N 1
ATOM 3059 C CA . PRO B 1 27 ? 13.758 -23.234 -18.609 1 95.69 27 PRO B CA 1
ATOM 3060 C C . PRO B 1 27 ? 12.672 -24.062 -19.281 1 95.69 27 PRO B C 1
ATOM 3062 O O . PRO B 1 27 ? 11.711 -23.516 -19.828 1 95.69 27 PRO B O 1
ATOM 3065 N N . ARG B 1 28 ? 12.766 -25.391 -19.188 1 94.88 28 ARG B N 1
ATOM 3066 C CA . ARG B 1 28 ? 11.781 -26.281 -19.812 1 94.88 28 ARG B CA 1
ATOM 3067 C C . ARG B 1 28 ? 10.414 -26.109 -19.156 1 94.88 28 ARG B C 1
ATOM 3069 O O . ARG B 1 28 ? 9.383 -26.266 -19.828 1 94.88 28 ARG B O 1
ATOM 3076 N N . THR B 1 29 ? 10.438 -25.844 -17.984 1 95.19 29 THR B N 1
ATOM 3077 C CA . THR B 1 29 ? 9.188 -25.641 -17.25 1 95.19 29 THR B CA 1
ATOM 3078 C C . THR B 1 29 ? 8.93 -24.156 -17.016 1 95.19 29 THR B C 1
ATOM 3080 O O . THR B 1 29 ? 8.18 -23.781 -16.125 1 95.19 29 THR B O 1
ATOM 3083 N N . LEU B 1 30 ? 9.703 -23.297 -17.812 1 97.62 30 LEU B N 1
ATOM 3084 C CA . LEU B 1 30 ? 9.594 -21.844 -17.688 1 97.62 30 LEU B CA 1
ATOM 3085 C C . LEU B 1 30 ? 9.992 -21.375 -16.297 1 97.62 30 LEU B C 1
ATOM 3087 O O . LEU B 1 30 ? 9.359 -20.484 -15.727 1 97.62 30 LEU B O 1
ATOM 3091 N N . ASN B 1 31 ? 10.945 -22.078 -15.648 1 98.06 31 ASN B N 1
ATOM 3092 C CA . ASN B 1 31 ? 11.547 -21.781 -14.352 1 98.06 31 ASN B CA 1
ATOM 3093 C C . ASN B 1 31 ? 10.516 -21.828 -13.227 1 98.06 31 ASN B C 1
ATOM 3095 O O . ASN B 1 31 ? 10.539 -21 -12.312 1 98.06 31 ASN B O 1
ATOM 3099 N N . SER B 1 32 ? 9.594 -22.828 -13.375 1 97.62 32 SER B N 1
ATOM 3100 C CA . SER B 1 32 ? 8.633 -23.047 -12.297 1 97.62 32 SER B CA 1
ATOM 3101 C C . SER B 1 32 ? 9.344 -23.266 -10.969 1 97.62 32 SER B C 1
ATOM 3103 O O . SER B 1 32 ? 10.32 -24.016 -10.898 1 97.62 32 SER B O 1
ATOM 3105 N N . LEU B 1 33 ? 8.891 -22.656 -9.898 1 98.19 33 LEU B N 1
ATOM 3106 C CA . LEU B 1 33 ? 9.531 -22.641 -8.594 1 98.19 33 LEU B CA 1
ATOM 3107 C C . LEU B 1 33 ? 9.227 -23.922 -7.824 1 98.19 33 LEU B C 1
ATOM 3109 O O . LEU B 1 33 ? 8.172 -24.031 -7.195 1 98.19 33 LEU B O 1
ATOM 3113 N N . SER B 1 34 ? 10.117 -24.859 -7.832 1 97.62 34 SER B N 1
ATOM 3114 C CA . SER B 1 34 ? 9.984 -26.094 -7.043 1 97.62 34 SER B CA 1
ATOM 3115 C C . SER B 1 34 ? 10.422 -25.859 -5.602 1 97.62 34 SER B C 1
ATOM 3117 O O . SER B 1 34 ? 11.055 -24.859 -5.285 1 97.62 34 SER B O 1
ATOM 3119 N N . LEU B 1 35 ? 10.031 -26.812 -4.762 1 97.75 35 LEU B N 1
ATOM 3120 C CA . LEU B 1 35 ? 10.445 -26.75 -3.361 1 97.75 35 LEU B CA 1
ATOM 3121 C C . LEU B 1 35 ? 11.961 -26.703 -3.238 1 97.75 35 LEU B C 1
ATOM 3123 O O . LEU B 1 35 ? 12.508 -25.906 -2.471 1 97.75 35 LEU B O 1
ATOM 3127 N N . GLU B 1 36 ? 12.602 -27.5 -3.969 1 97.38 36 GLU B N 1
ATOM 3128 C CA . GLU B 1 36 ? 14.055 -27.578 -3.906 1 97.38 36 GLU B CA 1
ATOM 3129 C C . GLU B 1 36 ? 14.703 -26.297 -4.43 1 97.38 36 GLU B C 1
ATOM 3131 O O . GLU B 1 36 ? 15.703 -25.828 -3.879 1 97.38 36 GLU B O 1
ATOM 3136 N N . MET B 1 37 ? 14.18 -25.75 -5.5 1 97.81 37 MET B N 1
ATOM 3137 C CA . MET B 1 37 ? 14.656 -24.453 -6 1 97.81 37 MET B CA 1
ATOM 3138 C C . MET B 1 37 ? 14.555 -23.391 -4.918 1 97.81 37 MET B C 1
ATOM 3140 O O . MET B 1 37 ? 15.508 -22.625 -4.707 1 97.81 37 MET B O 1
ATOM 3144 N N . ALA B 1 38 ? 13.43 -23.328 -4.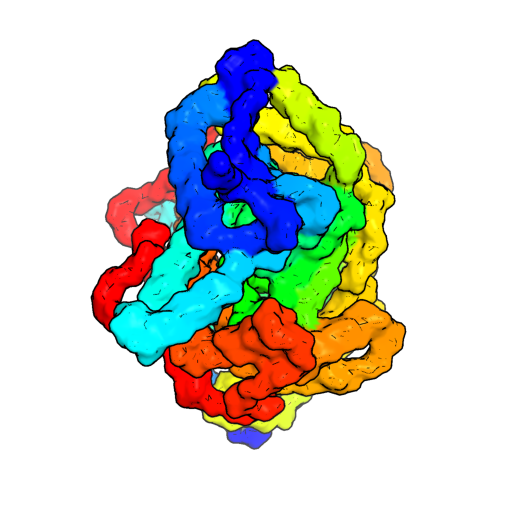27 1 98.38 38 ALA B N 1
ATOM 3145 C CA . ALA B 1 38 ? 13.211 -22.359 -3.199 1 98.38 38 ALA B CA 1
ATOM 3146 C C . ALA B 1 38 ? 14.211 -22.562 -2.062 1 98.38 38 ALA B C 1
ATOM 3148 O O . ALA B 1 38 ? 14.766 -21.594 -1.538 1 98.38 38 ALA B O 1
ATOM 3149 N N . ARG B 1 39 ? 14.406 -23.828 -1.715 1 98.12 39 ARG B N 1
ATOM 3150 C CA . ARG B 1 39 ? 15.344 -24.156 -0.643 1 98.12 39 ARG B CA 1
ATOM 3151 C C . ARG B 1 39 ? 16.75 -23.688 -0.991 1 98.12 39 ARG B C 1
ATOM 3153 O O . ARG B 1 39 ? 17.438 -23.094 -0.161 1 98.12 39 ARG B O 1
ATOM 3160 N N . GLN B 1 40 ? 17.156 -23.969 -2.172 1 98.25 40 GLN B N 1
ATOM 3161 C CA . GLN B 1 40 ? 18.484 -23.594 -2.615 1 98.25 40 GLN B CA 1
ATOM 3162 C C . GLN B 1 40 ? 18.656 -22.078 -2.619 1 98.25 40 GLN B C 1
ATOM 3164 O O . GLN B 1 40 ? 19.672 -21.562 -2.131 1 98.25 40 GLN B O 1
ATOM 3169 N N . LEU B 1 41 ? 17.703 -21.422 -3.166 1 98.56 41 LEU B N 1
ATOM 3170 C CA . LEU B 1 41 ? 17.75 -19.953 -3.225 1 98.56 41 LEU B CA 1
ATOM 3171 C C . LEU B 1 41 ? 17.781 -19.359 -1.823 1 98.56 41 LEU B C 1
ATOM 3173 O O . LEU B 1 41 ? 18.578 -18.469 -1.544 1 98.56 41 LEU B O 1
ATOM 3177 N N . ASP B 1 42 ? 16.922 -19.859 -0.939 1 98.62 42 ASP B N 1
ATOM 3178 C CA . ASP B 1 42 ? 16.828 -19.344 0.426 1 98.62 42 ASP B CA 1
ATOM 3179 C C . ASP B 1 42 ? 18.156 -19.531 1.166 1 98.62 42 ASP B C 1
ATOM 3181 O O . ASP B 1 42 ? 18.625 -18.594 1.823 1 98.62 42 ASP B O 1
ATOM 3185 N N . THR B 1 43 ? 18.688 -20.688 1.061 1 98.44 43 THR B N 1
ATOM 3186 C CA . THR B 1 43 ? 19.953 -21 1.717 1 98.44 43 THR B CA 1
ATOM 3187 C C . THR B 1 43 ? 21.047 -20.062 1.22 1 98.44 43 THR B C 1
ATOM 3189 O O . THR B 1 43 ? 21.812 -19.516 2.02 1 98.44 43 THR B O 1
ATOM 3192 N N . GLN B 1 44 ? 21.078 -19.875 -0.035 1 98.62 44 GLN B N 1
ATOM 3193 C CA . GLN B 1 44 ? 22.125 -19.047 -0.625 1 98.62 44 GLN B CA 1
ATOM 3194 C C . GLN B 1 44 ? 21.953 -17.578 -0.246 1 98.62 44 GLN B C 1
ATOM 3196 O O . GLN B 1 44 ? 22.938 -16.875 0.014 1 98.62 44 GLN B O 1
ATOM 3201 N N . LEU B 1 45 ? 20.781 -17.109 -0.234 1 98.81 45 LEU B N 1
ATOM 3202 C CA . LEU B 1 45 ? 20.5 -15.734 0.162 1 98.81 45 LEU B CA 1
ATOM 3203 C C . LEU B 1 45 ? 20.953 -15.477 1.594 1 98.81 45 LEU B C 1
ATOM 3205 O O . LEU B 1 45 ? 21.5 -14.406 1.895 1 98.81 45 LEU B O 1
ATOM 3209 N N . GLN B 1 46 ? 20.703 -16.453 2.445 1 98.75 46 GLN B N 1
ATOM 3210 C CA . GLN B 1 46 ? 21.156 -16.297 3.828 1 98.75 46 GLN B CA 1
ATOM 3211 C C . GLN B 1 46 ? 22.672 -16.141 3.902 1 98.75 46 GLN B C 1
ATOM 3213 O O . GLN B 1 46 ? 23.172 -15.32 4.66 1 98.75 46 GLN B O 1
ATOM 3218 N N . GLN B 1 47 ? 23.328 -16.906 3.102 1 98.62 47 GLN B N 1
ATOM 3219 C CA . GLN B 1 47 ? 24.781 -16.812 3.057 1 98.62 47 GLN B CA 1
ATOM 3220 C C . GLN B 1 47 ? 25.234 -15.461 2.52 1 98.62 47 GLN B C 1
ATOM 3222 O O . GLN B 1 47 ? 26.141 -14.836 3.076 1 98.62 47 GLN B O 1
ATOM 3227 N N . TRP B 1 48 ? 24.609 -15.055 1.487 1 98.5 48 TRP B N 1
ATOM 3228 C CA . TRP B 1 48 ? 24.984 -13.797 0.849 1 98.5 48 TRP B CA 1
ATOM 3229 C C . TRP B 1 48 ? 24.719 -12.617 1.772 1 98.5 48 TRP B C 1
ATOM 3231 O O . TRP B 1 48 ? 25.438 -11.617 1.746 1 98.5 48 TRP B O 1
ATOM 3241 N N . ALA B 1 49 ? 23.672 -12.672 2.58 1 98.25 49 ALA B N 1
ATOM 3242 C CA . ALA B 1 49 ? 23.328 -11.609 3.523 1 98.25 49 ALA B CA 1
ATOM 3243 C C . ALA B 1 49 ? 24.484 -11.352 4.484 1 98.25 49 ALA B C 1
ATOM 3245 O O . ALA B 1 49 ? 24.734 -10.203 4.867 1 98.25 49 ALA B O 1
ATOM 3246 N N . GLU B 1 50 ? 25.219 -12.375 4.816 1 97.31 50 GLU B N 1
ATOM 3247 C CA . GLU B 1 50 ? 26.25 -12.281 5.848 1 97.31 50 GLU B CA 1
ATOM 3248 C C . GLU B 1 50 ? 27.625 -12.094 5.234 1 97.31 50 GLU B C 1
ATOM 3250 O O . GLU B 1 50 ? 28.594 -11.836 5.949 1 97.31 50 GLU B O 1
ATOM 3255 N N . ASP B 1 51 ? 27.766 -12.273 3.957 1 97 51 ASP B N 1
ATOM 3256 C CA . ASP B 1 51 ? 29.047 -12.188 3.264 1 97 51 ASP B CA 1
ATOM 3257 C C . ASP B 1 51 ? 29.375 -10.742 2.893 1 97 51 ASP B C 1
ATOM 3259 O O . ASP B 1 51 ? 28.75 -10.172 1.988 1 97 51 ASP B O 1
ATOM 3263 N N . PRO B 1 52 ? 30.312 -10.125 3.5 1 94.62 52 PRO B N 1
ATOM 3264 C CA . PRO B 1 52 ? 30.609 -8.711 3.244 1 94.62 52 PRO B CA 1
ATOM 3265 C C . PRO B 1 52 ? 31.109 -8.453 1.824 1 94.62 52 PRO B C 1
ATOM 3267 O O . PRO B 1 52 ? 31.078 -7.316 1.351 1 94.62 52 PRO B O 1
ATOM 3270 N N . SER B 1 53 ? 31.531 -9.484 1.16 1 95.19 53 SER B N 1
ATOM 3271 C CA . SER B 1 53 ? 32.031 -9.297 -0.197 1 95.19 53 SER B CA 1
ATOM 3272 C C . SER B 1 53 ? 30.891 -9.164 -1.197 1 95.19 53 SER B C 1
ATOM 3274 O O . SER B 1 53 ? 31.109 -8.719 -2.328 1 95.19 53 SER B O 1
ATOM 3276 N N . VAL B 1 54 ? 29.703 -9.555 -0.807 1 97.75 54 VAL B N 1
ATOM 3277 C CA . VAL B 1 54 ? 28.547 -9.445 -1.683 1 97.75 54 VAL B CA 1
ATOM 3278 C C . VAL B 1 54 ? 27.922 -8.055 -1.543 1 97.75 54 VAL B C 1
ATOM 3280 O O . VAL B 1 54 ? 27.438 -7.691 -0.466 1 97.75 54 VAL B O 1
ATOM 3283 N N . HIS B 1 55 ? 27.891 -7.293 -2.633 1 97.5 55 HIS B N 1
ATOM 3284 C CA . HIS B 1 55 ? 27.344 -5.941 -2.625 1 97.5 55 HIS B CA 1
ATOM 3285 C C . HIS B 1 55 ? 25.844 -5.961 -2.869 1 97.5 55 HIS B C 1
ATOM 3287 O O . HIS B 1 55 ? 25.094 -5.188 -2.258 1 97.5 55 HIS B O 1
ATOM 3293 N N . LEU B 1 56 ? 25.406 -6.746 -3.779 1 98.25 56 LEU B N 1
ATOM 3294 C CA . LEU B 1 56 ? 24.016 -6.848 -4.207 1 98.25 56 LEU B CA 1
ATOM 3295 C C . LEU B 1 56 ? 23.734 -8.219 -4.812 1 98.25 56 LEU B C 1
ATOM 3297 O O . LEU B 1 56 ? 24.672 -8.969 -5.129 1 98.25 56 LEU B O 1
ATOM 3301 N N . VAL B 1 57 ? 22.5 -8.562 -4.863 1 98.81 57 VAL B N 1
ATOM 3302 C CA . VAL B 1 57 ? 22.047 -9.812 -5.469 1 98.81 57 VAL B CA 1
ATOM 3303 C C . VAL B 1 57 ? 21.297 -9.516 -6.766 1 98.81 57 VAL B C 1
ATOM 3305 O O . VAL B 1 57 ? 20.453 -8.609 -6.809 1 98.81 57 VAL B O 1
ATOM 3308 N N . TRP B 1 58 ? 21.688 -10.219 -7.828 1 98.81 58 TRP B N 1
ATOM 3309 C CA . TRP B 1 58 ? 20.984 -10.219 -9.109 1 98.81 58 TRP B CA 1
ATOM 3310 C C . TRP B 1 58 ? 20.203 -11.516 -9.289 1 98.81 58 TRP B C 1
ATOM 3312 O O . TRP B 1 58 ? 20.781 -12.602 -9.305 1 98.81 58 TRP B O 1
ATOM 3322 N N . LEU B 1 59 ? 18.875 -11.406 -9.336 1 98.81 59 LEU B N 1
ATOM 3323 C CA . LEU B 1 59 ? 17.984 -12.547 -9.51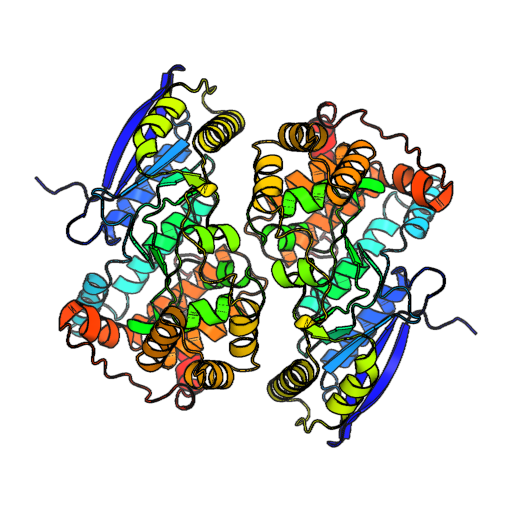6 1 98.81 59 LEU B CA 1
ATOM 3324 C C . LEU B 1 59 ? 17.438 -12.578 -10.938 1 98.81 59 LEU B C 1
ATOM 3326 O O . LEU B 1 59 ? 16.906 -11.578 -11.43 1 98.81 59 LEU B O 1
ATOM 3330 N N . ASP B 1 60 ? 17.562 -13.75 -11.586 1 97.62 60 ASP B N 1
ATOM 3331 C CA . ASP B 1 60 ? 17.188 -13.875 -12.992 1 97.62 60 ASP B CA 1
ATOM 3332 C C . ASP B 1 60 ? 16.719 -15.289 -13.312 1 97.62 60 ASP B C 1
ATOM 3334 O O . ASP B 1 60 ? 16.719 -16.156 -12.438 1 97.62 60 ASP B O 1
ATOM 3338 N N . GLY B 1 61 ? 16.062 -15.461 -14.508 1 98.31 61 GLY B N 1
ATOM 3339 C CA . GLY B 1 61 ? 15.672 -16.766 -15 1 98.31 61 GLY B CA 1
ATOM 3340 C C . GLY B 1 61 ? 16.422 -17.188 -16.25 1 98.31 61 GLY B C 1
ATOM 3341 O O . GLY B 1 61 ? 16.719 -16.359 -17.109 1 98.31 61 GLY B O 1
ATOM 3342 N N . ASP B 1 62 ? 16.734 -18.438 -16.281 1 97.81 62 ASP B N 1
ATOM 3343 C CA . ASP B 1 62 ? 17.406 -18.984 -17.453 1 97.81 62 ASP B CA 1
ATOM 3344 C C . ASP B 1 62 ? 16.453 -19.031 -18.656 1 97.81 62 ASP B C 1
ATOM 3346 O O . ASP B 1 62 ? 15.266 -19.297 -18.516 1 97.81 62 ASP B O 1
ATOM 3350 N N . GLY B 1 63 ? 17.016 -18.688 -19.828 1 95.81 63 GLY B N 1
ATOM 3351 C CA . GLY B 1 63 ? 16.234 -18.688 -21.047 1 95.81 63 GLY B CA 1
ATOM 3352 C C . GLY B 1 63 ? 15.625 -17.328 -21.359 1 95.81 63 GLY B C 1
ATOM 3353 O O . GLY B 1 63 ? 15.906 -16.344 -20.672 1 95.81 63 GLY B O 1
ATOM 3354 N N . ASP B 1 64 ? 14.758 -17.25 -22.391 1 94.5 64 ASP B N 1
ATOM 3355 C CA . ASP B 1 64 ? 14.281 -15.961 -22.859 1 94.5 64 ASP B CA 1
ATOM 3356 C C . ASP B 1 64 ? 12.766 -15.859 -22.75 1 94.5 64 ASP B C 1
ATOM 3358 O O . ASP B 1 64 ? 12.18 -14.836 -23.109 1 94.5 64 ASP B O 1
ATOM 3362 N N . LYS B 1 65 ? 12.195 -16.844 -22.125 1 97.88 65 LYS B N 1
ATOM 3363 C CA . LYS B 1 65 ? 10.734 -16.891 -22.156 1 97.88 65 LYS B CA 1
ATOM 3364 C C . LYS B 1 65 ? 10.141 -16.406 -20.844 1 97.88 65 LYS B C 1
ATOM 3366 O O . LYS B 1 65 ? 9.078 -15.781 -20.828 1 97.88 65 LYS B O 1
ATOM 3371 N N . ALA B 1 66 ? 10.82 -16.844 -19.75 1 98.62 66 ALA B N 1
ATOM 3372 C CA . ALA B 1 66 ? 10.211 -16.594 -18.453 1 98.62 66 ALA B CA 1
ATOM 3373 C C . ALA B 1 66 ? 11.281 -16.328 -17.391 1 98.62 66 ALA B C 1
ATOM 3375 O O . ALA B 1 66 ? 12.328 -16.969 -17.375 1 98.62 66 ALA B O 1
ATOM 3376 N N . PHE B 1 67 ? 11.039 -15.391 -16.562 1 98.75 67 PHE B N 1
ATOM 3377 C CA . PHE B 1 67 ? 11.727 -15.367 -15.273 1 98.75 67 PHE B CA 1
ATOM 3378 C C . PHE B 1 67 ? 11.297 -16.547 -14.414 1 98.75 67 PHE B C 1
ATOM 3380 O O . PHE B 1 67 ? 12.117 -17.391 -14.055 1 98.75 67 PHE B O 1
ATOM 3387 N N . CYS B 1 68 ? 9.945 -16.625 -14.195 1 98.69 68 CYS B N 1
ATOM 3388 C CA . CYS B 1 68 ? 9.328 -17.688 -13.422 1 98.69 68 CYS B CA 1
ATOM 3389 C C . CYS B 1 68 ? 7.816 -17.719 -13.641 1 98.69 68 CYS B C 1
ATOM 3391 O O . CYS B 1 68 ? 7.125 -16.75 -13.289 1 98.69 68 CYS B O 1
ATOM 3393 N N . ALA B 1 69 ? 7.34 -18.797 -14.117 1 97.31 69 ALA B N 1
ATOM 3394 C CA . ALA B 1 69 ? 5.941 -18.859 -14.539 1 97.31 69 ALA B CA 1
ATOM 3395 C C . ALA B 1 69 ? 5.043 -19.312 -13.383 1 97.31 69 ALA B C 1
ATOM 3397 O O . ALA B 1 69 ? 3.844 -19.516 -13.57 1 97.31 69 ALA B O 1
ATOM 3398 N N . GLY B 1 70 ? 5.652 -19.484 -12.234 1 96.75 70 GLY B N 1
ATOM 3399 C CA . GLY B 1 70 ? 4.859 -19.844 -11.07 1 96.75 70 GLY B CA 1
ATOM 3400 C C . GLY B 1 70 ? 5.465 -20.984 -10.273 1 96.75 70 GLY B C 1
ATOM 3401 O O . GLY B 1 70 ? 6.59 -21.406 -10.539 1 96.75 70 GLY B O 1
ATOM 3402 N N . GLY B 1 71 ? 4.715 -21.438 -9.242 1 96.19 71 GLY B N 1
ATOM 3403 C CA . GLY B 1 71 ? 5.141 -22.562 -8.438 1 96.19 71 GLY B CA 1
ATOM 3404 C C . GLY B 1 71 ? 4.961 -23.906 -9.141 1 96.19 71 GLY B C 1
ATOM 3405 O O . GLY B 1 71 ? 4.199 -24 -10.102 1 96.19 71 GLY B O 1
ATOM 3406 N N . ASP B 1 72 ? 5.711 -24.875 -8.688 1 95.69 72 ASP B N 1
ATOM 3407 C CA . ASP B 1 72 ? 5.543 -26.234 -9.188 1 95.69 72 ASP B CA 1
ATOM 3408 C C . ASP B 1 72 ? 4.305 -26.891 -8.578 1 95.69 72 ASP B C 1
ATOM 3410 O O . ASP B 1 72 ? 4.418 -27.828 -7.785 1 95.69 72 ASP B O 1
ATOM 3414 N N . VAL B 1 73 ? 3.168 -26.547 -9.102 1 95.69 73 VAL B N 1
ATOM 3415 C CA . VAL B 1 73 ? 1.896 -26.922 -8.5 1 95.69 73 VAL B CA 1
ATOM 3416 C C . VAL B 1 73 ? 1.55 -28.359 -8.898 1 95.69 73 VAL B C 1
ATOM 3418 O O . VAL B 1 73 ? 0.759 -29.031 -8.227 1 95.69 73 VAL B O 1
ATOM 3421 N N . VAL B 1 74 ? 2.117 -28.844 -9.984 1 96.75 74 VAL B N 1
ATOM 3422 C CA . VAL B 1 74 ? 1.911 -30.25 -10.367 1 96.75 74 VAL B CA 1
ATOM 3423 C C . VAL B 1 74 ? 2.531 -31.172 -9.32 1 96.75 74 VAL B C 1
ATOM 3425 O O . VAL B 1 74 ? 1.916 -32.156 -8.906 1 96.75 74 VAL B O 1
ATOM 3428 N N . ALA B 1 75 ? 3.74 -30.828 -8.898 1 95.56 75 ALA B N 1
ATOM 3429 C CA . ALA B 1 75 ? 4.391 -31.594 -7.84 1 95.56 75 ALA B CA 1
ATOM 3430 C C . ALA B 1 75 ? 3.549 -31.594 -6.566 1 95.56 75 ALA B C 1
ATOM 3432 O O . ALA B 1 75 ? 3.494 -32.594 -5.848 1 95.56 75 ALA B O 1
ATOM 3433 N N . LEU B 1 76 ? 2.91 -30.5 -6.262 1 95.88 76 LEU B N 1
ATOM 3434 C CA . LEU B 1 76 ? 2.055 -30.375 -5.086 1 95.88 76 LEU B CA 1
ATOM 3435 C C . LEU B 1 76 ? 0.871 -31.344 -5.176 1 95.88 76 LEU B C 1
ATOM 3437 O O . LEU B 1 76 ? 0.559 -32.031 -4.211 1 95.88 76 LEU B O 1
ATOM 3441 N N . VAL B 1 77 ? 0.242 -31.375 -6.344 1 96.56 77 VAL B N 1
ATOM 3442 C CA . VAL B 1 77 ? -0.932 -32.219 -6.527 1 96.56 77 VAL B CA 1
ATOM 3443 C C . VAL B 1 77 ? -0.522 -33.688 -6.465 1 96.56 77 VAL B C 1
ATOM 3445 O O . VAL B 1 77 ? -1.236 -34.531 -5.895 1 96.56 77 VAL B O 1
ATOM 3448 N N . ARG B 1 78 ? 0.629 -34 -7.012 1 96.31 78 ARG B N 1
ATOM 3449 C CA . ARG B 1 78 ? 1.13 -35.375 -6.945 1 96.31 78 ARG B CA 1
ATOM 3450 C C . ARG B 1 78 ? 1.385 -35.812 -5.504 1 96.31 78 ARG B C 1
ATOM 3452 O O . ARG B 1 78 ? 1.027 -36.906 -5.102 1 96.31 78 ARG B O 1
ATOM 3459 N N . ALA B 1 79 ? 1.953 -34.938 -4.777 1 95.19 79 ALA B N 1
ATOM 3460 C CA . ALA B 1 79 ? 2.219 -35.219 -3.369 1 95.19 79 ALA B CA 1
ATOM 3461 C C . ALA B 1 79 ? 0.918 -35.406 -2.594 1 95.19 79 ALA B C 1
ATOM 3463 O O . ALA B 1 79 ? 0.835 -36.281 -1.714 1 95.19 79 ALA B O 1
ATOM 3464 N N . LEU B 1 80 ? -0.033 -34.625 -2.863 1 93.19 80 LEU B N 1
ATOM 3465 C CA . LEU B 1 80 ? -1.333 -34.719 -2.209 1 93.19 80 LEU B CA 1
ATOM 3466 C C . LEU B 1 80 ? -1.967 -36.094 -2.486 1 93.19 80 LEU B C 1
ATOM 3468 O O . LEU B 1 80 ? -2.559 -36.688 -1.593 1 93.19 80 LEU B O 1
ATOM 3472 N N . LYS B 1 81 ? -1.846 -36.469 -3.738 1 93.62 81 LYS B N 1
ATOM 3473 C CA . LYS B 1 81 ? -2.369 -37.781 -4.113 1 93.62 81 LYS B CA 1
ATOM 3474 C C . LYS B 1 81 ? -1.658 -38.906 -3.348 1 93.62 81 LYS B C 1
ATOM 3476 O O . LYS B 1 81 ? -2.299 -39.844 -2.871 1 93.62 81 LYS B O 1
ATOM 3481 N N . ASP B 1 82 ? -0.417 -38.75 -3.26 1 94.25 82 ASP B N 1
ATOM 3482 C CA . ASP B 1 82 ? 0.367 -39.75 -2.51 1 94.25 82 ASP B CA 1
ATOM 3483 C C . ASP B 1 82 ? -0.048 -39.781 -1.042 1 94.25 82 ASP B C 1
ATOM 3485 O O . ASP B 1 82 ? -0.152 -40.844 -0.441 1 94.25 82 ASP B O 1
ATOM 3489 N N . GLU B 1 83 ? -0.249 -38.594 -0.486 1 92.94 83 GLU B N 1
ATOM 3490 C CA . GLU B 1 83 ? -0.667 -38.5 0.909 1 92.94 83 GLU B CA 1
ATOM 3491 C C . GLU B 1 83 ? -2.039 -39.125 1.126 1 92.94 83 GLU B C 1
ATOM 3493 O O . GLU B 1 83 ? -2.283 -39.75 2.162 1 92.94 83 GLU B O 1
ATOM 3498 N N . GLN B 1 84 ? -2.869 -39 0.197 1 89.38 84 GLN B N 1
ATOM 3499 C CA . GLN B 1 84 ? -4.195 -39.625 0.27 1 89.38 84 GLN B CA 1
ATOM 3500 C C . GLN B 1 84 ? -4.102 -41.125 0.225 1 89.38 84 GLN B C 1
ATOM 3502 O O . GLN B 1 84 ? -4.969 -41.844 0.76 1 89.38 84 GLN B O 1
ATOM 3507 N N . GLN B 1 85 ? -3.027 -41.594 -0.36 1 91.31 85 GLN B N 1
ATOM 3508 C CA . GLN B 1 85 ? -2.82 -43.031 -0.484 1 91.31 85 GLN B CA 1
ATOM 3509 C C . GLN B 1 85 ? -2.033 -43.594 0.703 1 91.31 85 GLN B C 1
ATOM 3511 O O . GLN B 1 85 ? -1.687 -44.75 0.733 1 91.31 85 GLN B O 1
ATOM 3516 N N . GLY B 1 86 ? -1.82 -42.781 1.653 1 87.69 86 GLY B N 1
ATOM 3517 C CA . GLY B 1 86 ? -1.273 -43.281 2.906 1 87.69 86 GLY B CA 1
ATOM 3518 C C . GLY B 1 86 ? 0.169 -42.875 3.133 1 87.69 86 GLY B C 1
ATOM 3519 O O . GLY B 1 86 ? 0.77 -43.219 4.148 1 87.69 86 GLY B O 1
ATOM 3520 N N . ALA B 1 87 ? 0.646 -42.094 2.199 1 84.81 87 ALA B N 1
ATOM 3521 C CA . ALA B 1 87 ? 2.02 -41.625 2.359 1 84.81 87 ALA B CA 1
ATOM 3522 C C . ALA B 1 87 ? 2.059 -40.281 3.105 1 84.81 87 ALA B C 1
ATOM 3524 O O . ALA B 1 87 ? 2.18 -39.219 2.488 1 84.81 87 ALA B O 1
ATOM 3525 N N . GLY B 1 88 ? 1.758 -40.312 4.488 1 85.31 88 GLY B N 1
ATOM 3526 C CA . GLY B 1 88 ? 1.773 -39.094 5.285 1 85.31 88 GLY B CA 1
ATOM 3527 C C . GLY B 1 88 ? 0.387 -38.562 5.57 1 85.31 88 GLY B C 1
ATOM 3528 O O . GLY B 1 88 ? -0.616 -39.188 5.234 1 85.31 88 GLY B O 1
ATOM 3529 N N . GLN B 1 89 ? 0.398 -37.344 6.137 1 88.38 89 GLN B N 1
ATOM 3530 C CA . GLN B 1 89 ? -0.878 -36.688 6.426 1 88.38 89 GLN B CA 1
ATOM 3531 C C . GLN B 1 89 ? -1.263 -35.719 5.32 1 88.38 89 GLN B C 1
ATOM 3533 O O . GLN B 1 89 ? -0.397 -35.062 4.727 1 88.38 89 GLN B O 1
ATOM 3538 N N . PRO B 1 90 ? -2.51 -35.719 5.102 1 88.81 90 PRO B N 1
ATOM 3539 C CA . PRO B 1 90 ? -2.955 -34.781 4.066 1 88.81 90 PRO B CA 1
ATOM 3540 C C . PRO B 1 90 ? -2.477 -33.344 4.312 1 88.81 90 PRO B C 1
ATOM 3542 O O . PRO B 1 90 ? -2.666 -32.812 5.41 1 88.81 90 PRO B O 1
ATOM 3545 N N . GLY B 1 91 ? -1.762 -32.812 3.324 1 93.62 91 GLY B N 1
ATOM 3546 C CA . GLY B 1 91 ? -1.354 -31.438 3.395 1 93.62 91 GLY B CA 1
ATOM 3547 C C . GLY B 1 91 ? 0.064 -31.25 3.9 1 93.62 91 GLY B C 1
ATOM 3548 O O . GLY B 1 91 ? 0.562 -30.125 3.977 1 93.62 91 GLY B O 1
ATOM 3549 N N . ASP B 1 92 ? 0.735 -32.281 4.277 1 95.06 92 ASP B N 1
ATOM 3550 C CA . ASP B 1 92 ? 2.092 -32.188 4.805 1 95.06 92 ASP B CA 1
ATOM 3551 C C . ASP B 1 92 ? 3.027 -31.516 3.793 1 95.06 92 ASP B C 1
ATOM 3553 O O . ASP B 1 92 ? 3.75 -30.578 4.129 1 95.06 92 ASP B O 1
ATOM 3557 N N . PHE B 1 93 ? 3.002 -32.031 2.629 1 96.25 93 PHE B N 1
ATOM 3558 C CA . PHE B 1 93 ? 3.875 -31.469 1.601 1 96.25 93 PHE B CA 1
ATOM 3559 C C . PHE B 1 93 ? 3.5 -30.031 1.29 1 96.25 93 PHE B C 1
ATOM 3561 O O . PHE B 1 93 ? 4.375 -29.188 1.095 1 96.25 93 PHE B O 1
ATOM 3568 N N . ALA B 1 94 ? 2.232 -29.734 1.218 1 97.56 94 ALA B N 1
ATOM 3569 C CA . ALA B 1 94 ? 1.773 -28.359 0.976 1 97.56 94 ALA B CA 1
ATOM 3570 C C . ALA B 1 94 ? 2.289 -27.422 2.053 1 97.56 94 ALA B C 1
ATOM 3572 O O . ALA B 1 94 ? 2.75 -26.312 1.746 1 97.56 94 ALA B O 1
ATOM 3573 N N . ARG B 1 95 ? 2.176 -27.875 3.289 1 97.56 95 ARG B N 1
ATOM 3574 C CA . ARG B 1 95 ? 2.672 -27.078 4.406 1 97.56 95 ARG B CA 1
ATOM 3575 C C . ARG B 1 95 ? 4.16 -26.781 4.25 1 97.56 95 ARG B C 1
ATOM 3577 O O . ARG B 1 95 ? 4.594 -25.641 4.434 1 97.56 95 ARG B O 1
ATOM 3584 N N . GLU B 1 96 ? 4.883 -27.766 3.914 1 97.75 96 GLU B N 1
ATOM 3585 C CA . GLU B 1 96 ? 6.316 -27.594 3.713 1 97.75 96 GLU B CA 1
ATOM 3586 C C . GLU B 1 96 ? 6.609 -26.656 2.545 1 97.75 96 GLU B C 1
ATOM 3588 O O . GLU B 1 96 ? 7.414 -25.734 2.67 1 97.75 96 GLU B O 1
ATOM 3593 N N . TYR B 1 97 ? 5.941 -26.906 1.47 1 98.25 97 TYR B N 1
ATOM 3594 C CA . TYR B 1 97 ? 6.168 -26.156 0.243 1 98.25 97 TYR B CA 1
ATOM 3595 C C . TYR B 1 97 ? 5.848 -24.688 0.444 1 98.25 97 TYR B C 1
ATOM 3597 O O . TYR B 1 97 ? 6.699 -23.812 0.216 1 98.25 97 TYR B O 1
ATOM 3605 N N . PHE B 1 98 ? 4.688 -24.375 0.915 1 98.69 98 PHE B N 1
ATOM 3606 C CA . PHE B 1 98 ? 4.254 -22.984 1.032 1 98.69 98 PHE B CA 1
ATOM 3607 C C . PHE B 1 98 ? 5.016 -22.266 2.143 1 98.69 98 PHE B C 1
ATOM 3609 O O . PHE B 1 98 ? 5.293 -21.078 2.041 1 98.69 98 PHE B O 1
ATOM 3616 N N . SER B 1 99 ? 5.355 -23.031 3.23 1 98.62 99 SER B N 1
ATOM 3617 C CA . SER B 1 99 ? 6.176 -22.422 4.273 1 98.62 99 SER B CA 1
ATOM 3618 C C . SER B 1 99 ? 7.52 -21.969 3.725 1 98.62 99 SER B C 1
ATOM 3620 O O . SER B 1 99 ? 7.973 -20.859 4.02 1 98.62 99 SER B O 1
ATOM 3622 N N . MET B 1 100 ? 8.109 -22.797 2.975 1 98.62 100 MET B N 1
ATOM 3623 C CA . MET B 1 100 ? 9.406 -22.469 2.387 1 98.62 100 MET B CA 1
ATOM 3624 C C . MET B 1 100 ? 9.289 -21.312 1.41 1 98.62 100 MET B C 1
ATOM 3626 O O . MET B 1 100 ? 10.102 -20.391 1.439 1 98.62 100 MET B O 1
ATOM 3630 N N . GLU B 1 101 ? 8.32 -21.328 0.585 1 98.75 101 GLU B N 1
ATOM 3631 C CA . GLU B 1 101 ? 8.117 -20.281 -0.413 1 98.75 101 GLU B CA 1
ATOM 3632 C C . GLU B 1 101 ? 7.879 -18.922 0.247 1 98.75 101 GLU B C 1
ATOM 3634 O O . GLU B 1 101 ? 8.5 -17.938 -0.12 1 98.75 101 GLU B O 1
ATOM 3639 N N . TYR B 1 102 ? 6.98 -18.906 1.207 1 98.88 102 TYR B N 1
ATOM 3640 C CA . TYR B 1 102 ? 6.613 -17.641 1.832 1 98.88 102 TYR B CA 1
ATOM 3641 C C . TYR B 1 102 ? 7.758 -17.109 2.684 1 98.88 102 TYR B C 1
ATOM 3643 O O . TYR B 1 102 ? 7.953 -15.891 2.775 1 98.88 102 TYR B O 1
ATOM 3651 N N . ARG B 1 103 ? 8.516 -18 3.318 1 98.75 103 ARG B N 1
ATOM 3652 C CA . ARG B 1 103 ? 9.711 -17.562 4.035 1 98.75 103 ARG B CA 1
ATOM 3653 C C . ARG B 1 103 ? 10.734 -16.953 3.082 1 98.75 103 ARG B C 1
ATOM 3655 O O . ARG B 1 103 ? 11.352 -15.938 3.398 1 98.75 103 ARG B O 1
ATOM 3662 N N . LEU B 1 104 ? 10.891 -17.594 1.986 1 98.88 104 LEU B N 1
ATOM 3663 C CA . LEU B 1 104 ? 11.789 -17.078 0.959 1 98.88 104 LEU B CA 1
ATOM 3664 C C . LEU B 1 104 ? 11.32 -15.711 0.477 1 98.88 104 LEU B C 1
ATOM 3666 O O . LEU B 1 104 ? 12.125 -14.781 0.371 1 98.88 104 LEU B O 1
ATOM 3670 N N . ASP B 1 105 ? 10.047 -15.594 0.177 1 98.88 105 ASP B N 1
ATOM 3671 C CA . ASP B 1 105 ? 9.484 -14.32 -0.266 1 98.88 105 ASP B CA 1
ATOM 3672 C C . ASP B 1 105 ? 9.711 -13.234 0.777 1 98.88 105 ASP B C 1
ATOM 3674 O O . ASP B 1 105 ? 10.133 -12.125 0.443 1 98.88 105 ASP B O 1
ATOM 3678 N N . TYR B 1 106 ? 9.43 -13.555 2.02 1 98.88 106 TYR B N 1
ATOM 3679 C CA . TYR B 1 106 ? 9.625 -12.586 3.096 1 98.88 106 TYR B CA 1
ATOM 3680 C C . TYR B 1 106 ? 11.086 -12.188 3.215 1 98.88 106 TYR B C 1
ATOM 3682 O O . TYR B 1 106 ? 11.398 -11.016 3.438 1 98.88 106 TYR B O 1
ATOM 3690 N N . ARG B 1 107 ? 11.969 -13.148 3.086 1 98.75 107 ARG B N 1
ATOM 3691 C CA . ARG B 1 107 ? 13.406 -12.867 3.148 1 98.75 107 ARG B CA 1
ATOM 3692 C C . ARG B 1 107 ? 13.82 -11.906 2.043 1 98.75 107 ARG B C 1
ATOM 3694 O O . ARG B 1 107 ? 14.625 -11 2.271 1 98.75 107 ARG B O 1
ATOM 3701 N N . LEU B 1 108 ? 13.297 -12.102 0.906 1 98.81 108 LEU B N 1
ATOM 3702 C CA . LEU B 1 108 ? 13.602 -11.188 -0.188 1 98.81 108 LEU B CA 1
ATOM 3703 C C . LEU B 1 108 ? 13.109 -9.781 0.127 1 98.81 108 LEU B C 1
ATOM 3705 O O . LEU B 1 108 ? 13.836 -8.805 -0.07 1 98.81 108 LEU B O 1
ATOM 3709 N N . HIS B 1 109 ? 11.938 -9.656 0.646 1 98.62 109 HIS B N 1
ATOM 3710 C CA . HIS B 1 109 ? 11.383 -8.352 1.001 1 98.62 109 HIS B CA 1
ATOM 3711 C C . HIS B 1 109 ? 12.281 -7.625 1.995 1 98.62 109 HIS B C 1
ATOM 3713 O O . HIS B 1 109 ? 12.406 -6.398 1.938 1 98.62 109 HIS B O 1
ATOM 3719 N N . THR B 1 110 ? 12.828 -8.375 2.863 1 98.19 110 THR B N 1
ATOM 3720 C CA . THR B 1 110 ? 13.516 -7.77 3.998 1 98.19 110 THR B CA 1
ATOM 3721 C C . THR B 1 110 ? 15.023 -7.965 3.885 1 98.19 110 THR B C 1
ATOM 3723 O O . THR B 1 110 ? 15.75 -7.805 4.867 1 98.19 110 THR B O 1
ATOM 3726 N N . PHE B 1 111 ? 15.508 -8.375 2.762 1 98.56 111 PHE B N 1
ATOM 3727 C CA . PHE B 1 111 ? 16.922 -8.656 2.555 1 98.56 111 PHE B CA 1
ATOM 3728 C C . PHE B 1 111 ? 17.766 -7.418 2.842 1 98.56 111 PHE B C 1
ATOM 3730 O O . PHE B 1 111 ? 17.391 -6.309 2.457 1 98.56 111 PHE B O 1
ATOM 3737 N N . PRO B 1 112 ? 18.875 -7.559 3.523 1 97.62 112 PRO B N 1
ATOM 3738 C CA . PRO B 1 112 ? 19.625 -6.395 4.012 1 97.62 112 PRO B CA 1
ATOM 3739 C C . PRO B 1 112 ? 20.422 -5.703 2.91 1 97.62 112 PRO B C 1
ATOM 3741 O O . PRO B 1 112 ? 20.922 -4.594 3.109 1 97.62 112 PRO B O 1
ATOM 3744 N N . LYS B 1 113 ? 20.609 -6.289 1.744 1 97.88 113 LYS B N 1
ATOM 3745 C CA . LYS B 1 113 ? 21.344 -5.738 0.606 1 97.88 113 LYS B CA 1
ATOM 3746 C C . LYS B 1 113 ? 20.422 -5.543 -0.595 1 97.88 113 LYS B C 1
ATOM 3748 O O . LYS B 1 113 ? 19.344 -6.137 -0.661 1 97.88 113 LYS B O 1
ATOM 3753 N N . PRO B 1 114 ? 20.797 -4.688 -1.544 1 98.12 114 PRO B N 1
ATOM 3754 C CA . PRO B 1 114 ? 19.953 -4.539 -2.725 1 98.12 114 PRO B CA 1
ATOM 3755 C C . PRO B 1 114 ? 19.766 -5.848 -3.492 1 98.12 114 PRO B C 1
ATOM 3757 O O . PRO B 1 114 ? 20.734 -6.59 -3.689 1 98.12 114 PRO B O 1
ATOM 3760 N N . VAL B 1 115 ? 18.594 -6.145 -3.805 1 98.81 115 VAL B N 1
ATOM 3761 C CA . VAL B 1 115 ? 18.25 -7.246 -4.695 1 98.81 115 VAL B CA 1
ATOM 3762 C C . VAL B 1 115 ? 17.625 -6.699 -5.977 1 98.81 115 VAL B C 1
ATOM 3764 O O . VAL B 1 115 ? 16.594 -6.016 -5.934 1 98.81 115 VAL B O 1
ATOM 3767 N N . VAL B 1 116 ? 18.234 -6.93 -7.082 1 98.81 116 VAL B N 1
ATOM 3768 C CA . VAL B 1 116 ? 17.719 -6.566 -8.398 1 98.81 116 VAL B CA 1
ATOM 3769 C C . VAL B 1 116 ? 17.156 -7.809 -9.094 1 98.81 116 VAL B C 1
ATOM 3771 O O . VAL B 1 116 ? 17.891 -8.766 -9.344 1 98.81 116 VAL B O 1
ATOM 3774 N N . VAL B 1 117 ? 15.875 -7.836 -9.336 1 98.94 117 VAL B N 1
ATOM 3775 C CA . VAL B 1 117 ? 15.297 -8.938 -10.102 1 98.94 117 VAL B CA 1
ATOM 3776 C C . VAL B 1 117 ? 15.086 -8.5 -11.555 1 98.94 117 VAL B C 1
ATOM 3778 O O . VAL B 1 117 ? 14.531 -7.426 -11.805 1 98.94 117 VAL B O 1
ATOM 3781 N N . TRP B 1 118 ? 15.656 -9.242 -12.461 1 98.81 118 TRP B N 1
ATOM 3782 C CA . TRP B 1 118 ? 15.414 -9.078 -13.891 1 98.81 118 TRP B CA 1
ATOM 3783 C C . TRP B 1 118 ? 14.172 -9.852 -14.328 1 98.81 118 TRP B C 1
ATOM 3785 O O . TRP B 1 118 ? 14.266 -11.008 -14.734 1 98.81 118 TRP B O 1
ATOM 3795 N N . ALA B 1 119 ? 13.016 -9.156 -14.234 1 98.75 119 ALA B N 1
ATOM 3796 C CA . ALA B 1 119 ? 11.719 -9.797 -14.469 1 98.75 119 ALA B CA 1
ATOM 3797 C C . ALA B 1 119 ? 11.328 -9.727 -15.938 1 98.75 119 ALA B C 1
ATOM 3799 O O . ALA B 1 119 ? 10.297 -9.148 -16.297 1 98.75 119 ALA B O 1
ATOM 3800 N N . ASP B 1 120 ? 12.117 -10.391 -16.719 1 98.44 120 ASP B N 1
ATOM 3801 C CA . ASP B 1 120 ? 11.906 -10.5 -18.156 1 98.44 120 ASP B CA 1
ATOM 3802 C C . ASP B 1 120 ? 11 -11.68 -18.484 1 98.44 120 ASP B C 1
ATOM 3804 O O . ASP B 1 120 ? 11.07 -12.727 -17.844 1 98.44 120 ASP B O 1
ATOM 3808 N N . GLY B 1 121 ? 10.094 -11.508 -19.469 1 98.56 121 GLY B N 1
ATOM 3809 C CA . GLY B 1 121 ? 9.188 -12.57 -19.875 1 98.56 121 GLY B CA 1
ATOM 3810 C C . GLY B 1 121 ? 8.078 -12.828 -18.875 1 98.56 121 GLY B C 1
ATOM 3811 O O . GLY B 1 121 ? 7.57 -11.891 -18.25 1 98.56 121 GLY B O 1
ATOM 3812 N N . ILE B 1 122 ? 7.707 -14.07 -18.766 1 98.75 122 ILE B N 1
ATOM 3813 C CA . ILE B 1 122 ? 6.555 -14.469 -17.969 1 98.75 122 ILE B CA 1
ATOM 3814 C C . ILE B 1 122 ? 6.926 -14.438 -16.484 1 98.75 122 ILE B C 1
ATOM 3816 O O . ILE B 1 122 ? 7.934 -15.023 -16.078 1 98.75 122 ILE B O 1
ATOM 3820 N N . VAL B 1 123 ? 6.211 -13.75 -15.695 1 98.81 123 VAL B N 1
ATOM 3821 C CA . VAL B 1 123 ? 6.312 -13.664 -14.242 1 98.81 123 VAL B CA 1
ATOM 3822 C C . VAL B 1 123 ? 4.938 -13.859 -13.609 1 98.81 123 VAL B C 1
ATOM 3824 O O . VAL B 1 123 ? 4.152 -12.914 -13.523 1 98.81 123 VAL B O 1
ATOM 3827 N N . MET B 1 124 ? 4.656 -15.055 -13.078 1 98.06 124 MET B N 1
ATOM 3828 C CA . MET B 1 124 ? 3.305 -15.336 -12.594 1 98.06 124 MET B CA 1
ATOM 3829 C C . MET B 1 124 ? 3.346 -16.109 -11.281 1 98.06 124 MET B C 1
ATOM 3831 O O . MET B 1 124 ? 4.285 -16.859 -11.023 1 98.06 124 MET B O 1
ATOM 3835 N N . GLY B 1 125 ? 2.381 -15.883 -10.492 1 97.69 125 GLY B N 1
ATOM 3836 C CA . GLY B 1 125 ? 2.25 -16.625 -9.242 1 97.69 125 GLY B CA 1
ATOM 3837 C C . GLY B 1 125 ? 3.51 -16.578 -8.398 1 97.69 125 GLY B C 1
ATOM 3838 O O . GLY B 1 125 ? 4.035 -15.508 -8.094 1 97.69 125 GLY B O 1
ATOM 3839 N N . GLY B 1 126 ? 4.047 -17.734 -8.148 1 98 126 GLY B N 1
ATOM 3840 C CA . GLY B 1 126 ? 5.266 -17.828 -7.367 1 98 126 GLY B CA 1
ATOM 3841 C C . GLY B 1 126 ? 6.398 -16.984 -7.918 1 98 126 GLY B C 1
ATOM 3842 O O . GLY B 1 126 ? 7.254 -16.516 -7.16 1 98 126 GLY B O 1
ATOM 3843 N N . GLY B 1 127 ? 6.418 -16.828 -9.234 1 98.69 127 GLY B N 1
ATOM 3844 C CA . GLY B 1 127 ? 7.398 -15.945 -9.836 1 98.69 127 GLY B CA 1
ATOM 3845 C C . GLY B 1 127 ? 7.211 -14.492 -9.43 1 98.69 127 GLY B C 1
ATOM 3846 O O . GLY B 1 127 ? 8.188 -13.781 -9.18 1 98.69 127 GLY B O 1
ATOM 3847 N N . LEU B 1 128 ? 5.984 -14.07 -9.422 1 98.69 128 LEU B N 1
ATOM 3848 C CA . LEU B 1 128 ? 5.707 -12.719 -8.945 1 98.69 128 LEU B CA 1
ATOM 3849 C C . LEU B 1 128 ? 6.086 -12.57 -7.477 1 98.69 128 LEU B C 1
ATOM 3851 O O . LEU B 1 128 ? 6.508 -11.492 -7.047 1 98.69 128 LEU B O 1
ATOM 3855 N N . GLY B 1 129 ? 5.922 -13.633 -6.707 1 98.69 129 GLY B N 1
ATOM 3856 C CA . GLY B 1 129 ? 6.379 -13.594 -5.328 1 98.69 129 GLY B CA 1
ATOM 3857 C C . GLY B 1 129 ? 7.844 -13.227 -5.195 1 98.69 129 GLY B C 1
ATOM 3858 O O . GLY B 1 129 ? 8.211 -12.406 -4.352 1 98.69 129 GLY B O 1
ATOM 3859 N N . LEU B 1 130 ? 8.695 -13.805 -6.016 1 98.88 130 LEU B N 1
ATOM 3860 C CA . LEU B 1 130 ? 10.117 -13.484 -6.039 1 98.88 130 LEU B CA 1
ATOM 3861 C C . LEU B 1 130 ? 10.336 -12.039 -6.473 1 98.88 130 LEU B C 1
ATOM 3863 O O . LEU B 1 130 ? 11.102 -11.305 -5.84 1 98.88 130 LEU B O 1
ATOM 3867 N N . MET B 1 131 ? 9.602 -11.656 -7.465 1 98.81 131 MET B N 1
ATOM 3868 C CA . MET B 1 131 ? 9.727 -10.297 -7.988 1 98.81 131 MET B CA 1
ATOM 3869 C C . MET B 1 131 ? 9.273 -9.273 -6.957 1 98.81 131 MET B C 1
ATOM 3871 O O . MET B 1 131 ? 9.984 -8.305 -6.684 1 98.81 131 MET B O 1
ATOM 3875 N N . ALA B 1 132 ? 8.102 -9.539 -6.371 1 98.44 132 ALA B N 1
ATOM 3876 C CA . ALA B 1 132 ? 7.516 -8.586 -5.426 1 98.44 132 ALA B CA 1
ATOM 3877 C C . ALA B 1 132 ? 8.422 -8.391 -4.215 1 98.44 132 ALA B C 1
ATOM 3879 O O . ALA B 1 132 ? 8.469 -7.305 -3.635 1 98.44 132 ALA B O 1
ATOM 3880 N N . GLY B 1 133 ? 9.148 -9.398 -3.891 1 98.25 133 GLY B N 1
ATOM 3881 C CA . GLY B 1 133 ? 10.008 -9.344 -2.721 1 98.25 133 GLY B CA 1
ATOM 3882 C C . GLY B 1 133 ? 11.328 -8.648 -2.988 1 98.25 133 GLY B C 1
ATOM 3883 O O . GLY B 1 133 ? 12.062 -8.312 -2.053 1 98.25 133 GLY B O 1
ATOM 3884 N N . SER B 1 134 ? 11.648 -8.398 -4.211 1 98.56 134 SER B N 1
ATOM 3885 C CA . SER B 1 134 ? 12.93 -7.797 -4.574 1 98.56 134 SER B CA 1
ATOM 3886 C C . SER B 1 134 ? 12.859 -6.273 -4.508 1 98.56 134 SER B C 1
ATOM 3888 O O . SER B 1 134 ? 11.867 -5.672 -4.914 1 98.56 134 SER B O 1
ATOM 3890 N N . ARG B 1 135 ? 13.914 -5.66 -4.031 1 97.56 135 ARG B N 1
ATOM 3891 C CA . ARG B 1 135 ? 13.93 -4.223 -3.779 1 97.56 135 ARG B CA 1
ATOM 3892 C C . ARG B 1 135 ? 13.883 -3.439 -5.086 1 97.56 135 ARG B C 1
ATOM 3894 O O . ARG B 1 135 ? 13.281 -2.363 -5.148 1 97.56 135 ARG B O 1
ATOM 3901 N N . HIS B 1 136 ? 14.609 -3.891 -6.078 1 98.56 136 HIS B N 1
ATOM 3902 C CA . HIS B 1 136 ? 14.609 -3.285 -7.406 1 98.56 136 HIS B CA 1
ATOM 3903 C C . HIS B 1 136 ? 14.008 -4.227 -8.438 1 98.56 136 HIS B C 1
ATOM 3905 O O . HIS B 1 136 ? 14.68 -5.141 -8.922 1 98.56 136 HIS B O 1
ATOM 3911 N N . ARG B 1 137 ? 12.766 -4.039 -8.797 1 98.81 137 ARG B N 1
ATOM 3912 C CA . ARG B 1 137 ? 12.008 -4.867 -9.727 1 98.81 137 ARG B CA 1
ATOM 3913 C C . ARG B 1 137 ? 12.086 -4.305 -11.141 1 98.81 137 ARG B C 1
ATOM 3915 O O . ARG B 1 137 ? 11.383 -3.344 -11.477 1 98.81 137 ARG B O 1
ATOM 3922 N N . VAL B 1 138 ? 12.844 -4.902 -11.977 1 98.94 138 VAL B N 1
ATOM 3923 C CA . VAL B 1 138 ? 13.117 -4.406 -13.328 1 98.94 138 VAL B CA 1
ATOM 3924 C C . VAL B 1 138 ? 12.289 -5.191 -14.344 1 98.94 138 VAL B C 1
ATOM 3926 O O . VAL B 1 138 ? 12.406 -6.418 -14.43 1 98.94 138 VAL B O 1
ATOM 3929 N N . VAL B 1 139 ? 11.461 -4.508 -15.062 1 98.88 139 VAL B N 1
ATOM 3930 C CA . VAL B 1 139 ? 10.664 -5.137 -16.109 1 98.88 139 VAL B CA 1
ATOM 3931 C C . VAL B 1 139 ? 11.172 -4.699 -17.484 1 98.88 139 VAL B C 1
ATOM 3933 O O . VAL B 1 139 ? 11.883 -3.701 -17.594 1 98.88 139 VAL B O 1
ATOM 3936 N N . THR B 1 140 ? 10.875 -5.457 -18.5 1 98.81 140 THR B N 1
ATOM 3937 C CA . THR B 1 140 ? 11.234 -5.211 -19.891 1 98.81 140 THR B CA 1
ATOM 3938 C C . THR B 1 140 ? 9.984 -5.156 -20.766 1 98.81 140 THR B C 1
ATOM 3940 O O . THR B 1 140 ? 8.859 -5.305 -20.266 1 98.81 140 THR B O 1
ATOM 3943 N N . GLU B 1 141 ? 10.18 -4.977 -22.031 1 98.5 141 GLU B N 1
ATOM 3944 C CA . GLU B 1 141 ? 9.055 -4.883 -22.953 1 98.5 141 GLU B CA 1
ATOM 3945 C C . GLU B 1 141 ? 8.367 -6.234 -23.125 1 98.5 141 GLU B C 1
ATOM 3947 O O . GLU B 1 141 ? 7.258 -6.309 -23.672 1 98.5 141 GLU B O 1
ATOM 3952 N N . THR B 1 142 ? 8.969 -7.328 -22.641 1 98.31 142 THR B N 1
ATOM 3953 C CA . THR B 1 142 ? 8.398 -8.656 -22.812 1 98.31 142 THR B CA 1
ATOM 3954 C C . THR B 1 142 ? 7.727 -9.133 -21.516 1 98.31 142 THR B C 1
ATOM 3956 O O . THR B 1 142 ? 7.094 -10.188 -21.5 1 98.31 142 THR B O 1
ATOM 3959 N N . SER B 1 143 ? 7.828 -8.352 -20.469 1 98.75 143 SER B N 1
ATOM 3960 C CA . SER B 1 143 ? 7.309 -8.766 -19.156 1 98.75 143 SER B CA 1
ATOM 3961 C C . SER B 1 143 ? 5.793 -8.922 -19.203 1 98.75 143 SER B C 1
ATOM 3963 O O . SER B 1 143 ? 5.082 -8.039 -19.688 1 98.75 143 SER B O 1
ATOM 3965 N N . ARG B 1 144 ? 5.328 -10.023 -18.781 1 98.62 144 ARG B N 1
ATOM 3966 C CA . ARG B 1 144 ? 3.922 -10.352 -18.578 1 98.62 144 ARG B CA 1
ATOM 3967 C C . ARG B 1 144 ? 3.674 -10.883 -17.172 1 98.62 144 ARG B C 1
ATOM 3969 O O . ARG B 1 144 ? 4.176 -11.953 -16.812 1 98.62 144 ARG B O 1
ATOM 3976 N N . ILE B 1 145 ? 2.916 -10.148 -16.438 1 98.62 145 ILE B N 1
ATOM 3977 C CA . ILE B 1 145 ? 2.795 -10.414 -15.008 1 98.62 145 ILE B CA 1
ATOM 3978 C C . ILE B 1 145 ? 1.335 -10.68 -14.648 1 98.62 145 ILE B C 1
ATOM 3980 O O . ILE B 1 145 ? 0.438 -9.961 -15.102 1 98.62 145 ILE B O 1
ATOM 3984 N N . ALA B 1 146 ? 1.076 -11.727 -13.859 1 98.5 146 ALA B N 1
ATOM 3985 C CA . ALA B 1 146 ? -0.299 -12 -13.453 1 98.5 146 ALA B CA 1
ATOM 3986 C C . ALA B 1 146 ? -0.335 -12.883 -12.203 1 98.5 146 ALA B C 1
ATOM 3988 O O . ALA B 1 146 ? 0.675 -13.484 -11.836 1 98.5 146 ALA B O 1
ATOM 3989 N N . MET B 1 147 ? -1.444 -12.875 -11.516 1 98.31 147 MET B N 1
ATOM 3990 C CA . MET B 1 147 ? -1.836 -13.82 -10.477 1 98.31 147 MET B CA 1
ATOM 3991 C C . MET B 1 147 ? -3.039 -14.648 -10.914 1 98.31 147 MET B C 1
ATOM 3993 O O . MET B 1 147 ? -4.148 -14.453 -10.414 1 98.31 147 MET B O 1
ATOM 3997 N N . PRO B 1 148 ? -2.848 -15.586 -11.758 1 97.75 148 PRO B N 1
ATOM 3998 C CA . PRO B 1 148 ? -3.973 -16.312 -12.352 1 97.75 148 PRO B CA 1
ATOM 3999 C C . PRO B 1 148 ? -4.453 -17.469 -11.492 1 97.75 148 PRO B C 1
ATOM 4001 O O . PRO B 1 148 ? -5.035 -18.422 -12.008 1 97.75 148 PRO B O 1
ATOM 4004 N N . GLU B 1 149 ? -4.262 -17.422 -10.195 1 98.25 149 GLU B N 1
ATOM 4005 C CA . GLU B 1 149 ? -4.488 -18.5 -9.234 1 98.25 149 GLU B CA 1
ATOM 4006 C C . GLU B 1 149 ? -5.941 -18.969 -9.266 1 98.25 149 GLU B C 1
ATOM 4008 O O . GLU B 1 149 ? -6.227 -20.125 -8.984 1 98.25 149 GLU B O 1
ATOM 4013 N N . ILE B 1 150 ? -6.844 -18.094 -9.672 1 98.44 150 ILE B N 1
ATOM 4014 C CA . ILE B 1 150 ? -8.258 -18.453 -9.688 1 98.44 150 ILE B CA 1
ATOM 4015 C C . ILE B 1 150 ? -8.5 -19.578 -10.688 1 98.44 150 ILE B C 1
ATOM 4017 O O . ILE B 1 150 ? -9.445 -20.359 -10.539 1 98.44 150 ILE B O 1
ATOM 4021 N N . THR B 1 151 ? -7.629 -19.734 -11.656 1 98.06 151 THR B N 1
ATOM 4022 C CA . THR B 1 151 ? -7.793 -20.734 -12.703 1 98.06 151 THR B CA 1
ATOM 4023 C C . THR B 1 151 ? -7.367 -22.109 -12.203 1 98.06 151 THR B C 1
ATOM 4025 O O . THR B 1 151 ? -7.672 -23.125 -12.828 1 98.06 151 THR B O 1
ATOM 4028 N N . ILE B 1 152 ? -6.691 -22.172 -11.039 1 98.25 152 ILE B N 1
ATOM 4029 C CA . ILE B 1 152 ? -6.203 -23.469 -10.57 1 98.25 152 ILE B CA 1
ATOM 4030 C C . ILE B 1 152 ? -6.723 -23.734 -9.156 1 98.25 152 ILE B C 1
ATOM 4032 O O . ILE B 1 152 ? -6.133 -24.516 -8.406 1 98.25 152 ILE B O 1
ATOM 4036 N N . GLY B 1 153 ? -7.77 -23 -8.797 1 98.44 153 GLY B N 1
ATOM 4037 C CA . GLY B 1 153 ? -8.406 -23.25 -7.512 1 98.44 153 GLY B CA 1
ATOM 4038 C C . GLY B 1 153 ? -7.582 -22.75 -6.336 1 98.44 153 GLY B C 1
ATOM 4039 O O . GLY B 1 153 ? -7.715 -23.266 -5.223 1 98.44 153 GLY B O 1
ATOM 4040 N N . LEU B 1 154 ? -6.699 -21.922 -6.555 1 98.56 154 LEU B N 1
ATOM 4041 C CA . LEU B 1 154 ? -5.961 -21.172 -5.539 1 98.56 154 LEU B CA 1
ATOM 4042 C C . LEU B 1 154 ? -6.387 -19.703 -5.52 1 98.56 154 LEU B C 1
ATOM 4044 O O . LEU B 1 154 ? -7.434 -19.359 -6.066 1 98.56 154 LEU B O 1
ATOM 4048 N N . TYR B 1 155 ? -5.816 -18.859 -4.73 1 98.69 155 TYR B N 1
ATOM 4049 C CA . TYR B 1 155 ? -6.031 -17.422 -4.617 1 98.69 155 TYR B CA 1
ATOM 4050 C C . TYR B 1 155 ? -4.707 -16.672 -4.688 1 98.69 155 TYR B C 1
ATOM 4052 O O . TYR B 1 155 ? -3.637 -17.281 -4.648 1 98.69 155 TYR B O 1
ATOM 4060 N N . PRO B 1 156 ? -4.766 -15.352 -4.969 1 98.62 156 PRO B N 1
ATOM 4061 C CA . PRO B 1 156 ? -3.494 -14.617 -4.973 1 98.62 156 PRO B CA 1
ATOM 4062 C C . PRO B 1 156 ? -2.791 -14.656 -3.617 1 98.62 156 PRO B C 1
ATOM 4064 O O . PRO B 1 156 ? -3.176 -13.93 -2.697 1 98.62 156 PRO B O 1
ATOM 4067 N N . ASP B 1 157 ? -1.833 -15.531 -3.547 1 98.5 157 ASP B N 1
ATOM 4068 C CA . ASP B 1 157 ? -1.004 -15.68 -2.354 1 98.5 157 ASP B CA 1
ATOM 4069 C C . ASP B 1 157 ? 0.357 -15.016 -2.547 1 98.5 157 ASP B C 1
ATOM 4071 O O . ASP B 1 157 ? 0.46 -13.977 -3.201 1 98.5 157 ASP B O 1
ATOM 4075 N N . ILE B 1 158 ? 1.369 -15.383 -1.873 1 98.69 158 ILE B N 1
ATOM 4076 C CA . ILE B 1 158 ? 2.752 -14.922 -1.926 1 98.69 158 ILE B CA 1
ATOM 4077 C C . ILE B 1 158 ? 2.824 -13.453 -1.506 1 98.69 158 ILE B C 1
ATOM 4079 O O . ILE B 1 158 ? 3.596 -12.672 -2.072 1 98.69 158 ILE B O 1
ATOM 4083 N N . GLY B 1 159 ? 1.976 -13 -0.624 1 98.62 159 GLY B N 1
ATOM 4084 C CA . GLY B 1 159 ? 1.937 -11.633 -0.144 1 98.62 159 GLY B CA 1
ATOM 4085 C C . GLY B 1 159 ? 0.952 -10.758 -0.903 1 98.62 159 GLY B C 1
ATOM 4086 O O . GLY B 1 159 ? 0.779 -9.578 -0.582 1 98.62 159 GLY B O 1
ATOM 4087 N N . ALA B 1 160 ? 0.213 -11.328 -1.835 1 98.56 160 ALA B N 1
ATOM 4088 C CA . ALA B 1 160 ? -0.683 -10.539 -2.676 1 98.56 160 ALA B CA 1
ATOM 4089 C C . ALA B 1 160 ? -1.861 -10 -1.87 1 98.56 160 ALA B C 1
ATOM 4091 O O . ALA B 1 160 ? -2.414 -8.945 -2.193 1 98.56 160 ALA B O 1
ATOM 4092 N N . SER B 1 161 ? -2.252 -10.727 -0.806 1 98.06 161 SER B N 1
ATOM 4093 C CA . SER B 1 161 ? -3.297 -10.203 0.072 1 98.06 161 SER B CA 1
ATOM 4094 C C . SER B 1 161 ? -2.883 -8.875 0.7 1 98.06 161 SER B C 1
ATOM 4096 O O . SER B 1 161 ? -3.732 -8.109 1.149 1 98.06 161 SER B O 1
ATOM 4098 N N . TRP B 1 162 ? -1.585 -8.672 0.73 1 97.94 162 TRP B N 1
ATOM 4099 C CA . TRP B 1 162 ? -0.994 -7.461 1.299 1 97.94 162 TRP B CA 1
ATOM 4100 C C . TRP B 1 162 ? -0.724 -6.426 0.214 1 97.94 162 TRP B C 1
ATOM 4102 O O . TRP B 1 162 ? -1.186 -5.285 0.307 1 97.94 162 TRP B O 1
ATOM 4112 N N . PHE B 1 163 ? -0.062 -6.762 -0.892 1 97.56 163 PHE B N 1
ATOM 4113 C CA . PHE B 1 163 ? 0.384 -5.723 -1.814 1 97.56 163 PHE B CA 1
ATOM 4114 C C . PHE B 1 163 ? -0.72 -5.367 -2.803 1 97.56 163 PHE B C 1
ATOM 4116 O O . PHE B 1 163 ? -0.73 -4.266 -3.359 1 97.56 163 PHE B O 1
ATOM 4123 N N . LEU B 1 164 ? -1.724 -6.25 -3.09 1 97.69 164 LEU B N 1
ATOM 4124 C CA . LEU B 1 164 ? -2.844 -5.848 -3.934 1 97.69 164 LEU B CA 1
ATOM 4125 C C . LEU B 1 164 ? -3.723 -4.824 -3.221 1 97.69 164 LEU B C 1
ATOM 4127 O O . LEU B 1 164 ? -4.438 -4.059 -3.867 1 97.69 164 LEU B O 1
ATOM 4131 N N . ASN B 1 165 ? -3.637 -4.805 -1.869 1 94.75 165 ASN B N 1
ATOM 4132 C CA . ASN B 1 165 ? -4.352 -3.816 -1.065 1 94.75 165 ASN B CA 1
ATOM 4133 C C . ASN B 1 165 ? -3.707 -2.436 -1.174 1 94.75 165 ASN B C 1
ATOM 4135 O O . ASN B 1 165 ? -4.301 -1.436 -0.77 1 94.75 165 ASN B O 1
ATOM 4139 N N . ARG B 1 166 ? -2.586 -2.418 -1.715 1 94.94 166 ARG B N 1
ATOM 4140 C CA . ARG B 1 166 ? -1.849 -1.163 -1.816 1 94.94 166 ARG B CA 1
ATOM 4141 C C . ARG B 1 166 ? -2.17 -0.442 -3.121 1 94.94 166 ARG B C 1
ATOM 4143 O O . ARG B 1 166 ? -1.696 0.672 -3.354 1 94.94 166 ARG B O 1
ATOM 4150 N N . LEU B 1 167 ? -3.018 -1.029 -3.893 1 97.38 167 LEU B N 1
ATOM 4151 C CA . LEU B 1 167 ? -3.469 -0.432 -5.145 1 97.38 167 LEU B CA 1
ATOM 4152 C C . LEU B 1 167 ? -4.734 0.389 -4.93 1 97.38 167 LEU B C 1
ATOM 4154 O O . LEU B 1 167 ? -5.402 0.251 -3.9 1 97.38 167 LEU B O 1
ATOM 4158 N N . PRO B 1 168 ? -5.023 1.318 -5.883 1 95.88 168 PRO B N 1
ATOM 4159 C CA . PRO B 1 168 ? -6.277 2.061 -5.766 1 95.88 168 PRO B CA 1
ATOM 4160 C C . PRO B 1 168 ? -7.492 1.146 -5.602 1 95.88 168 PRO B C 1
ATOM 4162 O O . PRO B 1 168 ? -7.512 0.039 -6.145 1 95.88 168 PRO B O 1
ATOM 4165 N N . SER B 1 169 ? -8.461 1.621 -4.852 1 94.62 169 SER B N 1
ATOM 4166 C CA . SER B 1 169 ? -9.633 0.831 -4.492 1 94.62 169 SER B CA 1
ATOM 4167 C C . SER B 1 169 ? -10.242 0.16 -5.719 1 94.62 169 SER B C 1
ATOM 4169 O O . SER B 1 169 ? -10.398 0.794 -6.766 1 94.62 169 SER B O 1
ATOM 4171 N N . GLY B 1 170 ? -10.461 -1.067 -5.594 1 97.5 170 GLY B N 1
ATOM 4172 C CA . GLY B 1 170 ? -11.109 -1.823 -6.652 1 97.5 170 GLY B CA 1
ATOM 4173 C C . GLY B 1 170 ? -10.125 -2.506 -7.586 1 97.5 170 GLY B C 1
ATOM 4174 O O . GLY B 1 170 ? -10.438 -3.547 -8.172 1 97.5 170 GLY B O 1
ATOM 4175 N N . ILE B 1 171 ? -8.961 -1.926 -7.77 1 98.38 171 ILE B N 1
ATOM 4176 C CA . ILE B 1 171 ? -8.016 -2.459 -8.742 1 98.38 171 ILE B CA 1
ATOM 4177 C C . ILE B 1 171 ? -7.445 -3.783 -8.242 1 98.38 171 ILE B C 1
ATOM 4179 O O . ILE B 1 171 ? -7.387 -4.766 -8.984 1 98.38 171 ILE B O 1
ATOM 4183 N N . GLY B 1 172 ? -7.02 -3.824 -6.953 1 98.31 172 GLY B N 1
ATOM 4184 C CA . GLY B 1 172 ? -6.504 -5.062 -6.391 1 98.31 172 GLY B CA 1
ATOM 4185 C C . GLY B 1 172 ? -7.496 -6.207 -6.465 1 98.31 172 GLY B C 1
ATOM 4186 O O . GLY B 1 172 ? -7.133 -7.328 -6.828 1 98.31 172 GLY B O 1
ATOM 4187 N N . ALA B 1 173 ? -8.75 -5.898 -6.176 1 98.56 173 ALA B N 1
ATOM 4188 C CA . ALA B 1 173 ? -9.805 -6.902 -6.234 1 98.56 173 ALA B CA 1
ATOM 4189 C C . ALA B 1 173 ? -10.031 -7.379 -7.668 1 98.56 173 ALA B C 1
ATOM 4191 O O . ALA B 1 173 ? -10.156 -8.578 -7.918 1 98.56 173 ALA B O 1
ATOM 4192 N N . TYR B 1 174 ? -10.07 -6.43 -8.617 1 98.88 174 TYR B N 1
ATOM 4193 C CA . TYR B 1 174 ? -10.266 -6.793 -10.023 1 98.88 174 TYR B CA 1
ATOM 4194 C C . TYR B 1 174 ? -9.164 -7.734 -10.5 1 98.88 174 TYR B C 1
ATOM 4196 O O . TYR B 1 174 ? -9.445 -8.766 -11.117 1 98.88 174 TYR B O 1
ATOM 4204 N N . LEU B 1 175 ? -7.941 -7.379 -10.172 1 98.81 175 LEU B N 1
ATOM 4205 C CA . LEU B 1 175 ? -6.805 -8.188 -10.594 1 98.81 175 LEU B CA 1
ATOM 4206 C C . LEU B 1 175 ? -6.844 -9.562 -9.938 1 98.81 175 LEU B C 1
ATOM 4208 O O . LEU B 1 175 ? -6.598 -10.578 -10.594 1 98.81 175 LEU B O 1
ATOM 4212 N N . GLY B 1 176 ? -7.168 -9.602 -8.648 1 98.56 176 GLY B N 1
ATOM 4213 C CA . GLY B 1 176 ? -7.215 -10.859 -7.926 1 98.56 176 GLY B CA 1
ATOM 4214 C C . GLY B 1 176 ? -8.32 -11.781 -8.414 1 98.56 176 GLY B C 1
ATOM 4215 O O . GLY B 1 176 ? -8.148 -13 -8.453 1 98.56 176 GLY B O 1
ATOM 4216 N N . LEU B 1 177 ? -9.438 -11.203 -8.82 1 98.81 177 LEU B N 1
ATOM 4217 C CA . LEU B 1 177 ? -10.602 -11.984 -9.234 1 98.81 177 LEU B CA 1
ATOM 4218 C C . LEU B 1 177 ? -10.43 -12.5 -10.656 1 98.81 177 LEU B C 1
ATOM 4220 O O . LEU B 1 177 ? -10.891 -13.602 -10.984 1 98.81 177 LEU B O 1
ATOM 4224 N N . THR B 1 178 ? -9.734 -11.727 -11.492 1 98.81 178 THR B N 1
ATOM 4225 C CA . THR B 1 178 ? -9.758 -12.062 -12.906 1 98.81 178 THR B CA 1
ATOM 4226 C C . THR B 1 178 ? -8.445 -12.727 -13.328 1 98.81 178 THR B C 1
ATOM 4228 O O . THR B 1 178 ? -8.367 -13.32 -14.406 1 98.81 178 THR B O 1
ATOM 4231 N N . GLY B 1 179 ? -7.402 -12.523 -12.516 1 98.56 179 GLY B N 1
ATOM 4232 C CA . GLY B 1 179 ? -6.094 -12.977 -12.961 1 98.56 179 GLY B CA 1
ATOM 4233 C C . GLY B 1 179 ? -5.578 -12.219 -14.164 1 98.56 179 GLY B C 1
ATOM 4234 O O . GLY B 1 179 ? -4.824 -12.758 -14.977 1 98.56 179 GLY B O 1
ATOM 4235 N N . ALA B 1 180 ? -5.883 -10.984 -14.305 1 98.62 180 ALA B N 1
ATOM 4236 C CA . ALA B 1 180 ? -5.57 -10.156 -15.469 1 98.62 180 ALA B CA 1
ATOM 4237 C C . ALA B 1 180 ? -4.07 -10.148 -15.742 1 98.62 180 ALA B C 1
ATOM 4239 O O . ALA B 1 180 ? -3.262 -10.078 -14.82 1 98.62 180 ALA B O 1
ATOM 4240 N N . ASN B 1 181 ? -3.732 -10.219 -17.031 1 98.31 181 ASN B N 1
ATOM 4241 C CA . ASN B 1 181 ? -2.344 -10.086 -17.453 1 98.31 181 ASN B CA 1
ATOM 4242 C C . ASN B 1 181 ? -1.925 -8.617 -17.531 1 98.31 181 ASN B C 1
ATOM 4244 O O . ASN B 1 181 ? -2.576 -7.816 -18.203 1 98.31 181 ASN B O 1
ATOM 4248 N N . LEU B 1 182 ? -0.874 -8.289 -16.922 1 98.75 182 LEU B N 1
ATOM 4249 C CA . LEU B 1 182 ? -0.332 -6.938 -16.922 1 98.75 182 LEU B CA 1
ATOM 4250 C C . LEU B 1 182 ? 0.974 -6.867 -17.703 1 98.75 182 LEU B C 1
ATOM 4252 O O . LEU B 1 182 ? 1.81 -7.766 -17.609 1 98.75 182 LEU B O 1
ATOM 4256 N N . ASN B 1 183 ? 1.13 -5.855 -18.484 1 98.56 183 ASN B N 1
ATOM 4257 C CA . ASN B 1 183 ? 2.412 -5.641 -19.141 1 98.56 183 ASN B CA 1
ATOM 4258 C C . ASN B 1 183 ? 3.307 -4.703 -18.328 1 98.56 183 ASN B C 1
ATOM 4260 O O . ASN B 1 183 ? 2.98 -4.352 -17.203 1 98.56 183 ASN B O 1
ATOM 4264 N N . ALA B 1 184 ? 4.461 -4.316 -18.875 1 98.75 184 ALA B N 1
ATOM 4265 C CA . ALA B 1 184 ? 5.477 -3.559 -18.156 1 98.75 184 ALA B CA 1
ATOM 4266 C C . ALA B 1 184 ? 4.934 -2.205 -17.703 1 98.75 184 ALA B C 1
ATOM 4268 O O . ALA B 1 184 ? 5.141 -1.801 -16.562 1 98.75 184 ALA B O 1
ATOM 4269 N N . ARG B 1 185 ? 4.195 -1.535 -18.578 1 98.38 185 ARG B N 1
ATOM 4270 C CA . ARG B 1 185 ? 3.674 -0.217 -18.234 1 98.38 185 ARG B CA 1
ATOM 4271 C C . ARG B 1 185 ? 2.629 -0.314 -17.125 1 98.38 185 ARG B C 1
ATOM 4273 O O . ARG B 1 185 ? 2.625 0.497 -16.203 1 98.38 185 ARG B O 1
ATOM 4280 N N . ASP B 1 186 ? 1.804 -1.319 -17.219 1 98.56 186 ASP B N 1
ATOM 4281 C CA . ASP B 1 186 ? 0.781 -1.51 -16.188 1 98.56 186 ASP B CA 1
ATOM 4282 C C . ASP B 1 186 ? 1.407 -1.641 -14.805 1 98.56 186 ASP B C 1
ATOM 4284 O O . ASP B 1 186 ? 0.993 -0.961 -13.867 1 98.56 186 ASP B O 1
ATOM 4288 N N . VAL B 1 187 ? 2.43 -2.494 -14.703 1 98.5 187 VAL B N 1
ATOM 4289 C CA . VAL B 1 187 ? 2.975 -2.795 -13.383 1 98.5 187 VAL B CA 1
ATOM 4290 C C . VAL B 1 187 ? 3.807 -1.616 -12.891 1 98.5 187 VAL B C 1
ATOM 4292 O O . VAL B 1 187 ? 3.883 -1.366 -11.68 1 98.5 187 VAL B O 1
ATOM 4295 N N . LEU B 1 188 ? 4.402 -0.828 -13.773 1 97.94 188 LEU B N 1
ATOM 4296 C CA . LEU B 1 188 ? 5.07 0.404 -13.359 1 97.94 188 LEU B CA 1
ATOM 4297 C C . LEU B 1 188 ? 4.066 1.392 -12.773 1 97.94 188 LEU B C 1
ATOM 4299 O O . LEU B 1 188 ? 4.281 1.925 -11.68 1 97.94 188 LEU B O 1
ATOM 4303 N N . ASP B 1 189 ? 2.961 1.514 -13.461 1 97.12 189 ASP B N 1
ATOM 4304 C CA . ASP B 1 189 ? 1.965 2.508 -13.078 1 97.12 189 ASP B CA 1
ATOM 4305 C C . ASP B 1 189 ? 1.266 2.109 -11.781 1 97.12 189 ASP B C 1
ATOM 4307 O O . ASP B 1 189 ? 0.879 2.971 -10.984 1 97.12 189 ASP B O 1
ATOM 4311 N N . LEU B 1 190 ? 1.183 0.866 -11.547 1 97.44 190 LEU B N 1
ATOM 4312 C CA . LEU B 1 190 ? 0.49 0.361 -10.359 1 97.44 190 LEU B CA 1
ATOM 4313 C C . LEU B 1 190 ? 1.452 0.216 -9.188 1 97.44 190 LEU B C 1
ATOM 4315 O O . LEU B 1 190 ? 1.036 -0.119 -8.078 1 97.44 190 LEU B O 1
ATOM 4319 N N . GLY B 1 191 ? 2.746 0.394 -9.438 1 96.94 191 GLY B N 1
ATOM 4320 C CA . GLY B 1 191 ? 3.729 0.278 -8.375 1 96.94 191 GLY B CA 1
ATOM 4321 C C . GLY B 1 191 ? 4.137 -1.156 -8.086 1 96.94 191 GLY B C 1
ATOM 4322 O O . GLY B 1 191 ? 4.68 -1.454 -7.023 1 96.94 191 GLY B O 1
ATOM 4323 N N . LEU B 1 192 ? 3.871 -2.041 -9.023 1 98.06 192 LEU B N 1
ATOM 4324 C CA . LEU B 1 192 ? 4.234 -3.445 -8.867 1 98.06 192 LEU B CA 1
ATOM 4325 C C . LEU B 1 192 ? 5.617 -3.717 -9.453 1 98.06 192 LEU B C 1
ATOM 4327 O O . LEU B 1 192 ? 6.145 -4.82 -9.32 1 98.06 192 LEU B O 1
ATOM 4331 N N . ALA B 1 193 ? 6.18 -2.727 -10.086 1 98.5 193 ALA B N 1
ATOM 4332 C CA . ALA B 1 193 ? 7.566 -2.709 -10.547 1 98.5 193 ALA B CA 1
ATOM 4333 C C . ALA B 1 193 ? 8.188 -1.329 -10.352 1 98.5 193 ALA B C 1
ATOM 4335 O O . ALA B 1 193 ? 7.484 -0.355 -10.078 1 98.5 193 ALA B O 1
ATOM 4336 N N . ASP B 1 194 ? 9.477 -1.256 -10.516 1 97.94 194 ASP B N 1
ATOM 4337 C CA . ASP B 1 194 ? 10.172 -0.017 -10.18 1 97.94 194 ASP B CA 1
ATOM 4338 C C . ASP B 1 194 ? 10.805 0.61 -11.422 1 97.94 194 ASP B C 1
ATOM 4340 O O . ASP B 1 194 ? 10.852 1.835 -11.555 1 97.94 194 ASP B O 1
ATOM 4344 N N . ARG B 1 195 ? 11.336 -0.249 -12.25 1 98.25 195 ARG B N 1
ATOM 4345 C CA . ARG B 1 195 ? 12.141 0.249 -13.359 1 98.25 195 ARG B CA 1
ATOM 4346 C C . ARG B 1 195 ? 11.828 -0.51 -14.648 1 98.25 195 ARG B C 1
ATOM 4348 O O . ARG B 1 195 ? 11.484 -1.692 -14.602 1 98.25 195 ARG B O 1
ATOM 4355 N N . PHE B 1 196 ? 11.93 0.234 -15.734 1 98.75 196 PHE B N 1
ATOM 4356 C CA . PHE B 1 196 ? 11.859 -0.368 -17.062 1 98.75 196 PHE B CA 1
ATOM 4357 C C . PHE B 1 196 ? 13.195 -0.248 -17.781 1 98.75 196 PHE B C 1
ATOM 4359 O O . PHE B 1 196 ? 13.648 0.86 -18.078 1 98.75 196 PHE B O 1
ATOM 4366 N N . VAL B 1 197 ? 13.789 -1.347 -18.047 1 98.81 197 VAL B N 1
ATOM 4367 C CA . VAL B 1 197 ? 15.031 -1.405 -18.812 1 98.81 197 VAL B CA 1
ATOM 4368 C C . VAL B 1 197 ? 14.828 -2.291 -20.047 1 98.81 197 VAL B C 1
ATOM 4370 O O . VAL B 1 197 ? 14.445 -3.459 -19.922 1 98.81 197 VAL B O 1
ATOM 4373 N N . PRO B 1 198 ? 15.07 -1.75 -21.266 1 98.69 198 PRO B N 1
ATOM 4374 C CA . PRO B 1 198 ? 14.969 -2.609 -22.453 1 98.69 198 PRO B CA 1
ATOM 4375 C C . PRO B 1 198 ? 15.789 -3.893 -22.312 1 98.69 198 PRO B C 1
ATOM 4377 O O . PRO B 1 198 ? 16.906 -3.865 -21.812 1 98.69 198 PRO B O 1
ATOM 4380 N N . ARG B 1 199 ? 15.148 -5.008 -22.75 1 98.06 199 ARG B N 1
ATOM 4381 C CA . ARG B 1 199 ? 15.727 -6.344 -22.625 1 98.06 199 ARG B CA 1
ATOM 4382 C C . ARG B 1 199 ? 17.156 -6.383 -23.156 1 98.06 199 ARG B C 1
ATOM 4384 O O . ARG B 1 199 ? 18.016 -7.062 -22.594 1 98.06 199 ARG B O 1
ATOM 4391 N N . ALA B 1 200 ? 17.469 -5.648 -24.203 1 97.94 200 ALA B N 1
ATOM 4392 C CA . ALA B 1 200 ? 18.766 -5.676 -24.875 1 97.94 200 ALA B CA 1
ATOM 4393 C C . ALA B 1 200 ? 19.859 -5.09 -24 1 97.94 200 ALA B C 1
ATOM 4395 O O . ALA B 1 200 ? 21.047 -5.312 -24.234 1 97.94 200 ALA B O 1
ATOM 4396 N N . ASN B 1 201 ? 19.453 -4.367 -22.938 1 98.25 201 ASN B N 1
ATOM 4397 C CA . ASN B 1 201 ? 20.438 -3.66 -22.109 1 98.25 201 ASN B CA 1
ATOM 4398 C C . ASN B 1 201 ? 20.844 -4.488 -20.891 1 98.25 201 ASN B C 1
ATOM 4400 O O . ASN B 1 201 ? 21.625 -4.031 -20.062 1 98.25 201 ASN B O 1
ATOM 4404 N N . ARG B 1 202 ? 20.391 -5.695 -20.781 1 98.19 202 ARG B N 1
ATOM 4405 C CA . ARG B 1 202 ? 20.656 -6.52 -19.609 1 98.19 202 ARG B CA 1
ATOM 4406 C C . ARG B 1 202 ? 22.156 -6.645 -19.359 1 98.19 202 ARG B C 1
ATOM 4408 O O . ARG B 1 202 ? 22.641 -6.395 -18.25 1 98.19 202 ARG B O 1
ATOM 4415 N N . GLN B 1 203 ? 22.906 -7.074 -20.344 1 97.88 203 GLN B N 1
ATOM 4416 C CA . GLN B 1 203 ? 24.328 -7.324 -20.188 1 97.88 203 GLN B CA 1
ATOM 4417 C C . GLN B 1 203 ? 25.094 -6.035 -19.875 1 97.88 203 GLN B C 1
ATOM 4419 O O . GLN B 1 203 ? 25.969 -6.023 -19.016 1 97.88 203 GLN B O 1
ATOM 4424 N N . ALA B 1 204 ? 24.766 -4.969 -20.562 1 98.44 204 ALA B N 1
ATOM 4425 C CA . ALA B 1 204 ? 25.406 -3.68 -20.328 1 98.44 204 ALA B CA 1
ATOM 4426 C C . ALA B 1 204 ? 25.141 -3.186 -18.906 1 98.44 204 ALA B C 1
ATOM 4428 O O . ALA B 1 204 ? 26.016 -2.598 -18.281 1 98.44 204 ALA B O 1
ATOM 4429 N N . LEU B 1 205 ? 23.938 -3.359 -18.453 1 98.5 205 LEU B N 1
ATOM 4430 C CA . LEU B 1 205 ? 23.562 -2.977 -17.094 1 98.5 205 LEU B CA 1
ATOM 4431 C C . LEU B 1 205 ? 24.391 -3.752 -16.062 1 98.5 205 LEU B C 1
ATOM 4433 O O . LEU B 1 205 ? 24.906 -3.17 -15.117 1 98.5 205 LEU B O 1
ATOM 4437 N N . LEU B 1 206 ? 24.531 -5.074 -16.25 1 97.81 206 LEU B N 1
ATOM 4438 C CA . LEU B 1 206 ? 25.312 -5.91 -15.352 1 97.81 206 LEU B CA 1
ATOM 4439 C C . LEU B 1 206 ? 26.781 -5.477 -15.359 1 97.81 206 LEU B C 1
ATOM 4441 O O . LEU B 1 206 ? 27.422 -5.41 -14.305 1 97.81 206 LEU B O 1
ATOM 4445 N N . GLU B 1 207 ? 27.266 -5.199 -16.531 1 97.56 207 GLU B N 1
ATOM 4446 C CA . GLU B 1 207 ? 28.656 -4.738 -16.672 1 97.56 207 GLU B CA 1
ATOM 4447 C C . GLU B 1 207 ? 28.859 -3.412 -15.945 1 97.56 207 GLU B C 1
ATOM 4449 O O . GLU B 1 207 ? 29.875 -3.225 -15.258 1 97.56 207 GLU B O 1
ATOM 4454 N N . ARG B 1 208 ? 27.875 -2.525 -16.125 1 97.81 208 ARG B N 1
ATOM 4455 C CA . ARG B 1 208 ? 27.938 -1.242 -15.445 1 97.81 208 ARG B CA 1
ATOM 4456 C C . ARG B 1 208 ? 27.984 -1.436 -13.93 1 97.81 208 ARG B C 1
ATOM 4458 O O . ARG B 1 208 ? 28.703 -0.722 -13.227 1 97.81 208 ARG B O 1
ATOM 4465 N N . LEU B 1 209 ? 27.234 -2.359 -13.367 1 97.44 209 LEU B N 1
ATOM 4466 C CA . LEU B 1 209 ? 27.203 -2.646 -11.938 1 97.44 209 LEU B CA 1
ATOM 4467 C C . LEU B 1 209 ? 28.547 -3.197 -11.469 1 97.44 209 LEU B C 1
ATOM 4469 O O . LEU B 1 209 ? 29.016 -2.861 -10.383 1 97.44 209 LEU B O 1
ATOM 4473 N N . THR B 1 210 ? 29.203 -4.012 -12.32 1 96.62 210 THR B N 1
ATOM 4474 C CA . THR B 1 210 ? 30.484 -4.594 -11.938 1 96.62 210 THR B CA 1
ATOM 4475 C C . THR B 1 210 ? 31.562 -3.52 -11.883 1 96.62 210 THR B C 1
ATOM 4477 O O . THR B 1 210 ? 32.594 -3.707 -11.234 1 96.62 210 THR B O 1
ATOM 4480 N N . GLN B 1 211 ? 31.344 -2.441 -12.547 1 95.75 211 GLN B N 1
ATOM 4481 C CA . GLN B 1 211 ? 32.312 -1.37 -12.617 1 95.75 211 GLN B CA 1
ATOM 4482 C C . GLN B 1 211 ? 32.156 -0.388 -11.461 1 95.75 211 GLN B C 1
ATOM 4484 O O . GLN B 1 211 ? 32.969 0.524 -11.289 1 95.75 211 GLN B O 1
ATOM 4489 N N . SER B 1 212 ? 31.109 -0.639 -10.711 1 90.88 212 SER B N 1
ATOM 4490 C CA . SER B 1 212 ? 30.844 0.267 -9.594 1 90.88 212 SER B CA 1
ATOM 4491 C C . SER B 1 212 ? 31.875 0.069 -8.477 1 90.88 212 SER B C 1
ATOM 4493 O O . SER B 1 212 ? 32.375 -1.04 -8.273 1 90.88 212 SER B O 1
ATOM 4495 N N . ASP B 1 213 ? 32.25 1.194 -7.852 1 88.25 213 ASP B N 1
ATOM 4496 C CA . ASP B 1 213 ? 33.125 1.166 -6.684 1 88.25 213 ASP B CA 1
ATOM 4497 C C . ASP B 1 213 ? 32.312 1.232 -5.391 1 88.25 213 ASP B C 1
ATOM 4499 O O . ASP B 1 213 ? 31.766 2.283 -5.047 1 88.25 213 ASP B O 1
ATOM 4503 N N . ILE B 1 214 ? 32.25 0.104 -4.746 1 90.19 214 ILE B N 1
ATOM 4504 C CA . ILE B 1 214 ? 31.438 -0.026 -3.547 1 90.19 214 ILE B CA 1
ATOM 4505 C C . ILE B 1 214 ? 32.312 -0.529 -2.389 1 90.19 214 ILE B C 1
ATOM 4507 O O . ILE B 1 214 ? 32.969 -1.564 -2.502 1 90.19 214 ILE B O 1
ATOM 4511 N N . VAL B 1 215 ? 32.375 0.296 -1.317 1 83.88 215 VAL B N 1
ATOM 4512 C CA . VAL B 1 215 ? 33.094 -0.174 -0.13 1 83.88 215 VAL B CA 1
ATOM 4513 C C . VAL B 1 215 ? 32.375 -1.4 0.44 1 83.88 215 VAL B C 1
ATOM 4515 O O . VAL B 1 215 ? 31.172 -1.358 0.72 1 83.88 215 VAL B O 1
ATOM 4518 N N . PRO B 1 216 ? 33.188 -2.441 0.569 1 80.62 216 PRO B N 1
ATOM 4519 C CA . PRO B 1 216 ? 32.562 -3.66 1.086 1 80.62 216 PRO B CA 1
ATOM 4520 C C . PRO B 1 216 ? 31.828 -3.432 2.404 1 80.62 216 PRO B C 1
ATOM 4522 O O . PRO B 1 216 ? 32.312 -2.713 3.275 1 80.62 216 PRO B O 1
ATOM 4525 N N . GLY B 1 217 ? 30.688 -3.93 2.451 1 82.19 217 GLY B N 1
ATOM 4526 C CA . GLY B 1 217 ? 29.906 -3.852 3.67 1 82.19 217 GLY B CA 1
ATOM 4527 C C . GLY B 1 217 ? 29.109 -2.561 3.787 1 82.19 217 GLY B C 1
ATOM 4528 O O . GLY B 1 217 ? 28.406 -2.344 4.777 1 82.19 217 GLY B O 1
ATOM 4529 N N . THR B 1 218 ? 29.156 -1.761 2.842 1 89.56 218 THR B N 1
ATOM 4530 C CA . THR B 1 218 ? 28.422 -0.501 2.861 1 89.56 218 THR B CA 1
ATOM 4531 C C . THR B 1 218 ? 27.156 -0.599 2.006 1 89.56 218 THR B C 1
ATOM 4533 O O . THR B 1 218 ? 27.188 -0.281 0.816 1 89.56 218 THR B O 1
ATOM 4536 N N . VAL B 1 219 ? 26.109 -0.903 2.617 1 92.06 219 VAL B N 1
ATOM 4537 C CA . VAL B 1 219 ? 24.828 -1.151 1.941 1 92.06 219 VAL B CA 1
ATOM 4538 C C . VAL B 1 219 ? 24.375 0.118 1.232 1 92.06 219 VAL B C 1
ATOM 4540 O O . VAL B 1 219 ? 23.844 0.058 0.118 1 92.06 219 VAL B O 1
ATOM 4543 N N . ASP B 1 220 ? 24.625 1.236 1.814 1 91.56 220 ASP B N 1
ATOM 4544 C CA . ASP B 1 220 ? 24.203 2.504 1.22 1 91.56 220 ASP B CA 1
ATOM 4545 C C . ASP B 1 220 ? 24.953 2.764 -0.089 1 91.56 220 ASP B C 1
ATOM 4547 O O . ASP B 1 220 ? 24.375 3.283 -1.045 1 91.56 220 ASP B O 1
ATOM 4551 N N . ASP B 1 221 ? 26.172 2.467 -0.091 1 94.06 221 ASP B N 1
ATOM 4552 C CA . ASP B 1 221 ? 26.969 2.617 -1.311 1 94.06 221 ASP B CA 1
ATOM 4553 C C . ASP B 1 221 ? 26.453 1.688 -2.41 1 94.06 221 ASP B C 1
ATOM 4555 O O . ASP B 1 221 ? 26.391 2.078 -3.578 1 94.06 221 ASP B O 1
ATOM 4559 N N . ALA B 1 222 ? 26.172 0.447 -1.971 1 96.56 222 ALA B N 1
ATOM 4560 C CA . ALA B 1 222 ? 25.641 -0.518 -2.926 1 96.56 222 ALA B CA 1
ATOM 4561 C C . ALA B 1 222 ? 24.312 -0.034 -3.506 1 96.56 222 ALA B C 1
ATOM 4563 O O . ALA B 1 222 ? 24.094 -0.11 -4.719 1 96.56 222 ALA B O 1
ATOM 4564 N N . GLU B 1 223 ? 23.5 0.502 -2.629 1 97 223 GLU B N 1
ATOM 4565 C CA . GLU B 1 223 ? 22.219 1.043 -3.062 1 97 223 GLU B CA 1
ATOM 4566 C C . GLU B 1 223 ? 22.406 2.184 -4.055 1 97 223 GLU B C 1
ATOM 4568 O O . GLU B 1 223 ? 21.719 2.242 -5.082 1 97 223 GLU B O 1
ATOM 4573 N N . ALA B 1 224 ? 23.281 3.07 -3.762 1 96.31 224 ALA B N 1
ATOM 4574 C CA . ALA B 1 224 ? 23.547 4.211 -4.637 1 96.31 224 ALA B CA 1
ATOM 4575 C C . ALA B 1 224 ? 24.031 3.746 -6.008 1 96.31 224 ALA B C 1
ATOM 4577 O O . ALA B 1 224 ? 23.625 4.297 -7.035 1 96.31 224 ALA B O 1
ATOM 4578 N N . ALA B 1 225 ? 24.875 2.723 -6.004 1 96.75 225 ALA B N 1
ATOM 4579 C CA . ALA B 1 225 ? 25.391 2.18 -7.254 1 96.75 225 ALA B CA 1
ATOM 4580 C C . ALA B 1 225 ? 24.281 1.573 -8.102 1 96.75 225 ALA B C 1
ATOM 4582 O O . ALA B 1 225 ? 24.219 1.788 -9.312 1 96.75 225 ALA B O 1
ATOM 4583 N N . VAL B 1 226 ? 23.406 0.841 -7.457 1 98.25 226 VAL B N 1
ATOM 4584 C CA . VAL B 1 226 ? 22.312 0.183 -8.156 1 98.25 226 VAL B CA 1
ATOM 4585 C C . VAL B 1 226 ? 21.375 1.231 -8.75 1 98.25 226 VAL B C 1
ATOM 4587 O O . VAL B 1 226 ? 21.016 1.159 -9.93 1 98.25 226 VAL B O 1
ATOM 4590 N N . VAL B 1 227 ? 21.031 2.209 -7.953 1 97.94 227 VAL B N 1
ATOM 4591 C CA . VAL B 1 227 ? 20.125 3.262 -8.391 1 97.94 227 VAL B CA 1
ATOM 4592 C C . VAL B 1 227 ? 20.719 4.008 -9.578 1 97.94 227 VAL B C 1
ATOM 4594 O O . VAL B 1 227 ? 20.031 4.258 -10.57 1 97.94 227 VAL B O 1
ATOM 4597 N N . ALA B 1 228 ? 21.984 4.312 -9.492 1 97.12 228 ALA B N 1
ATOM 4598 C CA . ALA B 1 228 ? 22.656 5.039 -10.57 1 97.12 228 ALA B CA 1
ATOM 4599 C C . ALA B 1 228 ? 22.672 4.223 -11.852 1 97.12 228 ALA B C 1
ATOM 4601 O O . ALA B 1 228 ? 22.391 4.746 -12.938 1 97.12 228 ALA B O 1
ATOM 4602 N N . ALA B 1 229 ? 23 2.963 -11.734 1 98.19 229 ALA B N 1
ATOM 4603 C CA . ALA B 1 229 ? 23.062 2.092 -12.906 1 98.19 229 ALA B CA 1
ATOM 4604 C C . ALA B 1 229 ? 21.688 1.942 -13.555 1 98.19 229 ALA B C 1
ATOM 4606 O O . ALA B 1 229 ? 21.562 2.043 -14.773 1 98.19 229 ALA B O 1
ATOM 4607 N N . LEU B 1 230 ? 20.703 1.697 -12.75 1 98.44 230 LEU B N 1
ATOM 4608 C CA . LEU B 1 230 ? 19.344 1.529 -13.266 1 98.44 230 LEU B CA 1
ATOM 4609 C C . LEU B 1 230 ? 18.859 2.801 -13.953 1 98.44 230 LEU B C 1
ATOM 4611 O O . LEU B 1 230 ? 18.234 2.738 -15.016 1 98.44 230 LEU B O 1
ATOM 4615 N N . ALA B 1 231 ? 19.141 3.92 -13.367 1 97.69 231 ALA B N 1
ATOM 4616 C CA . ALA B 1 231 ? 18.75 5.191 -13.961 1 97.69 231 ALA B CA 1
ATOM 4617 C C . ALA B 1 231 ? 19.391 5.383 -15.328 1 97.69 231 ALA B C 1
ATOM 4619 O O . ALA B 1 231 ? 18.781 5.914 -16.25 1 97.69 231 ALA B O 1
ATOM 4620 N N . GLU B 1 232 ? 20.609 4.961 -15.453 1 97.94 232 GLU B N 1
ATOM 4621 C CA . GLU B 1 232 ? 21.375 5.117 -16.688 1 97.94 232 GLU B CA 1
ATOM 4622 C C . GLU B 1 232 ? 20.766 4.305 -17.828 1 97.94 232 GLU B C 1
ATOM 4624 O O . GLU B 1 232 ? 20.766 4.742 -18.969 1 97.94 232 GLU B O 1
ATOM 4629 N N . PHE B 1 233 ? 20.188 3.168 -17.516 1 98.5 233 PHE B N 1
ATOM 4630 C CA . PHE B 1 233 ? 19.781 2.252 -18.578 1 98.5 233 PHE B CA 1
ATOM 4631 C C . PHE B 1 233 ? 18.266 2.246 -18.719 1 98.5 233 PHE B C 1
ATOM 4633 O O . PHE B 1 233 ? 17.734 1.647 -19.656 1 98.5 233 PHE B O 1
ATOM 4640 N N . GLU B 1 234 ? 17.562 2.871 -17.797 1 98.12 234 GLU B N 1
ATOM 4641 C CA . GLU B 1 234 ? 16.109 2.936 -17.875 1 98.12 234 GLU B CA 1
ATOM 4642 C C . GLU B 1 234 ? 15.641 3.699 -19.109 1 98.12 234 GLU B C 1
ATOM 4644 O O . GLU B 1 234 ? 16.25 4.699 -19.5 1 98.12 234 GLU B O 1
ATOM 4649 N N . ASP B 1 235 ? 14.625 3.234 -19.828 1 98 235 ASP B N 1
ATOM 4650 C CA . ASP B 1 235 ? 13.969 3.922 -20.938 1 98 235 ASP B CA 1
ATOM 4651 C C . ASP B 1 235 ? 12.477 3.586 -20.969 1 98 235 ASP B C 1
ATOM 4653 O O . ASP B 1 235 ? 12.047 2.758 -21.781 1 98 235 ASP B O 1
ATOM 4657 N N . ARG B 1 236 ? 11.695 4.25 -20.203 1 96.88 236 ARG B N 1
ATOM 4658 C CA . ARG B 1 236 ? 10.273 3.969 -20.047 1 96.88 236 ARG B CA 1
ATOM 4659 C C . ARG B 1 236 ? 9.508 4.297 -21.312 1 96.88 236 ARG B C 1
ATOM 4661 O O . ARG B 1 236 ? 8.367 3.852 -21.5 1 96.88 236 ARG B O 1
ATOM 4668 N N . SER B 1 237 ? 10.086 5.129 -22.219 1 96.06 237 SER B N 1
ATOM 4669 C CA . SER B 1 237 ? 9.438 5.457 -23.484 1 96.06 237 SER B CA 1
ATOM 4670 C C . SER B 1 237 ? 9.305 4.227 -24.375 1 96.06 237 SER B C 1
ATOM 4672 O O . SER B 1 237 ? 8.492 4.211 -25.297 1 96.06 237 SER B O 1
ATOM 4674 N N . ARG B 1 238 ? 10.031 3.17 -24.016 1 97.38 238 ARG B N 1
ATOM 4675 C CA . ARG B 1 238 ? 10.008 1.949 -24.812 1 97.38 238 ARG B CA 1
ATOM 4676 C C . ARG B 1 238 ? 9.062 0.915 -24.219 1 97.38 238 ARG B C 1
ATOM 4678 O O . ARG B 1 238 ? 8.914 -0.185 -24.75 1 97.38 238 ARG B O 1
ATOM 4685 N N . ALA B 1 239 ? 8.445 1.248 -23.125 1 97.62 239 ALA B N 1
ATOM 4686 C CA . ALA B 1 239 ? 7.453 0.352 -22.547 1 97.62 239 ALA B CA 1
ATOM 4687 C C . ALA B 1 239 ? 6.215 0.249 -23.422 1 97.62 239 ALA B C 1
ATOM 4689 O O . ALA B 1 239 ? 5.875 1.193 -24.141 1 97.62 239 ALA B O 1
ATOM 4690 N N . PRO B 1 240 ? 5.594 -0.919 -23.453 1 97.88 240 PRO B N 1
ATOM 4691 C CA . PRO B 1 240 ? 4.328 -1.02 -24.188 1 97.88 240 PRO B CA 1
ATOM 4692 C C . PRO B 1 240 ? 3.252 -0.093 -23.641 1 97.88 240 PRO B C 1
ATOM 4694 O O . PRO B 1 240 ? 3.414 0.467 -22.547 1 97.88 240 PRO B O 1
ATOM 4697 N N . ALA B 1 241 ? 2.213 0.092 -24.438 1 96.5 241 ALA B N 1
ATOM 4698 C CA . ALA B 1 241 ? 1.077 0.86 -23.938 1 96.5 241 ALA B CA 1
ATOM 4699 C C . ALA B 1 241 ? 0.387 0.129 -22.781 1 96.5 241 ALA B C 1
ATOM 4701 O O . ALA B 1 241 ? 0.137 -1.075 -22.859 1 96.5 241 ALA B O 1
ATOM 4702 N N . GLY B 1 242 ? 0.155 0.863 -21.766 1 96.06 242 GLY B N 1
ATOM 4703 C CA . GLY B 1 242 ? -0.552 0.28 -20.641 1 96.06 242 GLY B CA 1
ATOM 4704 C C . GLY B 1 242 ? -1.981 -0.107 -20.969 1 96.06 242 GLY B C 1
ATOM 4705 O O . GLY B 1 242 ? -2.615 0.508 -21.828 1 96.06 242 GLY B O 1
ATOM 4706 N N . GLN B 1 243 ? -2.457 -1.09 -20.25 1 94.81 243 GLN B N 1
ATOM 4707 C CA . GLN B 1 243 ? -3.824 -1.562 -20.438 1 94.81 243 GLN B CA 1
ATOM 4708 C C . GLN B 1 243 ? -4.727 -1.095 -19.297 1 94.81 243 GLN B C 1
ATOM 4710 O O . GLN B 1 243 ? -5.918 -0.844 -19.5 1 94.81 243 GLN B O 1
ATOM 4715 N N . VAL B 1 244 ? -4.223 -0.903 -18.172 1 97.19 244 VAL B N 1
ATOM 4716 C CA . VAL B 1 244 ? -5.004 -0.687 -16.969 1 97.19 244 VAL B CA 1
ATOM 4717 C C . VAL B 1 244 ? -5.426 0.778 -16.875 1 97.19 244 VAL B C 1
ATOM 4719 O O . VAL B 1 244 ? -6.594 1.08 -16.609 1 97.19 244 VAL B O 1
ATOM 4722 N N . ASP B 1 245 ? -4.504 1.666 -17.172 1 94.75 245 ASP B N 1
ATOM 4723 C CA . ASP B 1 245 ? -4.727 3.088 -16.938 1 94.75 245 ASP B CA 1
ATOM 4724 C C . ASP B 1 245 ? -5.902 3.607 -17.75 1 94.75 245 ASP B C 1
ATOM 4726 O O . ASP B 1 245 ? -6.723 4.383 -17.266 1 94.75 245 ASP B O 1
ATOM 4730 N N . GLU B 1 246 ? -5.969 3.143 -18.953 1 93.81 246 GLU B N 1
ATOM 4731 C CA . GLU B 1 246 ? -7.039 3.562 -19.844 1 93.81 246 GLU B CA 1
ATOM 4732 C C . GLU B 1 246 ? -8.406 3.176 -19.297 1 93.81 246 GLU B C 1
ATOM 4734 O O . GLU B 1 246 ? -9.398 3.881 -19.516 1 93.81 246 GLU B O 1
ATOM 4739 N N . TRP B 1 247 ? -8.461 2.09 -18.594 1 96.56 247 TRP B N 1
ATOM 4740 C CA . TRP B 1 247 ? -9.727 1.534 -18.141 1 96.56 247 TRP B CA 1
ATOM 4741 C C . TRP B 1 247 ? -9.859 1.634 -16.625 1 96.56 247 TRP B C 1
ATOM 4743 O O . TRP B 1 247 ? -10.734 1.005 -16.031 1 96.56 247 TRP B O 1
ATOM 4753 N N . ARG B 1 248 ? -9.031 2.389 -16 1 96.88 248 ARG B N 1
ATOM 4754 C CA . ARG B 1 248 ? -8.93 2.42 -14.547 1 96.88 248 ARG B CA 1
ATOM 4755 C C . ARG B 1 248 ? -10.281 2.707 -13.906 1 96.88 248 ARG B C 1
ATOM 4757 O O . ARG B 1 248 ? -10.742 1.948 -13.047 1 96.88 248 ARG B O 1
ATOM 4764 N N . ASP B 1 249 ? -10.977 3.789 -14.32 1 97.38 249 ASP B N 1
ATOM 4765 C CA . ASP B 1 249 ? -12.273 4.152 -13.75 1 97.38 249 ASP B CA 1
ATOM 4766 C C . ASP B 1 249 ? -13.297 3.043 -13.969 1 97.38 249 ASP B C 1
ATOM 4768 O O . ASP B 1 249 ? -14.086 2.734 -13.07 1 97.38 249 ASP B O 1
ATOM 4772 N N . HIS B 1 250 ? -13.227 2.48 -15.141 1 97.81 250 HIS B N 1
ATOM 4773 C CA . HIS B 1 250 ? -14.148 1.408 -15.492 1 97.81 250 HIS B CA 1
ATOM 4774 C C . HIS B 1 250 ? -13.914 0.172 -14.633 1 97.81 250 HIS B C 1
ATOM 4776 O O . HIS B 1 250 ? -14.859 -0.387 -14.062 1 97.81 250 HIS B O 1
ATOM 4782 N N . LEU B 1 251 ? -12.664 -0.232 -14.516 1 98.56 251 LEU B N 1
ATOM 4783 C CA . LEU B 1 251 ? -12.312 -1.383 -13.688 1 98.56 251 LEU B CA 1
ATOM 4784 C C . LEU B 1 251 ? -12.758 -1.169 -12.242 1 98.56 251 LEU B C 1
ATOM 4786 O O . LEU B 1 251 ? -13.289 -2.082 -11.609 1 98.56 251 LEU B O 1
ATOM 4790 N N . GLN B 1 252 ? -12.516 0.021 -11.758 1 98.25 252 GLN B N 1
ATOM 4791 C CA . GLN B 1 252 ? -12.898 0.346 -10.391 1 98.25 252 GLN B CA 1
ATOM 4792 C C . GLN B 1 252 ? -14.414 0.294 -10.219 1 98.25 252 GLN B C 1
ATOM 4794 O O . GLN B 1 252 ? -14.914 -0.202 -9.211 1 98.25 252 GLN B O 1
ATOM 4799 N N . SER B 1 253 ? -15.172 0.762 -11.18 1 97.56 253 SER B N 1
ATOM 4800 C CA . SER B 1 253 ? -16.625 0.741 -11.094 1 97.56 253 SER B CA 1
ATOM 4801 C C . SER B 1 253 ? -17.156 -0.688 -11.016 1 97.56 253 SER B C 1
ATOM 4803 O O . SER B 1 253 ? -18.188 -0.938 -10.398 1 97.56 253 SER B O 1
ATOM 4805 N N . LEU B 1 254 ? -16.438 -1.61 -11.602 1 98.31 254 LEU B N 1
ATOM 4806 C CA . LEU B 1 254 ? -16.844 -3.012 -11.602 1 98.31 254 LEU B CA 1
ATOM 4807 C C . LEU B 1 254 ? -16.516 -3.67 -10.266 1 98.31 254 LEU B C 1
ATOM 4809 O O . LEU B 1 254 ? -17.297 -4.477 -9.758 1 98.31 254 LEU B O 1
ATOM 4813 N N . ALA B 1 255 ? -15.438 -3.271 -9.656 1 98.25 255 ALA B N 1
ATOM 4814 C CA . ALA B 1 255 ? -14.898 -4.039 -8.539 1 98.25 255 ALA B CA 1
ATOM 4815 C C . ALA B 1 255 ? -15.219 -3.361 -7.207 1 98.25 255 ALA B C 1
ATOM 4817 O O . ALA B 1 255 ? -15.125 -3.984 -6.148 1 98.25 255 ALA B O 1
ATOM 4818 N N . GLN B 1 256 ? -15.492 -2.053 -7.191 1 97.19 256 GLN B N 1
ATOM 4819 C CA . GLN B 1 256 ? -15.875 -1.352 -5.973 1 97.19 256 GLN B CA 1
ATOM 4820 C C . GLN B 1 256 ? -17.297 -1.71 -5.555 1 97.19 256 GLN B C 1
ATOM 4822 O O . GLN B 1 256 ? -18.188 -0.856 -5.566 1 97.19 256 GLN B O 1
ATOM 4827 N N . GLN B 1 257 ? -17.453 -2.955 -5.152 1 97.12 257 GLN B N 1
ATOM 4828 C CA . GLN B 1 257 ? -18.719 -3.502 -4.691 1 97.12 257 GLN B CA 1
ATOM 4829 C C . GLN B 1 257 ? -18.656 -3.9 -3.219 1 97.12 257 GLN B C 1
ATOM 4831 O O . GLN B 1 257 ? -17.562 -3.938 -2.635 1 97.12 257 GLN B O 1
ATOM 4836 N N . ALA B 1 258 ? -19.828 -4.168 -2.629 1 95.62 258 ALA B N 1
ATOM 4837 C CA . ALA B 1 258 ? -19.891 -4.492 -1.206 1 95.62 258 ALA B CA 1
ATOM 4838 C C . ALA B 1 258 ? -19.562 -5.957 -0.959 1 95.62 258 ALA B C 1
ATOM 4840 O O . ALA B 1 258 ? -19.125 -6.324 0.137 1 95.62 258 ALA B O 1
ATOM 4841 N N . THR B 1 259 ? -19.781 -6.789 -2.002 1 96 259 THR B N 1
ATOM 4842 C CA . THR B 1 259 ? -19.547 -8.219 -1.853 1 96 259 THR B CA 1
ATOM 4843 C C . THR B 1 259 ? -18.859 -8.797 -3.086 1 96 259 THR B C 1
ATOM 4845 O O . THR B 1 259 ? -18.922 -8.211 -4.168 1 96 259 THR B O 1
ATOM 4848 N N . VAL B 1 260 ? -18.297 -9.938 -2.865 1 98 260 VAL B N 1
ATOM 4849 C CA . VAL B 1 260 ? -17.625 -10.609 -3.977 1 98 260 VAL B CA 1
ATOM 4850 C C . VAL B 1 260 ? -18.656 -11.031 -5.023 1 98 260 VAL B C 1
ATOM 4852 O O . VAL B 1 260 ? -18.391 -10.953 -6.227 1 98 260 VAL B O 1
ATOM 4855 N N . SER B 1 261 ? -19.828 -11.508 -4.609 1 97.69 261 SER B N 1
ATOM 4856 C CA . SER B 1 261 ? -20.875 -11.906 -5.547 1 97.69 261 SER B CA 1
ATOM 4857 C C . SER B 1 261 ? -21.281 -10.742 -6.441 1 97.69 261 SER B C 1
ATOM 4859 O O . SER B 1 261 ? -21.438 -10.906 -7.652 1 97.69 261 SER B O 1
ATOM 4861 N N . ALA B 1 262 ? -21.391 -9.539 -5.824 1 97.5 262 ALA B N 1
ATOM 4862 C CA . ALA B 1 262 ? -21.766 -8.359 -6.598 1 97.5 262 ALA B CA 1
ATOM 4863 C C . ALA B 1 262 ? -20.656 -7.98 -7.578 1 97.5 262 ALA B C 1
ATOM 4865 O O . ALA B 1 262 ? -20.922 -7.613 -8.719 1 97.5 262 ALA B O 1
ATOM 4866 N N . ALA B 1 263 ? -19.438 -8.031 -7.145 1 98.5 263 ALA B N 1
ATOM 4867 C CA . ALA B 1 263 ? -18.312 -7.707 -8.008 1 98.5 263 ALA B CA 1
ATOM 4868 C C . ALA B 1 263 ? -18.219 -8.672 -9.188 1 98.5 263 ALA B C 1
ATOM 4870 O O . ALA B 1 263 ? -18.062 -8.25 -10.336 1 98.5 263 ALA B O 1
ATOM 4871 N N . VAL B 1 264 ? -18.344 -9.961 -8.891 1 98.75 264 VAL B N 1
ATOM 4872 C CA . VAL B 1 264 ? -18.266 -10.984 -9.93 1 98.75 264 VAL B CA 1
ATOM 4873 C C . VAL B 1 264 ? -19.391 -10.781 -10.938 1 98.75 264 VAL B C 1
ATOM 4875 O O . VAL B 1 264 ? -19.172 -10.836 -12.148 1 98.75 264 VAL B O 1
ATOM 4878 N N . THR B 1 265 ? -20.594 -10.539 -10.445 1 98.31 265 THR B N 1
ATOM 4879 C CA . THR B 1 265 ? -21.734 -10.297 -11.312 1 98.31 265 THR B CA 1
ATOM 4880 C C . THR B 1 265 ? -21.484 -9.094 -12.219 1 98.31 265 THR B C 1
ATOM 4882 O O . THR B 1 265 ? -21.734 -9.156 -13.43 1 98.31 265 THR B O 1
ATOM 4885 N N . ALA B 1 266 ? -20.938 -8.008 -11.633 1 98.5 266 ALA B N 1
ATOM 4886 C CA . ALA B 1 266 ? -20.672 -6.789 -12.398 1 98.5 266 ALA B CA 1
ATOM 4887 C C . ALA B 1 266 ? -19.625 -7.051 -13.484 1 98.5 266 ALA B C 1
ATOM 4889 O O . ALA B 1 266 ? -19.797 -6.621 -14.633 1 98.5 266 ALA B O 1
ATOM 4890 N N . ILE B 1 267 ? -18.578 -7.73 -13.148 1 98.81 267 ILE B N 1
ATOM 4891 C CA . ILE B 1 267 ? -17.5 -8 -14.094 1 98.81 267 ILE B CA 1
ATOM 4892 C C . ILE B 1 267 ? -18.016 -8.891 -15.219 1 98.81 267 ILE B C 1
ATOM 4894 O O . ILE B 1 267 ? -17.75 -8.633 -16.391 1 98.81 267 ILE B O 1
ATOM 4898 N N . LEU B 1 268 ? -18.766 -9.945 -14.875 1 98.56 268 LEU B N 1
ATOM 4899 C CA . LEU B 1 268 ? -19.234 -10.898 -15.883 1 98.56 268 LEU B CA 1
ATOM 4900 C C . LEU B 1 268 ? -20.297 -10.266 -16.766 1 98.56 268 LEU B C 1
ATOM 4902 O O . LEU B 1 268 ? -20.484 -10.672 -17.922 1 98.56 268 LEU B O 1
ATOM 4906 N N . ALA B 1 269 ? -20.984 -9.242 -16.281 1 98.44 269 ALA B N 1
ATOM 4907 C CA . ALA B 1 269 ? -22.031 -8.578 -17.062 1 98.44 269 ALA B CA 1
ATOM 4908 C C . ALA B 1 269 ? -21.438 -7.496 -17.953 1 98.44 269 ALA B C 1
ATOM 4910 O O . ALA B 1 269 ? -22.125 -6.969 -18.828 1 98.44 269 ALA B O 1
ATOM 4911 N N . ASP B 1 270 ? -20.172 -7.125 -17.703 1 98.19 270 ASP B N 1
ATOM 4912 C CA . ASP B 1 270 ? -19.516 -6.09 -18.5 1 98.19 270 ASP B CA 1
ATOM 4913 C C . ASP B 1 270 ? -19.438 -6.496 -19.969 1 98.19 270 ASP B C 1
ATOM 4915 O O . ASP B 1 270 ? -18.922 -7.574 -20.297 1 98.19 270 ASP B O 1
ATOM 4919 N N . ASP B 1 271 ? -19.938 -5.68 -20.875 1 96.69 271 ASP B N 1
ATOM 4920 C CA . ASP B 1 271 ? -19.969 -6.008 -22.297 1 96.69 271 ASP B CA 1
ATOM 4921 C C . ASP B 1 271 ? -19.094 -5.043 -23.094 1 96.69 271 ASP B C 1
ATOM 4923 O O . ASP B 1 271 ? -19.25 -4.914 -24.312 1 96.69 271 ASP B O 1
ATOM 4927 N N . THR B 1 272 ? -18.203 -4.355 -22.375 1 97.38 272 THR B N 1
ATOM 4928 C CA . THR B 1 272 ? -17.312 -3.432 -23.062 1 97.38 272 THR B CA 1
ATOM 4929 C C . THR B 1 272 ? -16.5 -4.16 -24.125 1 97.38 272 THR B C 1
ATOM 4931 O O . THR B 1 272 ? -15.961 -5.242 -23.875 1 97.38 272 THR B O 1
ATOM 4934 N N . ASP B 1 273 ? -16.391 -3.568 -25.328 1 96.69 273 ASP B N 1
ATOM 4935 C CA . ASP B 1 273 ? -15.688 -4.172 -26.469 1 96.69 273 ASP B CA 1
ATOM 4936 C C . ASP B 1 273 ? -14.188 -3.912 -26.391 1 96.69 273 ASP B C 1
ATOM 4938 O O . ASP B 1 273 ? -13.688 -2.941 -26.953 1 96.69 273 ASP B O 1
ATOM 4942 N N . ASN B 1 274 ? -13.5 -4.715 -25.719 1 97.75 274 ASN B N 1
ATOM 4943 C CA . ASN B 1 274 ? -12.055 -4.699 -25.531 1 97.75 274 ASN B CA 1
ATOM 4944 C C . ASN B 1 274 ? -11.508 -6.102 -25.25 1 97.75 274 ASN B C 1
ATOM 4946 O O . ASN B 1 274 ? -11.992 -6.797 -24.359 1 97.75 274 ASN B O 1
ATOM 4950 N N . SER B 1 275 ? -10.555 -6.488 -26.016 1 97.81 275 SER B N 1
ATOM 4951 C CA . SER B 1 275 ? -10.07 -7.867 -25.969 1 97.81 275 SER B CA 1
ATOM 4952 C C . SER B 1 275 ? -9.469 -8.211 -24.609 1 97.81 275 SER B C 1
ATOM 4954 O O . SER B 1 275 ? -9.617 -9.336 -24.141 1 97.81 275 SER B O 1
ATOM 4956 N N . TRP B 1 276 ? -8.789 -7.266 -24.031 1 98.19 276 TRP B N 1
ATOM 4957 C CA . TRP B 1 276 ? -8.18 -7.496 -22.719 1 98.19 276 TRP B CA 1
ATOM 4958 C C . TRP B 1 276 ? -9.258 -7.691 -21.656 1 98.19 276 TRP B C 1
ATOM 4960 O O . TRP B 1 276 ? -9.172 -8.617 -20.844 1 98.19 276 TRP B O 1
ATOM 4970 N N . LEU B 1 277 ? -10.289 -6.918 -21.672 1 98.56 277 LEU B N 1
ATOM 4971 C CA . LEU B 1 277 ? -11.398 -7.039 -20.734 1 98.56 277 LEU B CA 1
ATOM 4972 C C . LEU B 1 277 ? -12.148 -8.344 -20.953 1 98.56 277 LEU B C 1
ATOM 4974 O O . LEU B 1 277 ? -12.539 -9.008 -19.984 1 98.56 277 LEU B O 1
ATOM 4978 N N . ALA B 1 278 ? -12.344 -8.703 -22.203 1 98.56 278 ALA B N 1
ATOM 4979 C CA . ALA B 1 278 ? -13.039 -9.945 -22.531 1 98.56 278 ALA B CA 1
ATOM 4980 C C . ALA B 1 278 ? -12.281 -11.156 -22 1 98.56 278 ALA B C 1
ATOM 4982 O O . ALA B 1 278 ? -12.883 -12.102 -21.484 1 98.56 278 ALA B O 1
ATOM 4983 N N . ALA B 1 279 ? -10.992 -11.109 -22.172 1 98.38 279 ALA B N 1
ATOM 4984 C CA . ALA B 1 279 ? -10.164 -12.203 -21.672 1 98.38 279 ALA B CA 1
ATOM 4985 C C . ALA B 1 279 ? -10.273 -12.312 -20.156 1 98.38 279 ALA B C 1
ATOM 4987 O O . ALA B 1 279 ? -10.297 -13.414 -19.594 1 98.38 279 ALA B O 1
ATOM 4988 N N . ASN B 1 280 ? -10.297 -11.18 -19.453 1 98.62 280 ASN B N 1
ATOM 4989 C CA . ASN B 1 280 ? -10.461 -11.164 -18.016 1 98.62 280 ASN B CA 1
ATOM 4990 C C . ASN B 1 280 ? -11.789 -11.781 -17.578 1 98.62 280 ASN B C 1
ATOM 4992 O O . ASN B 1 280 ? -11.828 -12.594 -16.656 1 98.62 280 ASN B O 1
ATOM 4996 N N . ARG B 1 281 ? -12.844 -11.445 -18.266 1 98.44 281 ARG B N 1
ATOM 4997 C CA . ARG B 1 281 ? -14.164 -11.992 -17.969 1 98.44 281 ARG B CA 1
ATOM 4998 C C . ARG B 1 281 ? -14.18 -13.508 -18.172 1 98.44 281 ARG B C 1
ATOM 5000 O O . ARG B 1 281 ? -14.727 -14.242 -17.344 1 98.44 281 ARG B O 1
ATOM 5007 N N . ALA B 1 282 ? -13.602 -13.883 -19.266 1 98.12 282 ALA B N 1
ATOM 5008 C CA . ALA B 1 282 ? -13.594 -15.305 -19.594 1 98.12 282 ALA B CA 1
ATOM 5009 C C . ALA B 1 282 ? -12.867 -16.109 -18.516 1 98.12 282 ALA B C 1
ATOM 5011 O O . ALA B 1 282 ? -13.328 -17.188 -18.109 1 98.12 282 ALA B O 1
ATOM 5012 N N . ARG B 1 283 ? -11.773 -15.602 -18.047 1 98.12 283 ARG B N 1
ATOM 5013 C CA . ARG B 1 283 ? -11 -16.281 -17.016 1 98.12 283 ARG B CA 1
ATOM 5014 C C . ARG B 1 283 ? -11.781 -16.344 -15.703 1 98.12 283 ARG B C 1
ATOM 5016 O O . ARG B 1 283 ? -11.766 -17.359 -15.016 1 98.12 283 ARG B O 1
ATOM 5023 N N . LEU B 1 284 ? -12.391 -15.227 -15.359 1 98.62 284 LEU B N 1
ATOM 5024 C CA . LEU B 1 284 ? -13.203 -15.203 -14.141 1 98.62 284 LEU B CA 1
ATOM 5025 C C . LEU B 1 284 ? -14.359 -16.188 -14.242 1 98.62 284 LEU B C 1
ATOM 5027 O O . LEU B 1 284 ? -14.656 -16.906 -13.289 1 98.62 284 LEU B O 1
ATOM 5031 N N . GLU B 1 285 ? -15 -16.234 -15.375 1 98 285 GLU B N 1
ATOM 5032 C CA . GLU B 1 285 ? -16.141 -17.109 -15.594 1 98 285 GLU B CA 1
ATOM 5033 C C . GLU B 1 285 ? -15.766 -18.578 -15.43 1 98 285 GLU B C 1
ATOM 5035 O O . GLU B 1 285 ? -16.516 -19.359 -14.844 1 98 285 GLU B O 1
ATOM 5040 N N . ALA B 1 286 ? -14.633 -18.906 -15.93 1 97.75 286 ALA B N 1
ATOM 5041 C CA . ALA B 1 286 ? -14.164 -20.297 -15.898 1 97.75 286 ALA B CA 1
ATOM 5042 C C . ALA B 1 286 ? -13.484 -20.609 -14.57 1 97.75 286 ALA B C 1
ATOM 5044 O O . ALA B 1 286 ? -13.188 -21.766 -14.281 1 97.75 286 ALA B O 1
ATOM 5045 N N . GLY B 1 287 ? -13.211 -19.547 -13.742 1 98.25 287 GLY B N 1
ATOM 5046 C CA . GLY B 1 287 ? -12.414 -19.703 -12.539 1 98.25 287 GLY B CA 1
ATOM 5047 C C . GLY B 1 287 ? -13.172 -20.312 -11.383 1 98.25 287 GLY B C 1
ATOM 5048 O O . GLY B 1 287 ? -14.383 -20.516 -11.469 1 98.25 287 GLY B O 1
ATOM 5049 N N . CYS B 1 288 ? -12.492 -20.609 -10.344 1 98.75 288 CYS B N 1
ATOM 5050 C CA . CYS B 1 288 ? -13.016 -21.312 -9.172 1 98.75 288 CYS B CA 1
ATOM 5051 C C . CYS B 1 288 ? -13.82 -20.359 -8.297 1 98.75 288 CYS B C 1
ATOM 5053 O O . CYS B 1 288 ? -13.297 -19.359 -7.805 1 98.75 288 CYS B O 1
ATOM 5055 N N . PRO B 1 289 ? -15.094 -20.688 -8.008 1 98.75 289 PRO B N 1
ATOM 5056 C CA . PRO B 1 289 ? -15.922 -19.812 -7.18 1 98.75 289 PRO B CA 1
ATOM 5057 C C . PRO B 1 289 ? -15.359 -19.625 -5.773 1 98.75 289 PRO B C 1
ATOM 5059 O O . PRO B 1 289 ? -15.375 -18.5 -5.25 1 98.75 289 PRO B O 1
ATOM 5062 N N . LEU B 1 290 ? -14.859 -20.688 -5.18 1 98.75 290 LEU B N 1
ATOM 5063 C CA . LEU B 1 290 ? -14.281 -20.578 -3.844 1 98.75 290 LEU B CA 1
ATOM 5064 C C . LEU B 1 290 ? -13.07 -19.641 -3.842 1 98.75 290 LEU B C 1
ATOM 5066 O O . LEU B 1 290 ? -12.898 -18.859 -2.916 1 98.75 290 LEU B O 1
ATOM 5070 N N . SER B 1 291 ? -12.266 -19.734 -4.895 1 98.88 291 SER B N 1
ATOM 5071 C CA . SER B 1 291 ? -11.086 -18.875 -5.02 1 98.88 291 SER B CA 1
ATOM 5072 C C . SER B 1 291 ? -11.469 -17.406 -5.074 1 98.88 291 SER B C 1
ATOM 5074 O O . SER B 1 291 ? -10.758 -16.547 -4.547 1 98.88 291 SER B O 1
ATOM 5076 N N . ALA B 1 292 ? -12.594 -17.094 -5.711 1 98.88 292 ALA B N 1
ATOM 5077 C CA . ALA B 1 292 ? -13.07 -15.711 -5.746 1 98.88 292 ALA B CA 1
ATOM 5078 C C . ALA B 1 292 ? -13.344 -15.188 -4.34 1 98.88 292 ALA B C 1
ATOM 5080 O O . ALA B 1 292 ? -12.945 -14.07 -4 1 98.88 292 ALA B O 1
ATOM 5081 N N . HIS B 1 293 ? -13.984 -16.031 -3.523 1 98.81 293 HIS B N 1
ATOM 5082 C CA . HIS B 1 293 ? -14.258 -15.656 -2.141 1 98.81 293 HIS B CA 1
ATOM 5083 C C . HIS B 1 293 ? -12.961 -15.461 -1.361 1 98.81 293 HIS B C 1
ATOM 5085 O O . HIS B 1 293 ? -12.828 -14.5 -0.595 1 98.81 293 HIS B O 1
ATOM 5091 N N . LEU B 1 294 ? -12.023 -16.375 -1.56 1 98.88 294 LEU B N 1
ATOM 5092 C CA . LEU B 1 294 ? -10.773 -16.312 -0.82 1 98.88 294 LEU B CA 1
ATOM 5093 C C . LEU B 1 294 ? -9.992 -15.047 -1.186 1 98.88 294 LEU B C 1
ATOM 5095 O O . LEU B 1 294 ? -9.461 -14.367 -0.308 1 98.88 294 LEU B O 1
ATOM 5099 N N . ALA B 1 295 ? -9.93 -14.75 -2.504 1 98.69 295 ALA B N 1
ATOM 5100 C CA . ALA B 1 295 ? -9.258 -13.523 -2.936 1 98.69 295 ALA B CA 1
ATOM 5101 C C . ALA B 1 295 ? -9.883 -12.297 -2.281 1 98.69 295 ALA B C 1
ATOM 5103 O O . ALA B 1 295 ? -9.172 -11.43 -1.764 1 98.69 295 ALA B O 1
ATOM 5104 N N . TRP B 1 296 ? -11.172 -12.266 -2.24 1 98.44 296 TRP B N 1
ATOM 5105 C CA . TRP B 1 296 ? -11.93 -11.141 -1.703 1 98.44 296 TRP B CA 1
ATOM 5106 C C . TRP B 1 296 ? -11.727 -11.016 -0.197 1 98.44 296 TRP B C 1
ATOM 5108 O O . TRP B 1 296 ? -11.422 -9.93 0.308 1 98.44 296 TRP B O 1
ATOM 5118 N N . GLN B 1 297 ? -11.797 -12.094 0.511 1 98.19 297 GLN B N 1
ATOM 5119 C CA . GLN B 1 297 ? -11.695 -12.094 1.967 1 98.19 297 GLN B CA 1
ATOM 5120 C C . GLN B 1 297 ? -10.273 -11.773 2.422 1 98.19 297 GLN B C 1
ATOM 5122 O O . GLN B 1 297 ? -10.078 -11.055 3.402 1 98.19 297 GLN B O 1
ATOM 5127 N N . MET B 1 298 ? -9.328 -12.312 1.728 1 98.62 298 MET B N 1
ATOM 5128 C CA . MET B 1 298 ? -7.938 -12.094 2.131 1 98.62 298 MET B CA 1
ATOM 5129 C C . MET B 1 298 ? -7.539 -10.633 1.948 1 98.62 298 MET B C 1
ATOM 5131 O O . MET B 1 298 ? -6.75 -10.102 2.73 1 98.62 298 MET B O 1
ATOM 5135 N N . LEU B 1 299 ? -8.055 -9.945 0.885 1 98.19 299 LEU B N 1
ATOM 5136 C CA . LEU B 1 299 ? -7.836 -8.516 0.743 1 98.19 299 LEU B CA 1
ATOM 5137 C C . LEU B 1 299 ? -8.414 -7.754 1.931 1 98.19 299 LEU B C 1
ATOM 5139 O O . LEU B 1 299 ? -7.762 -6.871 2.488 1 98.19 299 LEU B O 1
ATOM 5143 N N . ALA B 1 300 ? -9.602 -8.156 2.336 1 96.94 300 ALA B N 1
ATOM 5144 C CA . ALA B 1 300 ? -10.25 -7.492 3.463 1 96.94 300 ALA B CA 1
ATOM 5145 C C . ALA B 1 300 ? -9.484 -7.734 4.758 1 96.94 300 ALA B C 1
ATOM 5147 O O . ALA B 1 300 ? -9.273 -6.809 5.547 1 96.94 300 ALA B O 1
ATOM 5148 N N . ARG B 1 301 ? -9.016 -8.898 4.961 1 97.69 301 ARG B N 1
ATOM 5149 C CA . ARG B 1 301 ? -8.391 -9.312 6.211 1 97.69 301 ARG B CA 1
ATOM 5150 C C . ARG B 1 301 ? -7.02 -8.664 6.383 1 97.69 301 ARG B C 1
ATOM 5152 O O . ARG B 1 301 ? -6.582 -8.422 7.512 1 97.69 301 ARG B O 1
ATOM 5159 N N . HIS B 1 302 ? -6.367 -8.281 5.301 1 98.12 302 HIS B N 1
ATOM 5160 C CA . HIS B 1 302 ? -5.004 -7.781 5.426 1 98.12 302 HIS B CA 1
ATOM 5161 C C . HIS B 1 302 ? -4.895 -6.34 4.934 1 98.12 302 HIS B C 1
ATOM 5163 O O . HIS B 1 302 ? -3.84 -5.918 4.461 1 98.12 302 HIS B O 1
ATOM 5169 N N . ARG B 1 303 ? -5.941 -5.605 5.082 1 96.62 303 ARG B N 1
ATOM 5170 C CA . ARG B 1 303 ? -5.996 -4.191 4.723 1 96.62 303 ARG B CA 1
ATOM 5171 C C . ARG B 1 303 ? -4.992 -3.383 5.535 1 96.62 303 ARG B C 1
ATOM 5173 O O . ARG B 1 303 ? -4.418 -2.412 5.031 1 96.62 303 ARG B O 1
ATOM 5180 N N . HIS B 1 304 ? -4.766 -3.75 6.855 1 97.69 304 HIS B N 1
ATOM 5181 C CA . HIS B 1 304 ? -3.986 -2.891 7.738 1 97.69 304 HIS B CA 1
ATOM 5182 C C . HIS B 1 304 ? -2.867 -3.672 8.422 1 97.69 304 HIS B C 1
ATOM 5184 O O . HIS B 1 304 ? -2.189 -3.148 9.305 1 97.69 304 HIS B O 1
ATOM 5190 N N . THR B 1 305 ? -2.676 -4.934 8.031 1 98.06 305 THR B N 1
ATOM 5191 C CA . THR B 1 305 ? -1.73 -5.793 8.742 1 98.06 305 THR B CA 1
ATOM 5192 C C . THR B 1 305 ? -0.349 -5.719 8.094 1 98.06 305 THR B C 1
ATOM 5194 O O . THR B 1 305 ? -0.174 -5.07 7.062 1 98.06 305 THR B O 1
ATOM 5197 N N . SER B 1 306 ? 0.636 -6.293 8.75 1 98.44 306 SER B N 1
ATOM 5198 C CA . SER B 1 306 ? 1.999 -6.344 8.227 1 98.44 306 SER B CA 1
ATOM 5199 C C . SER B 1 306 ? 2.143 -7.414 7.152 1 98.44 306 SER B C 1
ATOM 5201 O O . SER B 1 306 ? 1.277 -8.281 7.012 1 98.44 306 SER B O 1
ATOM 5203 N N . LEU B 1 307 ? 3.205 -7.285 6.383 1 98.69 307 LEU B N 1
ATOM 5204 C CA . LEU B 1 307 ? 3.555 -8.312 5.41 1 98.69 307 LEU B CA 1
ATOM 5205 C C . LEU B 1 307 ? 3.691 -9.68 6.078 1 98.69 307 LEU B C 1
ATOM 5207 O O . LEU B 1 307 ? 3.201 -10.68 5.559 1 98.69 307 LEU B O 1
ATOM 5211 N N . ALA B 1 308 ? 4.332 -9.75 7.258 1 98.81 308 ALA B N 1
ATOM 5212 C CA . ALA B 1 308 ? 4.496 -10.992 8 1 98.81 308 ALA B CA 1
ATOM 5213 C C . ALA B 1 308 ? 3.145 -11.602 8.367 1 98.81 308 ALA B C 1
ATOM 5215 O O . ALA B 1 308 ? 2.943 -12.812 8.234 1 98.81 308 ALA B O 1
ATOM 5216 N N . ASP B 1 309 ? 2.189 -10.75 8.773 1 98.69 309 ASP B N 1
ATOM 5217 C CA . ASP B 1 309 ? 0.843 -11.219 9.094 1 98.69 309 ASP B CA 1
ATOM 5218 C C . ASP B 1 309 ? 0.182 -11.867 7.879 1 98.69 309 ASP B C 1
ATOM 5220 O O . ASP B 1 309 ? -0.467 -12.906 8 1 98.69 309 ASP B O 1
ATOM 5224 N N . ALA B 1 310 ? 0.359 -11.25 6.77 1 98.75 310 ALA B N 1
ATOM 5225 C CA . ALA B 1 310 ? -0.233 -11.766 5.535 1 98.75 310 ALA B CA 1
ATOM 5226 C C . ALA B 1 310 ? 0.317 -13.148 5.199 1 98.75 310 ALA B C 1
ATOM 5228 O O . ALA B 1 310 ? -0.446 -14.07 4.902 1 98.75 310 ALA B O 1
ATOM 5229 N N . PHE B 1 311 ? 1.642 -13.289 5.301 1 98.88 311 PHE B N 1
ATOM 5230 C CA . PHE B 1 311 ? 2.258 -14.57 4.965 1 98.88 311 PHE B CA 1
ATOM 5231 C C . PHE B 1 311 ? 1.784 -15.664 5.91 1 98.88 311 PHE B C 1
ATOM 5233 O O . PHE B 1 311 ? 1.536 -16.797 5.488 1 98.88 311 PHE B O 1
ATOM 5240 N N . ARG B 1 312 ? 1.655 -15.359 7.207 1 98.69 312 ARG B N 1
ATOM 5241 C CA . ARG B 1 312 ? 1.201 -16.344 8.18 1 98.69 312 ARG B CA 1
ATOM 5242 C C . ARG B 1 312 ? -0.204 -16.828 7.852 1 98.69 312 ARG B C 1
ATOM 5244 O O . ARG B 1 312 ? -0.465 -18.047 7.855 1 98.69 312 ARG B O 1
ATOM 5251 N N . GLU B 1 313 ? -1.064 -15.977 7.504 1 98.62 313 GLU B N 1
ATOM 5252 C CA . GLU B 1 313 ? -2.432 -16.391 7.219 1 98.62 313 GLU B CA 1
ATOM 5253 C C . GLU B 1 313 ? -2.535 -17.047 5.84 1 98.62 313 GLU B C 1
ATOM 5255 O O . GLU B 1 313 ? -3.324 -17.969 5.637 1 98.62 313 GLU B O 1
ATOM 5260 N N . GLU B 1 314 ? -1.786 -16.484 4.879 1 98.81 314 GLU B N 1
ATOM 5261 C CA . GLU B 1 314 ? -1.766 -17.125 3.564 1 98.81 314 GLU B CA 1
ATOM 5262 C C . GLU B 1 314 ? -1.323 -18.578 3.658 1 98.81 314 GLU B C 1
ATOM 5264 O O . GLU B 1 314 ? -1.822 -19.438 2.924 1 98.81 314 GLU B O 1
ATOM 5269 N N . LEU B 1 315 ? -0.389 -18.875 4.551 1 98.81 315 LEU B N 1
ATOM 5270 C CA . LEU B 1 315 ? 0.048 -20.25 4.719 1 98.81 315 LEU B CA 1
ATOM 5271 C C . LEU B 1 315 ? -1.123 -21.141 5.105 1 98.81 315 LEU B C 1
ATOM 5273 O O . LEU B 1 315 ? -1.3 -22.219 4.531 1 98.81 315 LEU B O 1
ATOM 5277 N N . VAL B 1 316 ? -1.933 -20.688 6.016 1 98.69 316 VAL B N 1
ATOM 5278 C CA . VAL B 1 316 ? -3.104 -21.453 6.449 1 98.69 316 VAL B CA 1
ATOM 5279 C C . VAL B 1 316 ? -4.031 -21.688 5.262 1 98.69 316 VAL B C 1
ATOM 5281 O O . VAL B 1 316 ? -4.383 -22.828 4.961 1 98.69 316 VAL B O 1
ATOM 5284 N N . VAL B 1 317 ? -4.363 -20.672 4.547 1 98.81 317 VAL B N 1
ATOM 5285 C CA . VAL B 1 317 ? -5.348 -20.734 3.473 1 98.81 317 VAL B CA 1
ATOM 5286 C C . VAL B 1 317 ? -4.812 -21.594 2.326 1 98.81 317 VAL B C 1
ATOM 5288 O O . VAL B 1 317 ? -5.551 -22.375 1.728 1 98.81 317 VAL B O 1
ATOM 5291 N N . SER B 1 318 ? -3.506 -21.438 2.002 1 98.69 318 SER B N 1
ATOM 5292 C CA . SER B 1 318 ? -2.902 -22.203 0.915 1 98.69 318 SER B CA 1
ATOM 5293 C C . SER B 1 318 ? -2.914 -23.688 1.217 1 98.69 318 SER B C 1
ATOM 5295 O O . SER B 1 318 ? -3.225 -24.5 0.344 1 98.69 318 SER B O 1
ATOM 5297 N N . VAL B 1 319 ? -2.564 -24.047 2.451 1 98.25 319 VAL B N 1
ATOM 5298 C CA . VAL B 1 319 ? -2.619 -25.453 2.842 1 98.25 319 VAL B CA 1
ATOM 5299 C C . VAL B 1 319 ? -4.059 -25.953 2.758 1 98.25 319 VAL B C 1
ATOM 5301 O O . VAL B 1 319 ? -4.312 -27.047 2.236 1 98.25 319 VAL B O 1
ATOM 5304 N N . GLN B 1 320 ? -5 -25.172 3.213 1 98.44 320 GLN B N 1
ATOM 5305 C CA . GLN B 1 320 ? -6.406 -25.578 3.193 1 98.44 320 GLN B CA 1
ATOM 5306 C C . GLN B 1 320 ? -6.922 -25.703 1.764 1 98.44 320 GLN B C 1
ATOM 5308 O O . GLN B 1 320 ? -7.781 -26.531 1.476 1 98.44 320 GLN B O 1
ATOM 5313 N N . CYS B 1 321 ? -6.449 -24.875 0.825 1 98.5 321 CYS B N 1
ATOM 5314 C CA . CYS B 1 321 ? -6.809 -25.016 -0.58 1 98.5 321 CYS B CA 1
ATOM 5315 C C . CYS B 1 321 ? -6.43 -26.406 -1.096 1 98.5 321 CYS B C 1
ATOM 5317 O O . CYS B 1 321 ? -7.145 -26.984 -1.915 1 98.5 321 CYS B O 1
ATOM 5319 N N . CYS B 1 322 ? -5.344 -26.938 -0.636 1 97.44 322 CYS B N 1
ATOM 5320 C CA . CYS B 1 322 ? -4.855 -28.25 -1.064 1 97.44 322 CYS B CA 1
ATOM 5321 C C . CYS B 1 322 ? -5.676 -29.359 -0.44 1 97.44 322 CYS B C 1
ATOM 5323 O O . CYS B 1 322 ? -5.953 -30.375 -1.091 1 97.44 322 CYS B O 1
ATOM 5325 N N . VAL B 1 323 ? -6.09 -29.141 0.785 1 95.81 323 VAL B N 1
ATOM 5326 C CA . VAL B 1 323 ? -6.695 -30.234 1.557 1 95.81 323 VAL B CA 1
ATOM 5327 C C . VAL B 1 323 ? -8.211 -30.203 1.388 1 95.81 323 VAL B C 1
ATOM 5329 O O . VAL B 1 323 ? -8.852 -31.25 1.281 1 95.81 323 VAL B O 1
ATOM 5332 N N . LEU B 1 324 ? -8.742 -28.969 1.357 1 95.81 324 LEU B N 1
ATOM 5333 C CA . LEU B 1 324 ? -10.195 -28.828 1.408 1 95.81 324 LEU B CA 1
ATOM 5334 C C . LEU B 1 324 ? -10.719 -28.219 0.117 1 95.81 324 LEU B C 1
ATOM 5336 O O . LEU B 1 324 ? -11.914 -28.312 -0.178 1 95.81 324 LEU B O 1
ATOM 5340 N N . GLY B 1 325 ? -9.828 -27.594 -0.629 1 95.69 325 GLY B N 1
ATOM 5341 C CA . GLY B 1 325 ? -10.289 -26.781 -1.738 1 95.69 325 GLY B CA 1
ATOM 5342 C C . GLY B 1 325 ? -10.25 -27.5 -3.07 1 95.69 325 GLY B C 1
ATOM 5343 O O . GLY B 1 325 ? -10.312 -28.734 -3.115 1 95.69 325 GLY B O 1
ATOM 5344 N N . ASP B 1 326 ? -10.281 -26.703 -4.121 1 97.62 326 ASP B N 1
ATOM 5345 C CA . ASP B 1 326 ? -10.414 -27.219 -5.48 1 97.62 326 ASP B CA 1
ATOM 5346 C C . ASP B 1 326 ? -9.07 -27.219 -6.203 1 97.62 326 ASP B C 1
ATOM 5348 O O . ASP B 1 326 ? -9.016 -27.375 -7.422 1 97.62 326 ASP B O 1
ATOM 5352 N N . PHE B 1 327 ? -8.016 -27.047 -5.434 1 98.19 327 PHE B N 1
ATOM 5353 C CA . PHE B 1 327 ? -6.691 -26.844 -6 1 98.19 327 PHE B CA 1
ATOM 5354 C C . PHE B 1 327 ? -6.293 -28 -6.891 1 98.19 327 PHE B C 1
ATOM 5356 O O . PHE B 1 327 ? -5.871 -27.812 -8.031 1 98.19 327 PHE B O 1
ATOM 5363 N N . ALA B 1 328 ? -6.406 -29.203 -6.383 1 97.56 328 ALA B N 1
ATOM 5364 C CA . ALA B 1 328 ? -6.02 -30.406 -7.137 1 97.56 328 ALA B CA 1
ATOM 5365 C C . ALA B 1 328 ? -6.801 -30.5 -8.445 1 97.56 328 ALA B C 1
ATOM 5367 O O . ALA B 1 328 ? -6.234 -30.812 -9.492 1 97.56 328 ALA B O 1
ATOM 5368 N N . GLU B 1 329 ? -8.102 -30.219 -8.391 1 97.94 329 GLU B N 1
ATOM 5369 C CA . GLU B 1 329 ? -8.953 -30.266 -9.578 1 97.94 329 GLU B CA 1
ATOM 5370 C C . GLU B 1 329 ? -8.539 -29.203 -10.594 1 97.94 329 GLU B C 1
ATOM 5372 O O . GLU B 1 329 ? -8.492 -29.469 -11.797 1 97.94 329 GLU B O 1
ATOM 5377 N N . GLY B 1 330 ? -8.297 -27.984 -10.133 1 98.44 330 GLY B N 1
ATOM 5378 C CA . GLY B 1 330 ? -7.852 -26.922 -11.031 1 98.44 330 GLY B CA 1
ATOM 5379 C C . GLY B 1 330 ? -6.547 -27.25 -11.734 1 98.44 330 GLY B C 1
ATOM 5380 O O . GLY B 1 330 ? -6.418 -27.062 -12.945 1 98.44 330 GLY B O 1
ATOM 5381 N N . VAL B 1 331 ? -5.598 -27.734 -10.945 1 98.25 331 VAL B N 1
ATOM 5382 C CA . VAL B 1 331 ? -4.293 -28.078 -11.5 1 98.25 331 VAL B CA 1
ATOM 5383 C C . VAL B 1 331 ? -4.438 -29.25 -12.477 1 98.25 331 VAL B C 1
ATOM 5385 O O . VAL B 1 331 ? -3.834 -29.25 -13.555 1 98.25 331 VAL B O 1
ATOM 5388 N N . ARG B 1 332 ? -5.191 -30.266 -12.125 1 97.69 332 ARG B N 1
ATOM 5389 C CA . ARG B 1 332 ? -5.453 -31.375 -13.031 1 97.69 332 ARG B CA 1
ATOM 5390 C C . ARG B 1 332 ? -5.938 -30.875 -14.391 1 97.69 332 ARG B C 1
ATOM 5392 O O . ARG B 1 332 ? -5.352 -31.203 -15.422 1 97.69 332 ARG B O 1
ATOM 5399 N N . ALA B 1 333 ? -6.957 -30.062 -14.391 1 98.25 333 ALA B N 1
ATOM 5400 C CA . ALA B 1 333 ? -7.645 -29.625 -15.602 1 98.25 333 ALA B CA 1
ATOM 5401 C C . ALA B 1 333 ? -6.734 -28.766 -16.469 1 98.25 333 ALA B C 1
ATOM 5403 O O . ALA B 1 333 ? -6.762 -28.844 -17.688 1 98.25 333 ALA B O 1
ATOM 5404 N N . LEU B 1 334 ? -5.914 -27.922 -15.836 1 97.19 334 LEU B N 1
ATOM 5405 C CA . LEU B 1 334 ? -5.16 -26.922 -16.578 1 97.19 334 LEU B CA 1
ATOM 5406 C C . LEU B 1 334 ? -3.793 -27.453 -16.984 1 97.19 334 LEU B C 1
ATOM 5408 O O . LEU B 1 334 ? -3.291 -27.141 -18.062 1 97.19 334 LEU B O 1
ATOM 5412 N N . LEU B 1 335 ? -3.174 -28.359 -16.094 1 96.19 335 LEU B N 1
ATOM 5413 C CA . LEU B 1 335 ? -1.745 -28.594 -16.281 1 96.19 335 LEU B CA 1
ATOM 5414 C C . LEU B 1 335 ? -1.445 -30.078 -16.406 1 96.19 335 LEU B C 1
ATOM 5416 O O . LEU B 1 335 ? -0.385 -30.469 -16.906 1 96.19 335 LEU B O 1
ATOM 5420 N N . ILE B 1 336 ? -2.289 -30.922 -15.914 1 96.69 336 ILE B N 1
ATOM 5421 C CA . ILE B 1 336 ? -2.004 -32.344 -15.953 1 96.69 336 ILE B CA 1
ATOM 5422 C C . ILE B 1 336 ? -2.75 -33 -17.125 1 96.69 336 ILE B C 1
ATOM 5424 O O . ILE B 1 336 ? -2.141 -33.344 -18.141 1 96.69 336 ILE B O 1
ATOM 5428 N N . ASP B 1 337 ? -4.137 -32.969 -17.078 1 97.44 337 ASP B N 1
ATOM 5429 C CA . ASP B 1 337 ? -4.941 -33.5 -18.156 1 97.44 337 ASP B CA 1
ATOM 5430 C C . ASP B 1 337 ? -5.07 -32.469 -19.297 1 97.44 337 ASP B C 1
ATOM 5432 O O . ASP B 1 337 ? -5.352 -32.844 -20.438 1 97.44 337 ASP B O 1
ATOM 5436 N N . LYS B 1 338 ? -4.984 -31.203 -19 1 97 338 LYS B N 1
ATOM 5437 C CA . LYS B 1 338 ? -5.055 -30.094 -19.938 1 97 338 LYS B CA 1
ATOM 5438 C C . LYS B 1 338 ? -6.367 -30.109 -20.719 1 97 338 LYS B C 1
ATOM 5440 O O . LYS B 1 338 ? -6.387 -29.812 -21.922 1 97 338 LYS B O 1
ATOM 5445 N N . ASP B 1 339 ? -7.398 -30.531 -20.047 1 96.69 339 ASP B N 1
ATOM 5446 C CA . ASP B 1 339 ? -8.711 -30.562 -20.688 1 96.69 339 ASP B CA 1
ATOM 5447 C C . ASP B 1 339 ? -9.414 -29.219 -20.531 1 96.69 339 ASP B C 1
ATOM 5449 O O . ASP B 1 339 ? -10.422 -28.953 -21.203 1 96.69 339 ASP B O 1
ATOM 5453 N N . LYS B 1 340 ? -8.906 -28.344 -19.688 1 95.88 340 LYS B N 1
ATOM 5454 C CA . LYS B 1 340 ? -9.414 -26.984 -19.453 1 95.88 340 LYS B CA 1
ATOM 5455 C C . LYS B 1 340 ? -10.891 -27.016 -19.062 1 95.88 340 LYS B C 1
ATOM 5457 O O . LYS B 1 340 ? -11.664 -26.141 -19.453 1 95.88 340 LYS B O 1
ATOM 5462 N N . SER B 1 341 ? -11.18 -28.062 -18.359 1 95.94 341 SER B N 1
ATOM 5463 C CA . SER B 1 341 ? -12.555 -28.25 -17.906 1 95.94 341 SER B CA 1
ATOM 5464 C C . SER B 1 341 ? -12.609 -28.672 -16.453 1 95.94 341 SER B C 1
ATOM 5466 O O . SER B 1 341 ? -13.055 -29.781 -16.141 1 95.94 341 SER B O 1
ATOM 5468 N N . PRO B 1 342 ? -12.203 -27.781 -15.633 1 97.75 342 PRO B N 1
ATOM 5469 C CA . PRO B 1 342 ? -12.258 -28.125 -14.203 1 97.75 342 PRO B CA 1
ATOM 5470 C C . PRO B 1 342 ? -13.68 -28.312 -13.703 1 97.75 342 PRO B C 1
ATOM 5472 O O . PRO B 1 342 ? -14.602 -27.625 -14.148 1 97.75 342 PRO B O 1
ATOM 5475 N N . ARG B 1 343 ? -13.812 -29.297 -12.82 1 97.62 343 ARG B N 1
ATOM 5476 C CA . ARG B 1 343 ? -15.07 -29.531 -12.117 1 97.62 343 ARG B CA 1
ATOM 5477 C C . ARG B 1 343 ? -15.023 -28.969 -10.695 1 97.62 343 ARG B C 1
ATOM 5479 O O . ARG B 1 343 ? -14.812 -29.719 -9.742 1 97.62 343 ARG B O 1
ATOM 5486 N N . TRP B 1 344 ? -15.383 -27.75 -10.617 1 98.31 344 TRP B N 1
ATOM 5487 C CA . TRP B 1 344 ? -15.328 -27.094 -9.32 1 98.31 344 TRP B CA 1
ATOM 5488 C C . TRP B 1 344 ? -16.406 -27.625 -8.383 1 98.31 344 TRP B C 1
ATOM 5490 O O . TRP B 1 344 ? -17.516 -27.938 -8.828 1 98.31 344 TRP B O 1
ATOM 5500 N N . ARG B 1 345 ? -16.109 -27.641 -7.09 1 97.12 345 ARG B N 1
ATOM 5501 C CA . ARG B 1 345 ? -17.047 -28.094 -6.074 1 97.12 345 ARG B CA 1
ATOM 5502 C C . ARG B 1 345 ? -18.297 -27.219 -6.039 1 97.12 345 ARG B C 1
ATOM 5504 O O . ARG B 1 345 ? -19.406 -27.703 -5.789 1 97.12 345 ARG B O 1
ATOM 5511 N N . HIS B 1 346 ? -18.141 -25.922 -6.246 1 97.69 346 HIS B N 1
ATOM 5512 C CA . HIS B 1 346 ? -19.234 -24.953 -6.266 1 97.69 346 HIS B CA 1
ATOM 5513 C C . HIS B 1 346 ? -19.5 -24.438 -7.676 1 97.69 346 HIS B C 1
ATOM 5515 O O . HIS B 1 346 ? -18.562 -24.078 -8.391 1 97.69 346 HIS B O 1
ATOM 5521 N N . ALA B 1 347 ? -20.75 -24.391 -8.102 1 94.81 347 ALA B N 1
ATOM 5522 C CA . ALA B 1 347 ? -21.125 -24.047 -9.469 1 94.81 347 ALA B CA 1
ATOM 5523 C C . ALA B 1 347 ? -20.922 -22.547 -9.727 1 94.81 347 ALA B C 1
ATOM 5525 O O . ALA B 1 347 ? -20.594 -22.141 -10.852 1 94.81 347 ALA B O 1
ATOM 5526 N N . GLU B 1 348 ? -21.234 -21.75 -8.742 1 96.12 348 GLU B N 1
ATOM 5527 C CA . GLU B 1 348 ? -21.109 -20.312 -8.844 1 96.12 348 GLU B CA 1
ATOM 5528 C C . GLU B 1 348 ? -20.688 -19.688 -7.516 1 96.12 348 GLU B C 1
ATOM 5530 O O . GLU B 1 348 ? -20.766 -20.344 -6.473 1 96.12 348 GLU B O 1
ATOM 5535 N N . VAL B 1 349 ? -20.234 -18.469 -7.547 1 97.81 349 VAL B N 1
ATOM 5536 C CA . VAL B 1 349 ? -19.719 -17.75 -6.387 1 97.81 349 VAL B CA 1
ATOM 5537 C C . VAL B 1 349 ? -20.781 -17.688 -5.297 1 97.81 349 VAL B C 1
ATOM 5539 O O . VAL B 1 349 ? -20.5 -17.906 -4.117 1 97.81 349 VAL B O 1
ATOM 5542 N N . ALA B 1 350 ? -22.016 -17.516 -5.664 1 95.5 350 ALA B N 1
ATOM 5543 C CA . ALA B 1 350 ? -23.125 -17.359 -4.723 1 95.5 350 ALA B CA 1
ATOM 5544 C C . ALA B 1 350 ? -23.422 -18.672 -4.012 1 95.5 350 ALA B C 1
ATOM 5546 O O . ALA B 1 350 ? -24.094 -18.703 -2.975 1 95.5 350 ALA B O 1
ATOM 5547 N N . SER B 1 351 ? -22.922 -19.781 -4.512 1 96.69 351 SER B N 1
ATOM 5548 C CA . SER B 1 351 ? -23.234 -21.094 -3.982 1 96.69 351 SER B CA 1
ATOM 5549 C C . SER B 1 351 ? -22.234 -21.531 -2.928 1 96.69 351 SER B C 1
ATOM 5551 O O . SER B 1 351 ? -22.391 -22.578 -2.293 1 96.69 351 SER B O 1
ATOM 5553 N N . VAL B 1 352 ? -21.203 -20.781 -2.717 1 98.06 352 VAL B N 1
ATOM 5554 C CA . VAL B 1 352 ? -20.219 -21.125 -1.69 1 98.06 352 VAL B CA 1
ATOM 5555 C C . VAL B 1 352 ? -20.797 -20.844 -0.307 1 98.06 352 VAL B C 1
ATOM 5557 O O . VAL B 1 352 ? -21.172 -19.719 0.004 1 98.06 352 VAL B O 1
ATOM 5560 N N . SER B 1 353 ? -20.859 -21.828 0.526 1 97.19 353 SER B N 1
ATOM 5561 C CA . SER B 1 353 ? -21.469 -21.672 1.843 1 97.19 353 SER B CA 1
ATOM 5562 C C . SER B 1 353 ? -20.516 -20.984 2.811 1 97.19 353 SER B C 1
ATOM 5564 O O . SER B 1 353 ? -19.297 -21.047 2.656 1 97.19 353 SER B O 1
ATOM 5566 N N . GLU B 1 354 ? -21.109 -20.375 3.771 1 95.94 354 GLU B N 1
ATOM 5567 C CA . GLU B 1 354 ? -20.312 -19.75 4.828 1 95.94 354 GLU B CA 1
ATOM 5568 C C . GLU B 1 354 ? -19.453 -20.781 5.551 1 95.94 354 GLU B C 1
ATOM 5570 O O . GLU B 1 354 ? -18.344 -20.484 5.965 1 95.94 354 GLU B O 1
ATOM 5575 N N . ALA B 1 355 ? -19.984 -21.906 5.73 1 97.38 355 ALA B N 1
ATOM 5576 C CA . ALA B 1 355 ? -19.266 -22.984 6.414 1 97.38 355 ALA B CA 1
ATOM 5577 C C . ALA B 1 355 ? -18.031 -23.406 5.617 1 97.38 355 ALA B C 1
ATOM 5579 O O . ALA B 1 355 ? -16.953 -23.594 6.18 1 97.38 355 ALA B O 1
ATOM 5580 N N . ASP B 1 356 ? -18.266 -23.625 4.293 1 97.56 356 ASP B N 1
ATOM 5581 C CA . ASP B 1 356 ? -17.141 -23.984 3.436 1 97.56 356 ASP B CA 1
ATOM 5582 C C . ASP B 1 356 ? -16.047 -22.922 3.479 1 97.56 356 ASP B C 1
ATOM 5584 O O . ASP B 1 356 ? -14.859 -23.25 3.561 1 97.56 356 ASP B O 1
ATOM 5588 N N . LEU B 1 357 ? -16.5 -21.688 3.416 1 98 357 LEU B N 1
ATOM 5589 C CA . LEU B 1 357 ? -15.539 -20.578 3.43 1 98 357 LEU B CA 1
ATOM 5590 C C . LEU B 1 357 ? -14.82 -20.5 4.77 1 98 357 LEU B C 1
ATOM 5592 O O . LEU B 1 357 ? -13.594 -20.344 4.809 1 98 357 LEU B O 1
ATOM 5596 N N . ALA B 1 358 ? -15.508 -20.641 5.863 1 97.94 358 ALA B N 1
ATOM 5597 C CA . ALA B 1 358 ? -14.922 -20.562 7.199 1 97.94 358 ALA B CA 1
ATOM 5598 C C . ALA B 1 358 ? -13.883 -21.672 7.398 1 97.94 358 ALA B C 1
ATOM 5600 O O . ALA B 1 358 ? -12.867 -21.453 8.062 1 97.94 358 ALA B O 1
ATOM 5601 N N . ALA B 1 359 ? -14.109 -22.797 6.871 1 98 359 ALA B N 1
ATOM 5602 C CA . ALA B 1 359 ? -13.211 -23.938 7.008 1 98 359 ALA B CA 1
ATOM 5603 C C . ALA B 1 359 ? -11.844 -23.625 6.41 1 98 359 ALA B C 1
ATOM 5605 O O . ALA B 1 359 ? -10.82 -24.125 6.895 1 98 359 ALA B O 1
ATOM 5606 N N . MET B 1 360 ? -11.828 -22.766 5.402 1 98.44 360 MET B N 1
ATOM 5607 C CA . MET B 1 360 ? -10.586 -22.453 4.699 1 98.44 360 MET B CA 1
ATOM 5608 C C . MET B 1 360 ? -9.633 -21.672 5.602 1 98.44 360 MET B C 1
ATOM 56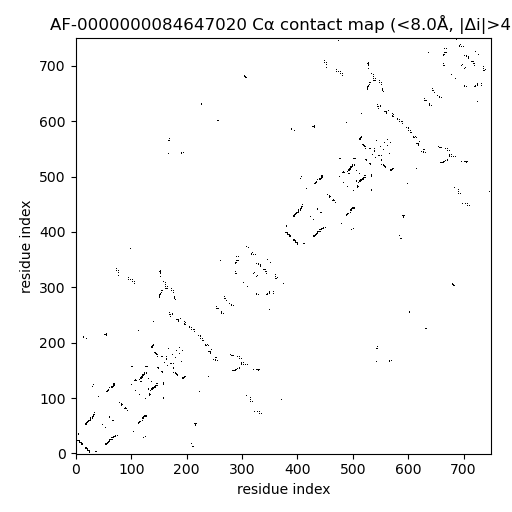10 O O . MET B 1 360 ? -8.438 -21.578 5.32 1 98.44 360 MET B O 1
ATOM 5614 N N . PHE B 1 361 ? -10.109 -21.078 6.664 1 98.19 361 PHE B N 1
ATOM 5615 C CA . PHE B 1 361 ? -9.305 -20.25 7.543 1 98.19 361 PHE B CA 1
ATOM 5616 C C . PHE B 1 361 ? -8.953 -20.984 8.828 1 98.19 361 PHE B C 1
ATOM 5618 O O . PHE B 1 361 ? -8.344 -20.422 9.734 1 98.19 361 PHE B O 1
ATOM 5625 N N . GLY B 1 362 ? -9.344 -22.25 8.945 1 97.25 362 GLY B N 1
ATOM 5626 C CA . GLY B 1 362 ? -8.984 -23.078 10.086 1 97.25 362 GLY B CA 1
ATOM 5627 C C . GLY B 1 362 ? -7.523 -23.5 10.078 1 97.25 362 GLY B C 1
ATOM 5628 O O . GLY B 1 362 ? -7.039 -24.047 9.086 1 97.25 362 GLY B O 1
ATOM 5629 N N . VAL B 1 363 ? -6.812 -23.312 11.117 1 96.31 363 VAL B N 1
ATOM 5630 C CA . VAL B 1 363 ? -5.395 -23.641 11.219 1 96.31 363 VAL B CA 1
ATOM 5631 C C . VAL B 1 363 ? -5.203 -25.156 11.164 1 96.31 363 VAL B C 1
ATOM 5633 O O . VAL B 1 363 ? -5.723 -25.875 12.008 1 96.31 363 VAL B O 1
ATOM 5636 N N . PRO B 1 364 ? -4.414 -25.609 10.242 1 94.81 364 PRO B N 1
ATOM 5637 C CA . PRO B 1 364 ? -4.344 -27.062 10.031 1 94.81 364 PRO B CA 1
ATOM 5638 C C . PRO B 1 364 ? -3.395 -27.75 11.008 1 94.81 364 PRO B C 1
ATOM 5640 O O . PRO B 1 364 ? -3.314 -28.984 11.023 1 94.81 364 PRO B O 1
ATOM 5643 N N . TRP B 1 365 ? -2.705 -27.062 11.867 1 93.5 365 TRP B N 1
ATOM 5644 C CA . TRP B 1 365 ? -1.763 -27.703 12.773 1 93.5 365 TRP B CA 1
ATOM 5645 C C . TRP B 1 365 ? -2.16 -27.469 14.227 1 93.5 365 TRP B C 1
ATOM 5647 O O . TRP B 1 365 ? -1.333 -27.594 15.133 1 93.5 365 TRP B O 1
ATOM 5657 N N . GLY B 1 366 ? -3.375 -27.109 14.453 1 89.88 366 GLY B N 1
ATOM 5658 C CA . GLY B 1 366 ? -3.943 -27 15.789 1 89.88 366 GLY B CA 1
ATOM 5659 C C . GLY B 1 366 ? -3.307 -25.906 16.625 1 89.88 366 GLY B C 1
ATOM 5660 O O . GLY B 1 366 ? -3.184 -24.766 16.188 1 89.88 366 GLY B O 1
ATOM 5661 N N . THR B 1 367 ? -2.83 -26.234 17.797 1 90.19 367 THR B N 1
ATOM 5662 C CA . THR B 1 367 ? -2.324 -25.266 18.75 1 90.19 367 THR B CA 1
ATOM 5663 C C . THR B 1 367 ? -0.802 -25.172 18.672 1 90.19 367 THR B C 1
ATOM 5665 O O . THR B 1 367 ? -0.184 -24.406 19.422 1 90.19 367 THR B O 1
ATOM 5668 N N . GLN B 1 368 ? -0.301 -25.969 17.812 1 90.81 368 GLN B N 1
ATOM 5669 C CA . GLN B 1 368 ? 1.147 -25.922 17.641 1 90.81 368 GLN B CA 1
ATOM 5670 C C . GLN B 1 368 ? 1.578 -24.609 16.984 1 90.81 368 GLN B C 1
ATOM 5672 O O . GLN B 1 368 ? 0.775 -23.953 16.328 1 90.81 368 GLN B O 1
ATOM 5677 N N . ALA B 1 369 ? 2.807 -24.281 17.25 1 92.94 369 ALA B N 1
ATOM 5678 C CA . ALA B 1 369 ? 3.359 -23.109 16.594 1 92.94 369 ALA B CA 1
ATOM 5679 C C . ALA B 1 369 ? 3.375 -23.281 15.078 1 92.94 369 ALA B C 1
ATOM 5681 O O . ALA B 1 369 ? 3.701 -24.359 14.578 1 92.94 369 ALA B O 1
ATOM 5682 N N . GLY B 1 370 ? 2.945 -22.281 14.398 1 94.19 370 GLY B N 1
ATOM 5683 C CA . GLY B 1 370 ? 2.959 -22.328 12.938 1 94.19 370 GLY B CA 1
ATOM 5684 C C . GLY B 1 370 ? 4.344 -22.141 12.352 1 94.19 370 GLY B C 1
ATOM 5685 O O . GLY B 1 370 ? 5.199 -21.484 12.953 1 94.19 370 GLY B O 1
ATOM 5686 N N . PRO B 1 371 ? 4.508 -22.688 11.18 1 96.44 371 PRO B N 1
ATOM 5687 C CA . PRO B 1 371 ? 5.828 -22.672 10.547 1 96.44 371 PRO B CA 1
ATOM 5688 C C . PRO B 1 371 ? 6.367 -21.266 10.344 1 96.44 371 PRO B C 1
ATOM 5690 O O . PRO B 1 371 ? 7.582 -21.062 10.242 1 96.44 371 PRO B O 1
ATOM 5693 N N . LEU B 1 372 ? 5.504 -20.219 10.297 1 98.19 372 LEU B N 1
ATOM 5694 C CA . LEU B 1 372 ? 5.953 -18.859 9.969 1 98.19 372 LEU B CA 1
ATOM 5695 C C . LEU B 1 372 ? 5.742 -17.922 11.156 1 98.19 372 LEU B C 1
ATOM 5697 O O . LEU B 1 372 ? 5.805 -16.703 11 1 98.19 372 LEU B O 1
ATOM 5701 N N . ASP B 1 373 ? 5.477 -18.469 12.352 1 97.31 373 ASP B N 1
ATOM 5702 C CA . ASP B 1 373 ? 5.191 -17.656 13.531 1 97.31 373 ASP B CA 1
ATOM 5703 C C . ASP B 1 373 ? 6.383 -16.766 13.891 1 97.31 373 ASP B C 1
ATOM 5705 O O . ASP B 1 373 ? 6.227 -15.742 14.555 1 97.31 373 ASP B O 1
ATOM 5709 N N . ASP B 1 374 ? 7.574 -17.156 13.414 1 96.94 374 ASP B N 1
ATOM 5710 C CA . ASP B 1 374 ? 8.805 -16.469 13.797 1 96.94 374 ASP B CA 1
ATOM 5711 C C . ASP B 1 374 ? 9.094 -15.305 12.859 1 96.94 374 ASP B C 1
ATOM 5713 O O . ASP B 1 374 ? 10.039 -14.547 13.07 1 96.94 374 ASP B O 1
ATOM 5717 N N . LEU B 1 375 ? 8.312 -15.203 11.852 1 96.5 375 LEU B N 1
ATOM 5718 C CA . LEU B 1 375 ? 8.547 -14.078 10.961 1 96.5 375 LEU B CA 1
ATOM 5719 C C . LEU B 1 375 ? 8.43 -12.75 11.711 1 96.5 375 LEU B C 1
ATOM 5721 O O . LEU B 1 375 ? 7.512 -12.57 12.516 1 96.5 375 LEU B O 1
#

Foldseek 3Di:
DPPDQKDWDWAAAPQGATEIEIEREDVVQLSAAEQVNLVVLQVVLVVLLPDLSHQEYEQAYPDQAFRYQYHPLVVVLVVQVVVVVPPPHHLPVVLSRLLSLLVSLQCLLVRLAAYAYEGGHHQEYSSLSNQQSGPAREYAQRHKYWHLQQLQFAWRASLLLPVLLVFPAQRSLLRGLQRAIWFPVQCCVRVSHPFYAHPVCVVVLNVQLSHQDDDGPDRVSSVVSNVVSRVVRGDCVPHDDTDCVVCVVVSNVLRVDPDLQSSLVSLLPDPDPDPSSVSSNVSSLLGALLRSRVNVVSNVVNSPPDSLVRSQQSSLLSSCCSRQTQNSQSCCCCPNVNVSHGDGPANHNVRQDPVSNVSSRDGPVPPDDRSSNVD/DPPPQKDWDWAAAPQGATEIEIEREDVVQQSAAEQVNLVVLQVVLVVLLPDLSHQEYEQAYPDQAFRYQEHPLVVVLVVQVVVVVPPPHRLPVVLSRLLSLLVSLQCLLVRLAAYAYEGGHHQEYSSLSNQQSGPAREYAQRHKYWHLLQLQFAWRASLLLPVLLVFPAQRSLLRGLQRAIWFPVQCCVRVSHPFYAHPVCVVVLNVQLSHQDDDGPDRVSSVVSNVVSRVVRGDCVPHDDTDCVVCVVVSNVLRVDPDLQSSLVSLLPDPDPDPSSVSSNVSSLLGALLNSRVNVVSNVVNSPPDSLVRSQQSSLLSSCCSRQTQNSQSCCCCPNVVVSHGDGPANHNVRQDPVSNVSSRDGPPPPDDRSSNVD

Sequence (750 aa):
MTDELVRFDRLTTQDGGCIAVATLNSPRTLNSLSLEMARQLDTQLQQWAEDPSVHLVWLDGDGDKAFCAGGDVVALVRALKDEQQGAGQPGDFAREYFSMEYRLDYRLHTFPKPVVVWADGIVMGGGLGLMAGSRHRVVTETSRIAMPEITIGLYPDIGASWFLNRLPSGIGAYLGLTGANLNARDVLDLGLADRFVPRANRQALLERLTQSDIVPGTVDDAEAAVVAALAEFEDRSRAPAGQVDEWRDHLQSLAQQATVSAAVTAILADDTDNSWLAANRARLEAGCPLSAHLAWQMLARHRHTSLADAFREELVVSVQCCVLGDFAEGVRALLIDKDKSPRWRHAEVASVSEADLAAMFGVPWGTQAGPLDDLMTDELVRFDRLTTQDGGCIAVATLNSPRTLNSLSLEMARQLDTQLQQWAEDPSVHLVWLDGDGDKAFCAGGDVVALVRALKDEQQGAGQPGDFAREYFSMEYRLDYRLHTFPKPVVVWADGIVMGGGLGLMAGSRHRVVTETSRIAMPEITIGLYPDIGASWFLNRLPSGIGAYLGLTGANLNARDVLDLGLADRFVPRANRQALLERLTQSDIVPGTVDDAEAAVVAALAEFEDRSRAPAGQVDEWRDHLQSLAQQATVSAAVTAILADDTDNSWLAANRARLEAGCPLSAHLAWQMLARHRHTSLADAFREELVVSVQCCVLGDFAEGVRALLIDKDKSPRWRHAEVASVSEADLAAMFGVPWGTQAGPLDDL

Secondary structure (DSSP, 8-state):
----SEEEEEEEPTTS-EEEEEEE--GGGTT-B-HHHHHHHHHHHHHHHH-TTEEEEEEEESSSSEEE--B-HHHHHHHHHHHHTTSS-TTHHHHHHHHHHHHHHHHHHT-SS-EEEEE-SEEETHHHHHHHHSSEEEE-TT-EEE-GGGGGT--S-TTHHHHGGGSSTTHHHHHHHH---B-HHHHHHHTS--EE--GGGHHHHHHHHHT----TT-HHHHHHHHHHHHHHH--GGGSPPPSTGGGHHHHHHHH--SSHHHHHHHHHH-----HHHHHHHHHHHHS-HHHHHHHHHHHHHTSSS-HHHHHHHHHHHHHHHHHTSSHHHHHIIIIIS-------SSSSGGG--HHHHHHTTS-TTTTSPPTTTT-/----SEEEEEEEPTTS-EEEEEEE--GGGTT-B-HHHHHHHHHHHHHHHH-TTEEEEEEEESSSSEEE--B-HHHHHHHHHHHHTTSS-TTHHHHHHHHHHHHHHHHHHT-SS-EEEEE-SEEETHHHHHHHHSSEEEE-TT-EEE-GGGGGT--S-TTHHHHGGGSSTTHHHHHHHH---B-HHHHHHHTS--EE--GGGHHHHHHHHHT----TT-HHHHHHHHHHHHHHH--GGGSPPPSTGGGHHHHHHHH--SSHHHHHHHHHH-----HHHHHHHHHHHHS-HHHHHHHHHHHHHTSSS-HHHHHHHHHHHHHHHHHTSSHHHHHIIIIIS-------SSSSGGG--HHHHHHTTS-TTTTSPPTTTT-

InterPro domains:
  IPR029045 ClpP/crotonase-like domain superfamily [SSF52096] (8-344)
  IPR032259 Enoyl-CoA hydratase/isomerase, HIBYL-CoA-H type [PTHR43176] (15-362)
  IPR045004 Enoyl-CoA hydratase/isomerase domain [PF16113] (20-361)